Protein AF-0000000066259571 (afdb_homodimer)

pLDDT: mean 97.07, std 3.42, range [72.0, 98.94]

Foldseek 3Di:
DKKKWWKWFQLQQFQWADDDPPTRHVVVQLVVLCCVQPFDPDCVQFVKAWQDTAHRQAIARTTMIMTHGPCVVCVDQVNSVVRDDRMGTFFMWDDDPPDHNNVQFQKWKKKFKDFAPQFQVVQLVLLVVLQAAWFQQPLQADDDPPDGRIWHWHDWDWDDDVRIIMIMTMTRDAHHLNVQLSVQQSRCRRVVNDGSVNSNCVRVDPDDDHGDGHDNNRMYGYHTDGPPIDTDGDPVSVVVVVVVVVVVVVVVVVVVVVVVVVVVVD/DKKKWWKWFQLQ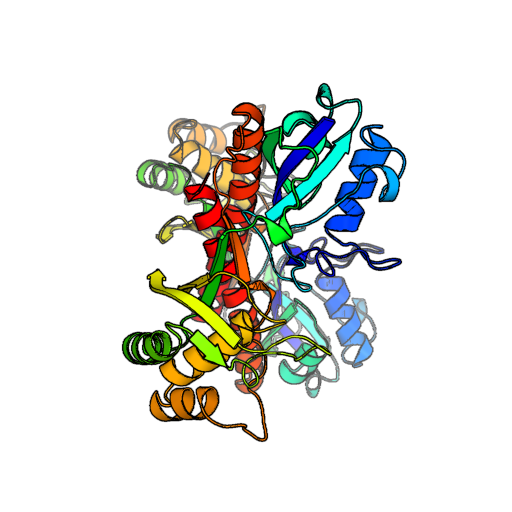QFQWADDDPPTRHVVVQQVVLCCVLPFDPDCVQFVKAWQDTAHRQAIARTTMIMTHGPCVVCVDQVNSVVRDDRMGTFFMWDDDPPDHNNVQFQKWKKKFKDFAPQFQVVQLVLLVVLQAAWFQQPLQADDDPPDGRIWHWHDWDWDDDVRIIMIMTMTRDAHHLNVQLSVQQSRCRRVVNDGSVNSNCVRVDPDDDHGDGHDNNRMYGYHTDGPPIDTDGDPVSVVVVVVVVVVVVVVVVVVVVVVVVVVVVD

Sequence (532 aa):
MRIALKIAYDGTKFYGFQRQPDLRTVEGELIKVLKKLGIIEDVKEANFKGASRTDRGVSALGNVIAFNTAKPELAEARILNHHLRDIWILGKAEVPEDFHPRFWAKNKIYRYYLFDEGIDVIKLKACAEAFLGRHDFSNFARLEEFRKPVREINRIDVFSRGRIIVVEIEGKSFLWEMTRRIITALKLCGLGVLSIGDVELMLKEKVDKKLPPAPPENLVLWEVGYEGIKFEVDAYAIEKVKREFLERFRKYLTKSAILEDWLISLMRIALKIAYDGTKFYGFQRQPDLRTVEGELIKVLKKLGIIEDVKEANFKGASRTDRGVSALGNVIAFNTAKPELAEARILNHHLRDIWILGKAEVPEDFHPRFWAKNKIYRYYLFDEGIDVIKLKACAEAFLGRHDFSNFARLEEFRKPVREINRIDVFSRGRIIVVEIEGKSFLWEMTRRIITALKLCGLGVLSIGDVELMLKEKVDKKLPPAPPENLVLWEVGYEGIKFEVDAYAIEKVKREFLERFRKYLTKSAILEDWLISL

Nearest PDB structures (foldseek):
  8q70-assembly1_A-2  TM=9.645E-01  e=7.170E-39  Pyrococcus furiosus
  9enc-assembly1_A  TM=9.404E-01  e=1.768E-25  Homo sapiens
  9enf-assembly1_B  TM=9.064E-01  e=3.811E-23  Homo sapiens
  2nr0-assembly1_B  TM=9.196E-01  e=6.054E-21  Escherichia coli K-12
  7r9g-assembly1_A-2  TM=7.918E-01  e=7.402E-20  Saccharomyces cerevisiae

Structure (mmCIF, N/CA/C/O backbone):
data_AF-0000000066259571-model_v1
#
loop_
_entity.id
_entity.type
_entity.pdbx_description
1 polymer 'tRNA pseudouridine synthase A'
#
loop_
_atom_site.group_PDB
_atom_site.id
_atom_site.type_symbol
_atom_site.label_atom_id
_atom_site.label_alt_id
_atom_site.label_comp_id
_atom_site.label_asym_id
_atom_site.label_entity_id
_atom_site.label_seq_id
_atom_site.pdbx_PDB_ins_code
_atom_site.Cartn_x
_atom_site.Cartn_y
_atom_site.Cartn_z
_atom_site.occupancy
_atom_site.B_iso_or_equiv
_atom_site.auth_seq_id
_atom_site.auth_comp_id
_atom_site.auth_asym_id
_atom_site.auth_atom_id
_atom_site.pdbx_PDB_model_num
ATOM 1 N N . MET A 1 1 ? -20.156 35.156 4.73 1 96.5 1 MET A N 1
ATOM 2 C CA . MET A 1 1 ? -19.75 34.406 5.918 1 96.5 1 MET A CA 1
ATOM 3 C C . MET A 1 1 ? -18.406 33.719 5.691 1 96.5 1 MET A C 1
ATOM 5 O O . MET A 1 1 ? -18.109 33.281 4.586 1 96.5 1 MET A O 1
ATOM 9 N N . ARG A 1 2 ? -17.625 33.719 6.785 1 98.5 2 ARG A N 1
ATOM 10 C CA . ARG A 1 2 ? -16.328 33.062 6.668 1 98.5 2 ARG A CA 1
ATOM 11 C C . ARG A 1 2 ? -16.359 31.672 7.305 1 98.5 2 ARG A C 1
ATOM 13 O O . ARG A 1 2 ? -16.828 31.516 8.438 1 98.5 2 ARG A O 1
ATOM 20 N N . ILE A 1 3 ? -15.891 30.672 6.539 1 98.25 3 ILE A N 1
ATOM 21 C CA . ILE A 1 3 ? -15.922 29.297 7 1 98.25 3 ILE A CA 1
ATOM 22 C C . ILE A 1 3 ? -14.523 28.688 6.953 1 98.25 3 ILE A C 1
ATOM 24 O O . ILE A 1 3 ? -13.703 29.078 6.113 1 98.25 3 ILE A O 1
ATOM 28 N N . ALA A 1 4 ? -14.297 27.812 7.961 1 98.81 4 ALA A N 1
ATOM 29 C CA . ALA A 1 4 ? -13.094 26.984 7.957 1 98.81 4 ALA A CA 1
ATOM 30 C C . ALA A 1 4 ? -13.438 25.5 7.816 1 98.81 4 ALA A C 1
ATOM 32 O O . ALA A 1 4 ? -14.406 25.031 8.406 1 98.81 4 ALA A O 1
ATOM 33 N N . LEU A 1 5 ? -12.695 24.828 6.98 1 98.81 5 LEU A N 1
ATOM 34 C CA . LEU A 1 5 ? -12.828 23.391 6.824 1 98.81 5 LEU A CA 1
ATOM 35 C C . LEU A 1 5 ? -11.555 22.672 7.27 1 98.81 5 LEU A C 1
ATOM 37 O O . LEU A 1 5 ? -10.453 23.062 6.898 1 98.81 5 LEU A O 1
ATOM 41 N N . LYS 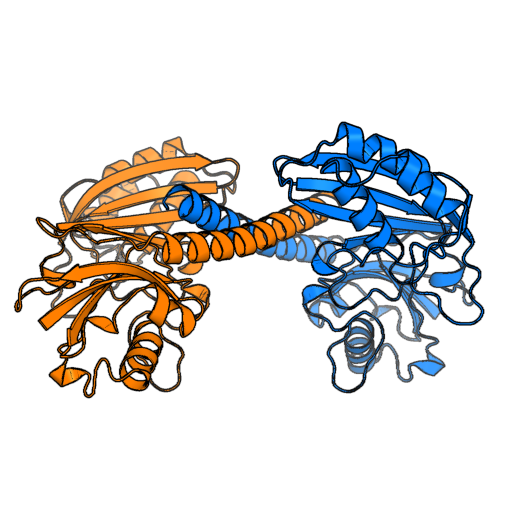A 1 6 ? -11.703 21.656 8.141 1 98.81 6 LYS A N 1
ATOM 42 C CA . LYS A 1 6 ? -10.625 20.719 8.414 1 98.81 6 LYS A CA 1
ATOM 43 C C . LYS A 1 6 ? -10.578 19.609 7.371 1 98.81 6 LYS A C 1
ATOM 45 O O . LYS A 1 6 ? -11.586 18.938 7.113 1 98.81 6 LYS A O 1
ATOM 50 N N . ILE A 1 7 ? -9.414 19.422 6.789 1 98.88 7 ILE A N 1
ATOM 51 C CA . ILE A 1 7 ? -9.383 18.516 5.645 1 98.88 7 ILE A CA 1
ATOM 52 C C . ILE A 1 7 ? -8.242 17.516 5.809 1 98.88 7 ILE A C 1
ATOM 54 O O . ILE A 1 7 ? -7.191 17.859 6.367 1 98.88 7 ILE A O 1
ATOM 58 N N . ALA A 1 8 ? -8.477 16.266 5.359 1 98.88 8 ALA A N 1
ATOM 59 C CA . ALA A 1 8 ? -7.457 15.242 5.176 1 98.88 8 ALA A CA 1
ATOM 60 C C . ALA A 1 8 ? -7.199 14.984 3.693 1 98.88 8 ALA A C 1
ATOM 62 O O . ALA A 1 8 ? -8.047 15.273 2.85 1 98.88 8 ALA A O 1
ATOM 63 N N . TYR A 1 9 ? -6.035 14.625 3.367 1 98.94 9 TYR A N 1
ATOM 64 C CA . TYR A 1 9 ? -5.758 14.219 1.992 1 98.94 9 TYR A CA 1
ATOM 65 C C . TYR A 1 9 ? -4.57 13.266 1.935 1 98.94 9 TYR A C 1
ATOM 67 O O . TYR A 1 9 ? -3.691 13.305 2.799 1 98.94 9 TYR A O 1
ATOM 75 N N . ASP A 1 10 ? -4.602 12.375 0.98 1 98.75 10 ASP A N 1
ATOM 76 C CA . ASP A 1 10 ? -3.463 11.539 0.608 1 98.75 10 ASP A CA 1
ATOM 77 C C . ASP A 1 10 ? -2.498 12.297 -0.3 1 98.75 10 ASP A C 1
ATOM 79 O O . ASP A 1 10 ? -2.691 12.352 -1.517 1 98.75 10 ASP A O 1
ATOM 83 N N . GLY A 1 11 ? -1.414 12.797 0.258 1 98.75 11 GLY A N 1
ATOM 84 C CA . GLY A 1 11 ? -0.499 13.672 -0.457 1 98.75 11 GLY A CA 1
ATOM 85 C C . GLY A 1 11 ? 0.194 12.992 -1.62 1 98.75 11 GLY A C 1
ATOM 86 O O . GLY A 1 11 ? 0.683 13.656 -2.535 1 98.75 11 GLY A O 1
ATOM 87 N N . THR A 1 12 ? 0.218 11.688 -1.595 1 98.31 12 THR A N 1
ATOM 88 C CA . THR A 1 12 ? 0.928 10.953 -2.633 1 98.31 12 THR A CA 1
ATOM 89 C C . THR A 1 12 ? 0.209 11.07 -3.973 1 98.31 12 THR A C 1
ATOM 91 O O . THR A 1 12 ? 0.768 10.734 -5.016 1 98.31 12 THR A O 1
ATOM 94 N N . LYS A 1 13 ? -0.978 11.609 -3.945 1 98.44 13 LYS A N 1
ATOM 95 C CA . LYS A 1 13 ? -1.777 11.734 -5.16 1 98.44 13 LYS A CA 1
ATOM 96 C C . LYS A 1 13 ? -1.705 13.156 -5.723 1 98.44 13 LYS A C 1
ATOM 98 O O . LYS A 1 13 ? -2.367 13.469 -6.715 1 98.44 13 LYS A O 1
ATOM 103 N N . PHE A 1 14 ? -0.832 14.016 -5.105 1 98.69 14 PHE A N 1
ATOM 104 C CA . PHE A 1 14 ? -0.862 15.422 -5.469 1 98.69 14 PHE A CA 1
ATOM 105 C C . PHE A 1 14 ? 0.55 15.969 -5.637 1 98.69 14 PHE A C 1
ATOM 107 O O . PHE A 1 14 ? 1.491 15.477 -5.016 1 98.69 14 PHE A O 1
ATOM 114 N N . TYR A 1 15 ? 0.679 16.984 -6.414 1 98.44 15 TYR A N 1
ATOM 115 C CA . TYR A 1 15 ? 1.916 17.75 -6.555 1 98.44 15 TYR A CA 1
ATOM 116 C C . TYR A 1 15 ? 1.961 18.906 -5.559 1 98.44 15 TYR A C 1
ATOM 118 O O . TYR A 1 15 ? 2.229 20.047 -5.938 1 98.44 15 TYR A O 1
ATOM 126 N N . GLY A 1 16 ? 1.615 18.578 -4.297 1 98.25 16 GLY A N 1
ATOM 127 C CA . GLY A 1 16 ? 1.649 19.562 -3.227 1 98.25 16 GLY A CA 1
ATOM 128 C C . GLY A 1 16 ? 0.294 20.188 -2.938 1 98.25 16 GLY A C 1
ATOM 129 O O . GLY A 1 16 ? -0.705 19.812 -3.562 1 98.25 16 GLY A O 1
ATOM 130 N N . PHE A 1 17 ? 0.298 21 -1.999 1 98.62 17 PHE A N 1
ATOM 131 C CA . PHE A 1 17 ? -0.938 21.672 -1.61 1 98.62 17 PHE A CA 1
ATOM 132 C C . PHE A 1 17 ? -1.251 22.828 -2.557 1 98.62 17 PHE A C 1
ATOM 134 O O . PHE A 1 17 ? -2.365 22.922 -3.076 1 98.62 17 PHE A O 1
ATOM 141 N N . GLN A 1 18 ? -0.262 23.656 -2.828 1 97.44 18 GLN A N 1
ATOM 142 C CA . GLN A 1 18 ? -0.432 24.922 -3.547 1 97.44 18 GLN A CA 1
ATOM 143 C C . GLN A 1 18 ? -0.689 24.672 -5.031 1 97.44 18 GLN A C 1
ATOM 145 O O . GLN A 1 18 ? -0.028 23.844 -5.652 1 97.44 18 GLN A O 1
ATOM 150 N N . ARG A 1 19 ? -1.56 25.453 -5.613 1 97.06 19 ARG A N 1
ATOM 151 C CA . ARG A 1 19 ? -1.932 25.328 -7.02 1 97.06 19 ARG A CA 1
ATOM 152 C C . ARG A 1 19 ? -0.717 25.5 -7.926 1 97.06 19 ARG A C 1
ATOM 154 O O . ARG A 1 19 ? 0.119 26.375 -7.695 1 97.06 19 ARG A O 1
ATOM 161 N N . GLN A 1 20 ? -0.59 24.625 -8.766 1 95.62 20 GLN A N 1
ATOM 162 C CA . GLN A 1 20 ? 0.385 24.656 -9.852 1 95.62 20 GLN A CA 1
ATOM 163 C C . GLN A 1 20 ? -0.283 24.391 -11.195 1 95.62 20 GLN A C 1
ATOM 165 O O . GLN A 1 20 ? -1.103 23.484 -11.32 1 95.62 20 GLN A O 1
ATOM 170 N N . PRO A 1 21 ? 0.114 25.172 -12.195 1 93.56 21 PRO A N 1
ATOM 171 C CA . PRO A 1 21 ? -0.515 24.969 -13.508 1 93.56 21 PRO A CA 1
ATOM 172 C C . PRO A 1 21 ? -0.363 23.547 -14.023 1 93.56 21 PRO A C 1
ATOM 174 O O . PRO A 1 21 ? 0.718 22.953 -13.922 1 93.56 21 PRO A O 1
ATOM 177 N N . ASP A 1 22 ? -1.42 22.922 -14.422 1 94.5 22 ASP A N 1
ATOM 178 C CA . ASP A 1 22 ? -1.503 21.656 -15.148 1 94.5 22 ASP A CA 1
ATOM 179 C C . ASP A 1 22 ? -1.11 20.484 -14.258 1 94.5 22 ASP A C 1
ATOM 181 O O . ASP A 1 22 ? -0.806 19.391 -14.75 1 94.5 22 ASP A O 1
ATOM 185 N N . LEU A 1 23 ? -1.025 20.766 -13 1 98 23 LEU A N 1
ATOM 186 C CA . LEU A 1 23 ? -0.722 19.688 -12.07 1 98 23 LEU A CA 1
ATOM 187 C C . LEU A 1 23 ? -1.848 19.516 -11.055 1 98 23 LEU A C 1
ATOM 189 O O . LEU A 1 23 ? -2.512 20.484 -10.688 1 98 23 LEU A O 1
ATOM 193 N N . ARG A 1 24 ? -2.115 18.281 -10.641 1 98.44 24 ARG A N 1
ATOM 194 C CA . ARG A 1 24 ? -3.139 17.984 -9.641 1 98.44 24 ARG A CA 1
ATOM 195 C C . ARG A 1 24 ? -2.662 18.344 -8.242 1 98.44 24 ARG A C 1
ATOM 197 O O . ARG A 1 24 ? -1.794 17.672 -7.676 1 98.44 24 ARG A O 1
ATOM 204 N N . THR A 1 25 ? -3.164 19.453 -7.664 1 98.81 25 THR A N 1
ATOM 205 C CA . THR A 1 25 ? -2.811 19.906 -6.324 1 98.81 25 THR A CA 1
ATOM 206 C C . THR A 1 25 ? -4.031 19.891 -5.41 1 98.81 25 THR A C 1
ATOM 208 O O . THR A 1 25 ? -5.168 19.828 -5.883 1 98.81 25 THR A O 1
ATOM 211 N N . VAL A 1 26 ? -3.828 19.875 -4.086 1 98.81 26 VAL A N 1
ATOM 212 C CA . VAL A 1 26 ? -4.922 19.844 -3.121 1 98.81 26 VAL A CA 1
ATOM 213 C C . VAL A 1 26 ? -5.777 21.094 -3.268 1 98.81 26 VAL A C 1
ATOM 215 O O . VAL A 1 26 ? -6.996 21.016 -3.439 1 98.81 26 VAL A O 1
ATOM 218 N N . GLU A 1 27 ? -5.078 22.234 -3.273 1 98.69 27 GLU A N 1
ATOM 219 C CA . GLU A 1 27 ? -5.766 23.516 -3.41 1 98.69 27 GLU A CA 1
ATOM 220 C C . GLU A 1 27 ? -6.539 23.594 -4.723 1 98.69 27 GLU A C 1
ATOM 222 O O . GLU A 1 27 ? -7.695 24.031 -4.742 1 98.69 27 GLU A O 1
ATOM 227 N N . GLY A 1 28 ? -5.902 23.156 -5.781 1 98.38 28 GLY A N 1
ATOM 228 C CA . GLY A 1 28 ? -6.547 23.188 -7.086 1 98.38 28 GLY A CA 1
ATOM 229 C C . GLY A 1 28 ? -7.828 22.375 -7.133 1 98.38 28 GLY A C 1
ATOM 230 O O . GLY A 1 28 ? -8.844 22.859 -7.641 1 98.38 28 GLY A O 1
ATOM 231 N N . GLU A 1 29 ? -7.836 21.172 -6.547 1 98.62 29 GLU A N 1
ATOM 232 C CA . GLU A 1 29 ? -9.016 20.312 -6.547 1 98.62 29 GLU A CA 1
ATOM 233 C C . GLU A 1 29 ? -10.125 20.891 -5.676 1 98.62 29 GLU A C 1
ATOM 235 O O . GLU A 1 29 ? -11.305 20.812 -6.027 1 98.62 29 GLU A O 1
ATOM 240 N N . LEU A 1 30 ? -9.75 21.484 -4.535 1 98.69 30 LEU A N 1
ATOM 241 C CA . LEU A 1 30 ? -10.734 22.094 -3.641 1 98.69 30 LEU A CA 1
ATOM 242 C C . LEU A 1 30 ? -11.445 23.25 -4.324 1 98.69 30 LEU A C 1
ATOM 244 O O . LEU A 1 30 ? -12.68 23.328 -4.301 1 98.69 30 LEU A O 1
ATOM 248 N N . ILE A 1 31 ? -10.664 24.094 -4.953 1 98.38 31 ILE A N 1
ATOM 249 C CA . ILE A 1 31 ? -11.219 25.266 -5.613 1 98.38 31 ILE A CA 1
ATOM 250 C C . ILE A 1 31 ? -12.141 24.828 -6.754 1 98.38 31 ILE A C 1
ATOM 252 O O . ILE A 1 31 ? -13.227 25.391 -6.926 1 98.38 31 ILE A O 1
ATOM 256 N N . LYS A 1 32 ? -11.711 23.844 -7.492 1 98.19 32 LYS A N 1
ATOM 257 C CA . LYS A 1 32 ? -12.516 23.312 -8.586 1 98.19 32 LYS A CA 1
ATOM 258 C C . LYS A 1 32 ? -13.891 22.875 -8.102 1 98.19 32 LYS A C 1
ATOM 260 O O . LYS A 1 32 ? -14.914 23.234 -8.688 1 98.19 32 LYS A O 1
ATOM 265 N N . VAL A 1 33 ? -13.945 22.141 -6.996 1 98.56 33 VAL A N 1
ATOM 266 C CA . VAL A 1 33 ? -15.203 21.594 -6.477 1 98.56 33 VAL A CA 1
ATOM 267 C C . VAL A 1 33 ? -16.047 22.719 -5.887 1 98.56 33 VAL A C 1
ATOM 269 O O . VAL A 1 33 ? -17.266 22.766 -6.09 1 98.56 33 VAL A O 1
ATOM 272 N N . LEU A 1 34 ? -15.43 23.688 -5.18 1 98.69 34 LEU A N 1
ATOM 273 C CA . LEU A 1 34 ? -16.156 24.812 -4.586 1 98.69 34 LEU A CA 1
ATOM 274 C C . LEU A 1 34 ? -16.812 25.672 -5.668 1 98.69 34 LEU A C 1
ATOM 276 O O . LEU A 1 34 ? -17.953 26.109 -5.504 1 98.69 34 LEU A O 1
ATOM 280 N N . LYS A 1 35 ? -16.109 25.844 -6.77 1 98.5 35 LYS A N 1
ATOM 281 C CA . LYS A 1 35 ? -16.656 26.625 -7.879 1 98.5 35 LYS A CA 1
ATOM 282 C C . LYS A 1 35 ? -17.781 25.875 -8.578 1 98.5 35 LYS A C 1
ATOM 284 O O . LYS A 1 35 ? -18.828 26.453 -8.883 1 98.5 35 LYS A O 1
ATOM 289 N N . LYS A 1 36 ? -17.531 24.609 -8.789 1 98.25 36 LYS A N 1
ATOM 290 C CA . LYS A 1 36 ? -18.516 23.766 -9.453 1 98.25 36 LYS A CA 1
ATOM 291 C C . LYS A 1 36 ? -19.844 23.797 -8.719 1 98.25 36 LYS A C 1
ATOM 293 O O . LYS A 1 36 ? -20.906 23.844 -9.344 1 98.25 36 LYS A O 1
ATOM 298 N N . LEU A 1 37 ? -19.781 23.875 -7.383 1 98.19 37 LEU A N 1
ATOM 299 C CA . LEU A 1 37 ? -20.984 23.812 -6.555 1 98.19 37 LEU A CA 1
ATOM 300 C C . LEU A 1 37 ? -21.531 25.203 -6.277 1 98.19 37 LEU A C 1
ATOM 302 O O . LEU A 1 37 ? -22.547 25.359 -5.59 1 98.19 37 LEU A O 1
ATOM 306 N N . GLY A 1 38 ? -20.812 26.219 -6.723 1 97.88 38 GLY A N 1
ATOM 307 C CA . GLY A 1 38 ? -21.25 27.594 -6.555 1 97.88 38 GLY A CA 1
ATOM 308 C C . GLY A 1 38 ? -21.016 28.141 -5.156 1 97.88 38 GLY A C 1
ATOM 309 O O . GLY A 1 38 ? -21.672 29.094 -4.734 1 97.88 38 GLY A O 1
ATOM 310 N N . ILE A 1 39 ? -20.172 27.453 -4.473 1 98.44 39 ILE A N 1
ATOM 311 C CA . ILE A 1 39 ? -19.891 27.875 -3.105 1 98.44 39 ILE A CA 1
ATOM 312 C C . ILE A 1 39 ? -19.047 29.156 -3.125 1 98.44 39 ILE A C 1
ATOM 314 O O . ILE A 1 39 ? -19.219 30.031 -2.281 1 98.44 39 ILE A O 1
ATOM 318 N N . ILE A 1 40 ? -18.141 29.141 -4.09 1 98.06 40 ILE A N 1
ATOM 319 C CA . ILE A 1 40 ? -17.391 30.359 -4.363 1 98.06 40 ILE A CA 1
ATOM 320 C C . ILE A 1 40 ? -17.406 30.656 -5.863 1 98.06 40 ILE A C 1
ATOM 322 O O . ILE A 1 40 ? -17.562 29.734 -6.676 1 98.06 40 ILE A O 1
ATOM 326 N N . GLU A 1 41 ? -17.266 31.891 -6.191 1 95.94 41 GLU A N 1
ATOM 327 C CA . GLU A 1 41 ? -17.219 32.281 -7.594 1 95.94 41 GLU A CA 1
ATOM 328 C C . GLU A 1 41 ? -15.805 32.688 -8.016 1 95.94 41 GLU A C 1
ATOM 330 O O . GLU A 1 41 ? -15.312 32.25 -9.055 1 95.94 41 GLU A O 1
ATOM 335 N N . ASP A 1 42 ? -15.203 33.531 -7.191 1 96 42 ASP A N 1
ATOM 336 C CA . ASP A 1 42 ? -13.836 33.969 -7.398 1 96 42 ASP A CA 1
ATOM 337 C C . ASP A 1 42 ? -12.969 33.656 -6.176 1 96 42 ASP A C 1
ATOM 339 O O . ASP A 1 42 ? -13.344 33.969 -5.047 1 96 42 ASP A O 1
ATOM 343 N N . VAL A 1 43 ? -11.812 33.094 -6.473 1 96.12 43 VAL A N 1
ATOM 344 C CA . VAL A 1 43 ? -10.938 32.656 -5.406 1 96.12 43 VAL A CA 1
ATOM 345 C C . VAL A 1 43 ? -10.461 33.844 -4.578 1 96.12 43 VAL A C 1
ATOM 347 O O . VAL A 1 43 ? -10.438 33.781 -3.346 1 96.12 43 VAL A O 1
ATOM 350 N N . LYS A 1 44 ? -10.086 34.906 -5.254 1 95.88 44 LYS A N 1
ATOM 351 C CA . LYS A 1 44 ? -9.609 36.094 -4.566 1 95.88 44 LYS A CA 1
ATOM 352 C C . LYS A 1 44 ? -10.719 36.75 -3.758 1 95.88 44 LYS A C 1
ATOM 354 O O . LYS A 1 44 ? -10.523 37.125 -2.598 1 95.88 44 LYS A O 1
ATOM 359 N N . GLU A 1 45 ? -11.828 36.844 -4.359 1 96.25 45 GLU A N 1
ATOM 360 C CA . GLU A 1 45 ? -12.984 37.438 -3.682 1 96.25 45 GLU A CA 1
ATOM 361 C C . GLU A 1 45 ? -13.406 36.594 -2.482 1 96.25 45 GLU A C 1
ATOM 363 O O . GLU A 1 45 ? -13.844 37.125 -1.464 1 96.25 45 GLU A O 1
ATOM 368 N N . ALA A 1 46 ? -13.258 35.375 -2.578 1 98.06 46 ALA A N 1
ATOM 369 C CA . ALA A 1 46 ? -13.609 34.469 -1.491 1 98.06 46 ALA A CA 1
ATOM 370 C C . ALA A 1 46 ? -12.547 34.469 -0.393 1 98.06 46 ALA A C 1
ATOM 372 O O . ALA A 1 46 ? -12.75 33.906 0.682 1 98.06 46 ALA A O 1
ATOM 373 N N . ASN A 1 47 ? -11.422 35.062 -0.672 1 98.31 47 ASN A N 1
ATOM 374 C CA . ASN A 1 47 ? -10.336 35.125 0.296 1 98.31 47 ASN A CA 1
ATOM 375 C C . ASN A 1 47 ? -9.938 33.719 0.759 1 98.31 47 ASN A C 1
ATOM 377 O O . ASN A 1 47 ? -9.875 33.438 1.96 1 98.31 47 ASN A O 1
ATOM 381 N N . PHE A 1 48 ? -9.758 32.875 -0.247 1 98.31 48 PHE A N 1
ATOM 382 C CA . PHE A 1 48 ? -9.367 31.5 0.034 1 98.31 48 PHE A CA 1
ATOM 383 C C . PHE A 1 48 ? -7.957 31.438 0.614 1 98.31 48 PHE A C 1
ATOM 385 O O . PHE A 1 48 ? -7.027 32.031 0.051 1 98.31 48 PHE A O 1
ATOM 392 N N . LYS A 1 49 ? -7.816 30.781 1.821 1 98.25 49 LYS A N 1
ATOM 393 C CA . LYS A 1 49 ? -6.531 30.656 2.508 1 98.25 49 LYS A CA 1
ATOM 394 C C . LYS A 1 49 ? -6.328 29.234 3.02 1 98.25 49 LYS A C 1
ATOM 396 O O . LYS A 1 49 ? -7.297 28.547 3.352 1 98.25 49 LYS A O 1
ATOM 401 N N . GLY A 1 50 ? -5.145 28.781 3.033 1 98.06 50 GLY A N 1
ATOM 402 C CA . GLY A 1 50 ? -4.762 27.531 3.666 1 98.06 50 GLY A CA 1
ATOM 403 C C . GLY A 1 50 ? -3.836 27.719 4.852 1 98.06 50 GLY A C 1
ATOM 404 O O . GLY A 1 50 ? -3.102 28.719 4.922 1 98.06 50 GLY A O 1
ATOM 405 N N . ALA A 1 51 ? -3.863 26.734 5.703 1 98.25 51 ALA A N 1
ATOM 406 C CA . ALA A 1 51 ? -3.041 26.844 6.906 1 98.25 51 ALA A CA 1
ATOM 407 C C . ALA A 1 51 ? -1.605 26.406 6.629 1 98.25 51 ALA A C 1
ATOM 409 O O . ALA A 1 51 ? -0.663 26.953 7.207 1 98.25 51 ALA A O 1
ATOM 410 N N . SER A 1 52 ? -1.438 25.359 5.836 1 97.56 52 SER A N 1
ATOM 411 C CA . SER A 1 52 ? -0.117 24.797 5.57 1 97.56 52 SER A CA 1
ATOM 412 C C . SER A 1 52 ? 0.031 24.391 4.109 1 97.56 52 SER A C 1
ATOM 414 O O . SER A 1 52 ? -0.863 23.75 3.543 1 97.56 52 SER A O 1
ATOM 416 N N . ARG A 1 53 ? 1.098 24.766 3.496 1 96 53 ARG A N 1
ATOM 417 C CA . ARG A 1 53 ? 1.432 24.406 2.121 1 96 53 ARG A CA 1
ATOM 418 C C . ARG A 1 53 ? 2.361 23.203 2.078 1 96 53 ARG A C 1
ATOM 420 O O . ARG A 1 53 ? 3.562 23.344 1.839 1 96 53 ARG A O 1
ATOM 427 N N . THR A 1 54 ? 1.778 22.047 2.17 1 98 54 THR A N 1
ATOM 428 C CA . THR A 1 54 ? 2.57 20.828 2.23 1 98 54 THR A CA 1
ATOM 429 C C . THR A 1 54 ? 3.219 20.531 0.88 1 98 54 THR A C 1
ATOM 431 O O . THR A 1 54 ? 2.629 20.797 -0.168 1 98 54 THR A O 1
ATOM 434 N N . ASP A 1 55 ? 4.41 19.906 0.935 1 97.31 55 ASP A N 1
ATOM 435 C CA . ASP A 1 55 ? 5.16 19.516 -0.255 1 97.31 55 ASP A CA 1
ATOM 436 C C . ASP A 1 55 ? 4.445 18.406 -1.011 1 97.31 55 ASP A C 1
ATOM 438 O O . ASP A 1 55 ? 3.539 17.766 -0.473 1 97.31 55 ASP A O 1
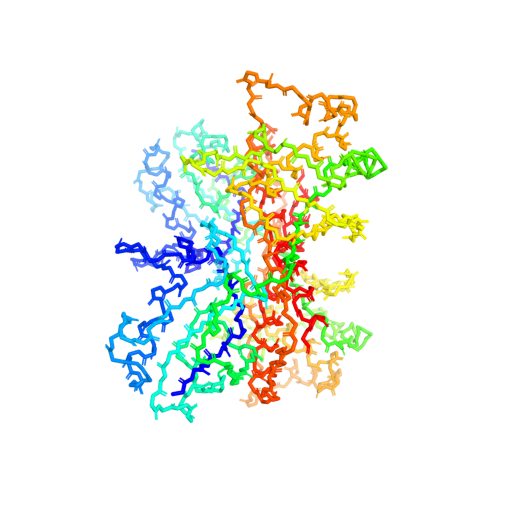ATOM 442 N N . ARG A 1 56 ? 4.93 18.312 -2.254 1 98.12 56 ARG A N 1
ATOM 443 C CA . ARG A 1 56 ? 4.488 17.141 -3 1 98.12 56 ARG A CA 1
ATOM 444 C C . ARG A 1 56 ? 4.715 15.867 -2.195 1 98.12 56 ARG A C 1
ATOM 446 O O . ARG A 1 56 ? 5.797 15.656 -1.646 1 98.12 56 ARG A O 1
ATOM 453 N N . GLY A 1 57 ? 3.645 15.039 -2.1 1 98.5 57 GLY A N 1
ATOM 454 C CA . GLY A 1 57 ? 3.781 13.742 -1.455 1 98.5 57 GLY A CA 1
ATOM 455 C C . GLY A 1 57 ? 3.4 13.766 0.014 1 98.5 57 GLY A C 1
ATOM 456 O O . GLY A 1 57 ? 3.146 12.711 0.608 1 98.5 57 GLY A O 1
ATOM 457 N N . VAL A 1 58 ? 3.396 14.961 0.644 1 98.88 58 VAL A N 1
ATOM 458 C CA . VAL A 1 58 ? 3.1 15.062 2.068 1 98.88 58 VAL A CA 1
ATOM 459 C C . VAL A 1 58 ? 1.589 15.023 2.287 1 98.88 58 VAL A C 1
ATOM 461 O O . VAL A 1 58 ? 0.842 15.75 1.632 1 98.88 58 VAL A O 1
ATOM 464 N N . SER A 1 59 ? 1.152 14.148 3.191 1 98.94 59 SER A N 1
ATOM 465 C CA . SER A 1 59 ? -0.265 13.977 3.492 1 98.94 59 SER A CA 1
ATOM 466 C C . SER A 1 59 ? -0.691 14.844 4.672 1 98.94 59 SER A C 1
ATOM 468 O O . SER A 1 59 ? 0.148 15.453 5.332 1 98.94 59 SER A O 1
ATOM 470 N N . ALA A 1 60 ? -1.995 14.875 4.832 1 98.94 60 ALA A N 1
ATOM 471 C CA . ALA A 1 60 ? -2.523 15.57 6.004 1 98.94 60 ALA A CA 1
ATOM 472 C C . ALA A 1 60 ? -3.777 14.883 6.531 1 98.94 60 ALA A C 1
ATOM 474 O O . ALA A 1 60 ? -4.582 14.367 5.75 1 98.94 60 ALA A O 1
ATOM 475 N N . LEU A 1 61 ? -3.92 14.836 7.828 1 98.69 61 LEU A N 1
ATOM 476 C CA . LEU A 1 61 ? -5.156 14.414 8.477 1 98.69 61 LEU A CA 1
ATOM 477 C C . LEU A 1 61 ? -5.902 15.609 9.055 1 98.69 61 LEU A C 1
ATOM 479 O O . LEU A 1 61 ? -7.109 15.539 9.297 1 98.69 61 LEU A O 1
ATOM 483 N N . GLY A 1 62 ? -5.098 16.797 9.148 1 98.38 62 GLY A N 1
ATOM 484 C CA . GLY A 1 62 ? -5.734 17.938 9.789 1 98.38 62 GLY A CA 1
ATOM 485 C C . GLY A 1 62 ? -5.23 19.266 9.273 1 98.38 62 GLY A C 1
ATOM 486 O O . GLY A 1 62 ? -4.836 20.141 10.055 1 98.38 62 GLY A O 1
ATOM 487 N N . ASN A 1 63 ? -5.172 19.453 8 1 98.81 63 ASN A N 1
ATOM 488 C CA . ASN A 1 63 ? -4.961 20.781 7.453 1 98.81 63 ASN A CA 1
ATOM 489 C C . ASN A 1 63 ? -6.246 21.609 7.492 1 98.81 63 ASN A C 1
ATOM 491 O O . ASN A 1 63 ? -7.32 21.094 7.789 1 98.81 63 ASN A O 1
ATOM 495 N N . VAL A 1 64 ? -6.109 22.906 7.316 1 98.88 64 VAL A N 1
ATOM 496 C CA . VAL A 1 64 ? -7.289 23.766 7.414 1 98.88 64 VAL A CA 1
ATOM 497 C C . VAL A 1 64 ? -7.297 24.766 6.266 1 98.88 64 VAL A C 1
ATOM 499 O O . VAL A 1 64 ? -6.262 25.344 5.93 1 98.88 64 VAL A O 1
ATOM 502 N N . ILE A 1 65 ? -8.422 24.906 5.68 1 98.88 65 ILE A N 1
ATOM 503 C CA . ILE A 1 65 ? -8.633 25.953 4.699 1 98.88 65 ILE A CA 1
ATOM 504 C C . ILE A 1 65 ? -9.773 26.859 5.152 1 98.88 65 ILE A C 1
ATOM 506 O O . ILE A 1 65 ? -10.602 26.469 5.98 1 98.88 65 ILE A O 1
ATOM 510 N N . ALA A 1 66 ? -9.797 28.109 4.637 1 98.88 66 ALA A N 1
ATOM 511 C CA . ALA A 1 66 ? -10.867 29.047 4.949 1 98.88 66 ALA A CA 1
ATOM 512 C C . ALA A 1 66 ? -11.227 29.891 3.725 1 98.88 66 ALA A C 1
ATOM 514 O O . ALA A 1 66 ? -10.375 30.172 2.877 1 98.88 66 ALA A O 1
ATOM 515 N N . PHE A 1 67 ? -12.461 30.234 3.643 1 98.81 67 PHE A N 1
ATOM 516 C CA . PHE A 1 67 ? -12.945 31.062 2.555 1 98.81 67 PHE A CA 1
ATOM 517 C C . PHE A 1 67 ? -14.266 31.719 2.928 1 98.81 67 PHE A C 1
ATOM 519 O O . PHE A 1 67 ? -14.938 31.297 3.865 1 98.81 67 PHE A O 1
ATOM 526 N N . ASN A 1 68 ? -14.555 32.781 2.227 1 98.62 68 ASN A N 1
ATOM 527 C CA . ASN A 1 68 ? -15.859 33.438 2.334 1 98.62 68 ASN A CA 1
ATOM 528 C C . ASN A 1 68 ? -16.875 32.812 1.363 1 98.62 68 ASN A C 1
ATOM 530 O O . ASN A 1 68 ? -16.531 32.5 0.229 1 98.62 68 ASN A O 1
ATOM 534 N N . THR A 1 69 ? -18.094 32.719 1.848 1 98.31 69 THR A N 1
ATOM 535 C CA . THR A 1 69 ? -19.125 32.219 0.951 1 98.31 69 THR A CA 1
ATOM 536 C C . THR A 1 69 ? -20.5 32.781 1.331 1 98.31 69 THR A C 1
ATOM 538 O O . THR A 1 69 ? -20.766 33.031 2.506 1 98.31 69 THR A O 1
ATOM 541 N N . ALA A 1 70 ? -21.328 32.938 0.346 1 97.38 70 ALA A N 1
ATOM 542 C CA . ALA A 1 70 ? -22.719 33.344 0.551 1 97.38 70 ALA A CA 1
ATOM 543 C C . ALA A 1 70 ? -23.625 32.125 0.699 1 97.38 70 ALA A C 1
ATOM 545 O O . ALA A 1 70 ? -24.797 32.25 1.034 1 97.38 70 ALA A O 1
ATOM 546 N N . LYS A 1 71 ? -23.031 30.938 0.539 1 97.5 71 LYS A N 1
ATOM 547 C CA . LYS A 1 71 ? -23.797 29.703 0.57 1 97.5 71 LYS A CA 1
ATOM 548 C C . LYS A 1 71 ? -23.188 28.688 1.535 1 97.5 71 LYS A C 1
ATOM 550 O O . LYS A 1 71 ? -22.891 27.562 1.146 1 97.5 71 LYS A O 1
ATOM 555 N N . PRO A 1 72 ? -23.141 29.047 2.764 1 96.19 72 PRO A N 1
ATOM 556 C CA . PRO A 1 72 ? -22.5 28.172 3.74 1 96.19 72 PRO A CA 1
ATOM 557 C C . PRO A 1 72 ? -23.219 26.812 3.861 1 96.19 72 PRO A C 1
ATOM 559 O O . PRO A 1 72 ? -22.609 25.828 4.266 1 96.19 72 PRO A O 1
ATOM 562 N N . GLU A 1 73 ? -24.438 26.719 3.432 1 95.31 73 GLU A N 1
ATOM 563 C CA . GLU A 1 73 ? -25.219 25.5 3.537 1 95.31 73 GLU A CA 1
ATOM 564 C C . GLU A 1 73 ? -24.719 24.438 2.562 1 95.31 73 GLU A C 1
ATOM 566 O O . GLU A 1 73 ? -24.969 23.25 2.744 1 95.31 73 GLU A O 1
ATOM 571 N N . LEU A 1 74 ? -23.984 24.906 1.565 1 97.06 74 LEU A N 1
ATOM 572 C CA . LEU A 1 74 ? -23.453 23.969 0.582 1 97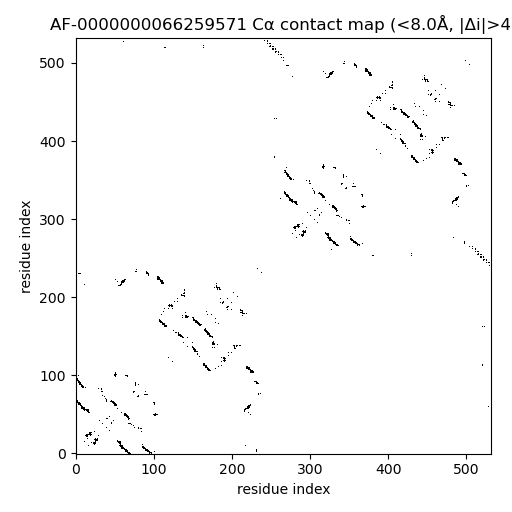.06 74 LEU A CA 1
ATOM 573 C C . LEU A 1 74 ? -22.047 23.5 0.974 1 97.06 74 LEU A C 1
ATOM 575 O O . LEU A 1 74 ? -21.547 22.516 0.44 1 97.06 74 LEU A O 1
ATOM 579 N N . ALA A 1 75 ? -21.453 24.234 1.887 1 97.19 75 ALA A N 1
ATOM 580 C CA . ALA A 1 75 ? -20.094 23.906 2.314 1 97.19 75 ALA A CA 1
ATOM 581 C C . ALA A 1 75 ? -20.109 22.875 3.434 1 97.19 75 ALA A C 1
ATOM 583 O O . ALA A 1 75 ? -19.5 23.078 4.488 1 97.19 75 ALA A O 1
ATOM 584 N N . GLU A 1 76 ? -20.75 21.734 3.123 1 97.44 76 GLU A N 1
ATOM 585 C CA . GLU A 1 76 ? -20.891 20.641 4.082 1 97.44 76 GLU A CA 1
ATOM 586 C C . GLU A 1 76 ? -20.031 19.453 3.682 1 97.44 76 GLU A C 1
ATOM 588 O O . GLU A 1 76 ? -19.891 19.141 2.494 1 97.44 76 GLU A O 1
ATOM 593 N N . ALA A 1 77 ? -19.562 18.797 4.711 1 98 77 ALA A N 1
ATOM 594 C CA . ALA A 1 77 ? -18.688 17.656 4.484 1 98 77 ALA A CA 1
ATOM 595 C C . ALA A 1 77 ? -19.359 16.609 3.594 1 98 77 ALA A C 1
ATOM 597 O O . ALA A 1 77 ? -18.75 16.078 2.666 1 98 77 ALA A O 1
ATOM 598 N N . ARG A 1 78 ? -20.625 16.312 3.834 1 96.75 78 ARG A N 1
ATOM 599 C CA . ARG A 1 78 ? -21.359 15.297 3.094 1 96.75 78 ARG A CA 1
ATOM 600 C C . ARG A 1 78 ? -21.422 15.641 1.609 1 96.75 78 ARG A C 1
ATOM 602 O O . ARG A 1 78 ? -21.312 14.758 0.755 1 96.75 78 ARG A O 1
ATOM 609 N N . ILE A 1 79 ? -21.625 16.906 1.332 1 97.56 79 ILE A N 1
ATOM 610 C CA . ILE A 1 79 ? -21.766 17.375 -0.042 1 97.56 79 ILE A CA 1
ATOM 611 C C . ILE A 1 79 ? -20.391 17.406 -0.71 1 97.56 79 ILE A C 1
ATOM 613 O O . ILE A 1 79 ? -20.203 16.828 -1.789 1 97.56 79 ILE A O 1
ATOM 617 N N . LEU A 1 80 ? -19.453 18.016 -0.102 1 98.56 80 LEU A N 1
ATOM 618 C CA . LEU A 1 80 ? -18.125 18.203 -0.68 1 98.56 80 LEU A CA 1
ATOM 619 C C . LEU A 1 80 ? -17.422 16.875 -0.889 1 98.56 80 LEU A C 1
ATOM 621 O O . LEU A 1 80 ? -16.781 16.656 -1.921 1 98.56 80 LEU A O 1
ATOM 625 N N . ASN A 1 81 ? -17.562 15.945 0.064 1 98.56 81 ASN A N 1
ATOM 626 C CA . ASN A 1 81 ? -16.891 14.648 -0.011 1 98.56 81 ASN A CA 1
ATOM 627 C C . ASN A 1 81 ? -17.422 13.812 -1.168 1 98.56 81 ASN A C 1
ATOM 629 O O . ASN A 1 81 ? -16.734 12.914 -1.659 1 98.56 81 ASN A O 1
ATOM 633 N N . HIS A 1 82 ? -18.578 14.125 -1.561 1 97.56 82 HIS A N 1
ATOM 634 C CA . HIS A 1 82 ? -19.141 13.422 -2.707 1 97.56 82 HIS A CA 1
ATOM 635 C C . HIS A 1 82 ? -18.406 13.781 -3.992 1 97.56 82 HIS A C 1
ATOM 637 O O . HIS A 1 82 ? -18.359 12.984 -4.93 1 97.56 82 HIS A O 1
ATOM 643 N N . HIS A 1 83 ? -17.797 14.938 -4.023 1 98.12 83 HIS A N 1
ATOM 644 C CA . HIS A 1 83 ? -17.188 15.453 -5.246 1 98.12 83 HIS A CA 1
ATOM 645 C C . HIS A 1 83 ? -15.672 15.406 -5.176 1 98.12 83 HIS A C 1
ATOM 647 O O . HIS A 1 83 ? -14.992 15.719 -6.152 1 98.12 83 HIS A O 1
ATOM 653 N N . LEU A 1 84 ? -15.195 15.047 -4.066 1 98.56 84 LEU A N 1
ATOM 654 C CA . LEU A 1 84 ? -13.75 15.062 -3.865 1 98.56 84 LEU A CA 1
ATOM 655 C C . LEU A 1 84 ? -13.188 13.641 -3.893 1 98.56 84 LEU A C 1
ATOM 657 O O . LEU A 1 84 ? -13.844 12.695 -3.457 1 98.56 84 LEU A O 1
ATOM 661 N N . ARG A 1 85 ? -11.984 13.5 -4.418 1 98.06 85 ARG A N 1
ATOM 662 C CA . ARG A 1 85 ? -11.227 12.25 -4.414 1 98.06 85 ARG A CA 1
ATOM 663 C C . ARG A 1 85 ? -9.852 12.445 -3.793 1 98.06 85 ARG A C 1
ATOM 665 O O . ARG A 1 85 ? -9.148 13.406 -4.113 1 98.06 85 ARG A O 1
ATOM 672 N N . ASP A 1 86 ? -9.5 11.609 -2.865 1 98.69 86 ASP A N 1
ATOM 673 C CA . ASP A 1 86 ? -8.211 11.625 -2.184 1 98.69 86 ASP A CA 1
ATOM 674 C C . ASP A 1 86 ? -8.094 12.828 -1.252 1 98.69 86 ASP A C 1
ATOM 676 O O . ASP A 1 86 ? -7.02 13.109 -0.725 1 98.69 86 ASP A O 1
ATOM 680 N N . ILE A 1 87 ? -9.125 13.633 -1.142 1 98.88 87 ILE A N 1
ATOM 681 C CA . ILE A 1 87 ? -9.305 14.719 -0.185 1 98.88 87 ILE A CA 1
ATOM 682 C C . ILE A 1 87 ? -10.602 14.516 0.594 1 98.88 87 ILE A C 1
ATOM 684 O O . ILE A 1 87 ? -11.625 14.125 0.02 1 98.88 87 ILE A O 1
ATOM 688 N N . TRP A 1 88 ? -10.586 14.727 1.885 1 98.88 88 TRP A N 1
ATOM 689 C CA . TRP A 1 88 ? -11.766 14.508 2.717 1 98.88 88 TRP A CA 1
ATOM 690 C C . TRP A 1 88 ? -12 15.695 3.639 1 98.88 88 TRP A C 1
ATOM 692 O O . TRP A 1 88 ? -11.086 16.172 4.312 1 98.88 88 TRP A O 1
ATOM 702 N N . ILE A 1 89 ? -13.195 16.172 3.635 1 98.81 89 ILE A N 1
ATOM 703 C CA . ILE A 1 89 ? -13.617 17.172 4.609 1 98.81 89 ILE A CA 1
ATOM 704 C C . ILE A 1 89 ? -14.016 16.484 5.914 1 98.81 89 ILE A C 1
ATOM 706 O O . ILE A 1 89 ? -14.906 15.641 5.926 1 98.81 89 ILE A O 1
ATOM 710 N N . LEU A 1 90 ? -13.398 16.875 6.996 1 98.62 90 LEU A N 1
ATOM 711 C CA . LEU A 1 90 ? -13.602 16.188 8.266 1 98.62 90 LEU A CA 1
ATOM 712 C C . LEU A 1 90 ? -14.477 17.031 9.203 1 98.62 90 LEU A C 1
ATOM 714 O O . LEU A 1 90 ? -15.133 16.484 10.086 1 98.62 90 LEU A O 1
ATOM 718 N N . GLY A 1 91 ? -14.391 18.328 9.016 1 98.25 91 GLY A N 1
ATOM 719 C CA . GLY A 1 91 ? -15.133 19.219 9.891 1 98.25 91 GLY A CA 1
ATOM 720 C C . GLY A 1 91 ? -15.258 20.625 9.336 1 98.25 91 GLY A C 1
ATOM 721 O O . GLY A 1 91 ? -14.508 21.016 8.438 1 98.25 91 GLY A O 1
ATOM 722 N N . LYS A 1 92 ? -16.234 21.344 9.922 1 98.5 92 LYS A N 1
ATOM 723 C CA . LYS A 1 92 ? -16.531 22.719 9.5 1 98.5 92 LYS A CA 1
ATOM 724 C C . LYS A 1 92 ? -16.703 23.641 10.703 1 98.5 92 LYS A C 1
ATOM 726 O O . LYS A 1 92 ? -17.188 23.219 11.75 1 98.5 92 LYS A O 1
ATOM 731 N N . ALA A 1 93 ? -16.219 24.891 10.539 1 98.56 93 ALA A N 1
ATOM 732 C CA . ALA A 1 93 ? -16.438 25.906 11.57 1 98.56 93 ALA A CA 1
ATOM 733 C C . ALA A 1 93 ? -16.75 27.266 10.945 1 98.56 93 ALA A C 1
ATOM 735 O O . ALA A 1 93 ? -16.125 27.656 9.945 1 98.56 93 ALA A O 1
ATOM 736 N N . GLU A 1 94 ? -17.766 27.891 11.508 1 98 94 GLU A N 1
ATOM 737 C CA . GLU A 1 94 ? -17.891 29.328 11.242 1 98 94 GLU A CA 1
ATOM 738 C C . GLU A 1 94 ? -16.844 30.125 12.023 1 98 94 GLU A C 1
ATOM 740 O O . GLU A 1 94 ? -16.688 29.922 13.234 1 98 94 GLU A O 1
ATOM 745 N N . VAL A 1 95 ? -16.172 30.984 11.328 1 98.62 95 VAL A N 1
ATOM 746 C CA . VAL A 1 95 ? -15.07 31.672 11.977 1 98.62 95 VAL A CA 1
ATOM 747 C C . VAL A 1 95 ? -15.211 33.188 11.781 1 98.62 95 VAL A C 1
ATOM 749 O O . VAL A 1 95 ? -16.016 33.625 10.953 1 98.62 95 VAL A O 1
ATOM 752 N N . PRO A 1 96 ? -14.453 33.938 12.586 1 98.12 96 PRO A N 1
ATOM 753 C CA . PRO A 1 96 ? -14.477 35.406 12.406 1 98.12 96 PRO A CA 1
ATOM 754 C C . PRO A 1 96 ? -14.031 35.844 11.016 1 98.12 96 PRO A C 1
ATOM 756 O O . PRO A 1 96 ? -13.266 35.125 10.359 1 98.12 96 PRO A O 1
ATOM 759 N N . GLU A 1 97 ? -14.461 37 10.609 1 97.19 97 GLU A N 1
ATOM 760 C CA . GLU A 1 97 ? -14.203 37.5 9.266 1 97.19 97 GLU A CA 1
ATOM 761 C C . GLU A 1 97 ? -12.711 37.688 9.023 1 97.19 97 GLU A C 1
ATOM 763 O O . GLU A 1 97 ? -12.234 37.594 7.895 1 97.19 97 GLU A O 1
ATOM 768 N N . ASP A 1 98 ? -12.016 37.906 10.078 1 97.19 98 ASP A N 1
ATOM 769 C CA . ASP A 1 98 ? -10.586 38.188 9.93 1 97.19 98 ASP A CA 1
ATOM 770 C C . ASP A 1 98 ? -9.758 36.906 10.172 1 97.19 98 ASP A C 1
ATOM 772 O O . ASP A 1 98 ? -8.531 36.969 10.211 1 97.19 98 ASP A O 1
ATOM 776 N N . PHE A 1 99 ? -10.43 35.781 10.336 1 98.38 99 PHE A N 1
ATOM 777 C CA . PHE A 1 99 ? -9.742 34.531 10.578 1 98.38 99 PHE A CA 1
ATOM 778 C C . PHE A 1 99 ? -8.828 34.156 9.414 1 98.38 99 PHE A C 1
ATOM 780 O O . PHE A 1 99 ? -9.266 34.125 8.266 1 98.38 99 PHE A O 1
ATOM 787 N N . HIS A 1 100 ? -7.578 34.031 9.727 1 98.38 100 HIS A N 1
ATOM 788 C CA . HIS A 1 100 ? -6.57 33.531 8.805 1 98.38 100 HIS A CA 1
ATOM 789 C C . HIS A 1 100 ? -5.984 32.188 9.305 1 98.38 100 HIS A C 1
ATOM 791 O O . HIS A 1 100 ? -5.285 32.156 10.312 1 98.38 100 HIS A O 1
ATOM 797 N N . PRO A 1 101 ? -6.262 31.078 8.547 1 98.19 101 PRO A N 1
ATOM 798 C CA . PRO A 1 101 ? -5.891 29.766 9.078 1 98.19 101 PRO A CA 1
ATOM 799 C C . PRO A 1 101 ? -4.398 29.656 9.383 1 98.19 101 PRO A C 1
ATOM 801 O O . PRO A 1 101 ? -4.016 28.969 10.344 1 98.19 101 PRO A O 1
ATOM 804 N N . ARG A 1 102 ? -3.537 30.281 8.656 1 97 102 ARG A N 1
ATOM 805 C CA . ARG A 1 102 ? -2.098 30.188 8.875 1 97 102 ARG A CA 1
ATOM 806 C C . ARG A 1 102 ? -1.68 31.016 10.094 1 97 102 ARG A C 1
ATOM 808 O O . ARG A 1 102 ? -0.975 30.5 10.969 1 97 102 ARG A O 1
ATOM 815 N N . PHE A 1 103 ? -2.219 32.25 10.219 1 96.5 103 PHE A N 1
ATOM 816 C CA . PHE A 1 103 ? -1.693 33.188 11.188 1 96.5 103 PHE A CA 1
ATOM 817 C C . PHE A 1 103 ? -2.367 33 12.547 1 96.5 103 PHE A C 1
ATOM 819 O O . PHE A 1 103 ? -1.831 33.406 13.57 1 96.5 103 PHE A O 1
ATOM 826 N N . TRP A 1 104 ? -3.51 32.438 12.523 1 97.69 104 TRP A N 1
ATOM 827 C CA . TRP A 1 104 ? -4.211 32.188 13.781 1 97.69 104 TRP A CA 1
ATOM 828 C C . TRP A 1 104 ? -3.771 30.875 14.398 1 97.69 104 TRP A C 1
ATOM 830 O O . TRP A 1 104 ? -4.137 30.562 15.531 1 97.69 104 TRP A O 1
ATOM 840 N N . ALA A 1 105 ? -3.029 30.094 13.609 1 97.81 105 ALA A N 1
ATOM 841 C CA . ALA A 1 105 ? -2.582 28.797 14.125 1 97.81 105 ALA A CA 1
ATOM 842 C C . ALA A 1 105 ? -1.709 28.969 15.359 1 97.81 105 ALA A C 1
ATOM 844 O O . ALA A 1 105 ? -0.796 29.797 15.375 1 97.81 105 ALA A O 1
ATOM 845 N N . LYS A 1 106 ? -1.942 28.188 16.359 1 97.69 106 LYS A N 1
ATOM 846 C CA . LYS A 1 106 ? -1.157 28.219 17.578 1 97.69 106 LYS A CA 1
ATOM 847 C C . LYS A 1 106 ? -0.027 27.188 17.531 1 97.69 106 LYS A C 1
ATOM 849 O O . LYS A 1 106 ? 1.024 27.391 18.156 1 97.69 106 LYS A O 1
ATOM 854 N N . ASN A 1 107 ? -0.288 26.141 16.922 1 98 107 ASN A N 1
ATOM 855 C CA . ASN A 1 107 ? 0.693 25.078 16.75 1 98 107 ASN A CA 1
ATOM 856 C C . ASN A 1 107 ? 0.336 24.156 15.586 1 98 107 ASN A C 1
ATOM 858 O O . ASN A 1 107 ? -0.778 24.219 15.062 1 98 107 ASN A O 1
ATOM 862 N N . LYS A 1 108 ? 1.304 23.469 15.18 1 98.44 108 LYS A N 1
ATOM 863 C CA . LYS A 1 108 ? 1.156 22.406 14.203 1 98.44 108 LYS A CA 1
ATOM 864 C C . LYS A 1 108 ? 1.815 21.109 14.695 1 98.44 108 LYS A C 1
ATOM 866 O O . LYS A 1 108 ? 2.879 21.156 15.32 1 98.44 108 LYS A O 1
ATOM 871 N N . ILE A 1 109 ? 1.154 20.031 14.438 1 98.81 109 ILE A N 1
ATOM 872 C CA . ILE A 1 109 ? 1.688 18.719 14.789 1 98.81 109 ILE A CA 1
ATOM 873 C C . ILE A 1 109 ? 1.926 17.906 13.523 1 98.81 109 ILE A C 1
ATOM 875 O O . ILE A 1 109 ? 1.047 17.812 12.656 1 98.81 109 ILE A O 1
ATOM 879 N N . TYR A 1 110 ? 3.109 17.391 13.422 1 98.81 110 TYR A N 1
ATOM 880 C CA . TYR A 1 110 ? 3.461 16.484 12.328 1 98.81 110 TYR A CA 1
ATOM 881 C C . TYR A 1 110 ? 3.816 15.102 12.859 1 98.81 110 TYR A C 1
ATOM 883 O O . TYR A 1 110 ? 4.348 14.969 13.969 1 98.81 110 TYR A O 1
ATOM 891 N N . ARG A 1 111 ? 3.512 14.086 12.07 1 98.81 111 ARG A N 1
ATOM 892 C CA . ARG A 1 111 ? 3.979 12.727 12.32 1 98.81 111 ARG A CA 1
ATOM 893 C C . ARG A 1 111 ? 4.77 12.195 11.125 1 98.81 111 ARG A C 1
ATOM 895 O O . ARG A 1 111 ? 4.367 12.375 9.977 1 98.81 111 ARG A O 1
ATOM 902 N N . TYR A 1 112 ? 5.863 11.688 11.398 1 98.94 112 TYR A N 1
ATOM 903 C CA . TYR A 1 112 ? 6.633 10.977 10.383 1 98.94 112 TYR A CA 1
ATOM 904 C C . TYR A 1 112 ? 6.742 9.492 10.711 1 98.94 112 TYR A C 1
ATOM 906 O O . TYR A 1 112 ? 6.996 9.125 11.867 1 98.94 112 TYR A O 1
ATOM 914 N N . TYR A 1 113 ? 6.609 8.672 9.703 1 98.88 113 TYR A N 1
ATOM 915 C CA . TYR A 1 113 ? 6.641 7.219 9.867 1 98.88 113 TYR A CA 1
ATOM 916 C C . TYR A 1 113 ? 7.914 6.629 9.273 1 98.88 113 TYR A C 1
ATOM 918 O O . TYR A 1 113 ? 8.062 6.559 8.055 1 98.88 113 TYR A O 1
ATOM 926 N N . LEU A 1 114 ? 8.805 6.188 10.18 1 98.56 114 LEU A N 1
ATOM 927 C CA . LEU A 1 114 ? 10.078 5.582 9.797 1 98.56 114 LEU A CA 1
ATOM 928 C C . LEU A 1 114 ? 9.969 4.059 9.789 1 98.56 114 LEU A C 1
ATOM 930 O O . LEU A 1 114 ? 9.383 3.473 10.703 1 98.56 114 LEU A O 1
ATOM 934 N N . PHE A 1 115 ? 10.469 3.49 8.734 1 98.12 115 PHE A N 1
ATOM 935 C CA . PHE A 1 115 ? 10.633 2.043 8.75 1 98.12 115 PHE A CA 1
ATOM 936 C C . PHE A 1 115 ? 11.852 1.647 9.578 1 98.12 115 PHE A C 1
ATOM 938 O O . PHE A 1 115 ? 12.938 2.195 9.391 1 98.12 115 PHE A O 1
ATOM 945 N N . ASP A 1 116 ? 11.719 0.696 10.508 1 97.5 116 ASP A N 1
ATOM 946 C CA . ASP A 1 116 ? 12.805 0.28 11.391 1 97.5 116 ASP A CA 1
ATOM 947 C C . ASP A 1 116 ? 13.789 -0.633 10.664 1 97.5 116 ASP A C 1
ATOM 949 O O . ASP A 1 116 ? 13.594 -1.849 10.602 1 97.5 116 ASP A O 1
ATOM 953 N N . GLU A 1 117 ? 14.82 -0.077 10.195 1 96.19 117 GLU A N 1
ATOM 954 C CA . GLU A 1 117 ? 15.867 -0.828 9.516 1 96.19 117 GLU A CA 1
ATOM 955 C C . GLU A 1 117 ? 17.078 -1.029 10.414 1 96.19 117 GLU A C 1
ATOM 957 O O . GLU A 1 117 ? 18.219 -0.858 9.977 1 96.19 117 GLU A O 1
ATOM 962 N N . GLY A 1 118 ? 16.812 -1.253 11.672 1 96.69 118 GLY A N 1
ATOM 963 C CA . GLY A 1 118 ? 17.859 -1.416 12.656 1 96.69 118 GLY A CA 1
ATOM 964 C C . GLY A 1 118 ? 18.172 -0.142 13.414 1 96.69 118 GLY A C 1
ATOM 965 O O . GLY A 1 118 ? 19.312 0.092 13.812 1 96.69 118 GLY A O 1
ATOM 966 N N . ILE A 1 119 ? 17.188 0.677 13.555 1 98 119 ILE A N 1
ATOM 967 C CA . ILE A 1 119 ? 17.328 1.972 14.211 1 98 119 ILE A CA 1
ATOM 968 C C . ILE A 1 119 ? 17.359 1.78 15.727 1 98 119 ILE A C 1
ATOM 970 O O . ILE A 1 119 ? 16.5 1.099 16.297 1 98 119 ILE A O 1
ATOM 974 N N . ASP A 1 120 ? 18.375 2.311 16.312 1 98.25 120 ASP A N 1
ATOM 975 C CA . ASP A 1 120 ? 18.422 2.393 17.766 1 98.25 120 ASP A CA 1
ATOM 976 C C . ASP A 1 120 ? 17.531 3.523 18.281 1 98.25 120 ASP A C 1
ATOM 978 O O . ASP A 1 120 ? 17.922 4.691 18.266 1 98.25 120 ASP A O 1
ATOM 982 N N . VAL A 1 121 ? 16.438 3.168 18.828 1 98.06 121 VAL A N 1
ATOM 983 C CA . VAL A 1 121 ? 15.406 4.137 19.203 1 98.06 121 VAL A CA 1
ATOM 984 C C . VAL A 1 121 ? 15.922 5 20.359 1 98.06 121 VAL A C 1
ATOM 986 O O . VAL A 1 121 ? 15.57 6.18 20.469 1 98.06 121 VAL A O 1
ATOM 989 N N . ILE A 1 122 ? 16.719 4.465 21.203 1 97.69 122 ILE A N 1
ATOM 990 C CA . ILE A 1 122 ? 17.266 5.207 22.328 1 97.69 122 ILE A CA 1
ATOM 991 C C . ILE A 1 122 ? 18.141 6.352 21.797 1 97.69 122 ILE A C 1
ATOM 993 O O . ILE A 1 122 ? 18.016 7.492 22.25 1 97.69 122 ILE A O 1
ATOM 997 N N . LYS A 1 123 ? 19.016 6.027 20.859 1 98.19 123 LYS A N 1
ATOM 998 C CA . LYS A 1 123 ? 19.875 7.051 20.25 1 98.19 123 LYS A CA 1
ATOM 999 C C . LYS A 1 123 ? 19.031 8.094 19.516 1 98.19 123 LYS A C 1
ATOM 1001 O O . LYS A 1 123 ? 19.312 9.289 19.594 1 98.19 123 LYS A O 1
ATOM 1006 N N . LEU A 1 124 ? 18.047 7.582 18.812 1 98.62 124 LEU A N 1
ATOM 1007 C CA . LEU A 1 124 ? 17.156 8.477 18.078 1 98.62 124 LEU A CA 1
ATOM 1008 C C . LEU A 1 124 ? 16.469 9.445 19.031 1 98.62 124 LEU A C 1
ATOM 1010 O O . LEU A 1 124 ? 16.438 10.656 18.797 1 98.62 124 LEU A O 1
ATOM 1014 N N . LYS A 1 125 ? 15.953 8.961 20.172 1 98.38 125 LYS A N 1
ATOM 1015 C CA . LYS A 1 125 ? 15.25 9.781 21.156 1 98.38 125 LYS A CA 1
ATOM 1016 C C . LYS A 1 125 ? 16.188 10.812 21.781 1 98.38 125 LYS A C 1
ATOM 1018 O O . LYS A 1 125 ? 15.781 11.953 22.016 1 98.38 125 LYS A O 1
ATOM 1023 N N . ALA A 1 126 ? 17.344 10.414 22.047 1 97.75 126 ALA A N 1
ATOM 1024 C CA . ALA A 1 126 ? 18.328 11.336 22.609 1 97.75 126 ALA A CA 1
ATOM 1025 C C . ALA A 1 126 ? 18.578 12.516 21.672 1 97.75 126 ALA A C 1
ATOM 1027 O O . ALA A 1 126 ? 18.578 13.672 22.109 1 97.75 126 ALA A O 1
ATOM 1028 N N . CYS A 1 127 ? 18.734 12.211 20.438 1 98.5 127 CYS A N 1
ATOM 1029 C CA . CYS A 1 127 ? 18.938 13.266 19.438 1 98.5 127 CYS A CA 1
ATOM 1030 C C . CYS A 1 127 ? 17.703 14.141 19.312 1 98.5 127 CYS A C 1
ATOM 1032 O O . CYS A 1 127 ? 17.812 15.352 19.094 1 98.5 127 CYS A O 1
ATOM 1034 N N . ALA A 1 128 ? 16.531 13.547 19.453 1 98.62 128 ALA A N 1
ATOM 1035 C CA . ALA A 1 128 ? 15.266 14.289 19.344 1 98.62 128 ALA A CA 1
ATOM 1036 C C . ALA A 1 128 ? 15.18 15.375 20.422 1 98.62 128 ALA A C 1
ATOM 1038 O O . ALA A 1 128 ? 14.688 16.469 20.156 1 98.62 128 ALA A O 1
ATOM 1039 N N . GLU A 1 129 ? 15.711 15.133 21.516 1 97.44 129 GLU A N 1
ATOM 1040 C CA . GLU A 1 129 ? 15.672 16.062 22.641 1 97.44 129 GLU A CA 1
ATOM 1041 C C . GLU A 1 129 ? 16.469 17.328 22.328 1 97.44 129 GLU A C 1
ATOM 1043 O O . GLU A 1 129 ? 16.109 18.422 22.812 1 97.44 129 GLU A O 1
ATOM 1048 N N . ALA A 1 130 ? 17.422 17.203 21.547 1 97.88 130 ALA A N 1
ATOM 1049 C CA . ALA A 1 130 ? 18.281 18.344 21.203 1 97.88 130 ALA A CA 1
ATOM 1050 C C . ALA A 1 130 ? 17.5 19.391 20.422 1 97.88 130 ALA A C 1
ATOM 1052 O O . ALA A 1 130 ? 17.875 20.562 20.391 1 97.88 130 ALA A O 1
ATOM 1053 N N . PHE A 1 131 ? 16.406 18.969 19.812 1 98.31 131 PHE A N 1
ATOM 1054 C CA . PHE A 1 131 ? 15.664 19.875 18.938 1 98.31 131 PHE A CA 1
ATOM 1055 C C . PHE A 1 131 ? 14.617 20.656 19.734 1 98.31 131 PHE A C 1
ATOM 1057 O O . PHE A 1 131 ? 14.039 21.609 19.234 1 98.31 131 PHE A O 1
ATOM 1064 N N . LEU A 1 132 ? 14.398 20.25 20.984 1 98.12 132 LEU A N 1
ATOM 1065 C CA . LEU A 1 132 ? 13.391 20.906 21.797 1 98.12 132 LEU A CA 1
ATOM 1066 C C . LEU A 1 132 ? 13.812 22.328 22.141 1 98.12 132 LEU A C 1
ATOM 1068 O O . LEU A 1 132 ? 14.977 22.578 22.469 1 98.12 132 LEU A O 1
ATOM 1072 N N . GLY A 1 133 ? 12.852 23.234 21.984 1 97.69 133 GLY A N 1
ATOM 1073 C CA . GLY A 1 133 ? 13.102 24.641 22.312 1 97.69 133 GLY A CA 1
ATOM 1074 C C . GLY A 1 133 ? 13.32 25.5 21.078 1 97.69 133 GLY A C 1
ATOM 1075 O O . GLY A 1 133 ? 12.867 25.156 19.984 1 97.69 133 GLY A O 1
ATOM 1076 N N . ARG A 1 134 ? 13.82 26.703 21.328 1 97.25 134 ARG A N 1
ATOM 1077 C CA . ARG A 1 134 ? 14.039 27.688 20.281 1 97.25 134 ARG A CA 1
ATOM 1078 C C . ARG A 1 134 ? 15.445 27.578 19.703 1 97.25 134 ARG A C 1
ATOM 1080 O O . ARG A 1 134 ? 16.422 27.578 20.438 1 97.25 134 ARG A O 1
ATOM 1087 N N . HIS A 1 135 ? 15.555 27.344 18.422 1 97.19 135 HIS A N 1
ATOM 1088 C CA . HIS A 1 135 ? 16.844 27.188 17.75 1 97.19 135 HIS A CA 1
ATOM 1089 C C . HIS A 1 135 ? 16.828 27.875 16.375 1 97.19 135 HIS A C 1
ATOM 1091 O O . HIS A 1 135 ? 15.758 28.219 15.867 1 97.19 135 HIS A O 1
ATOM 1097 N N . ASP A 1 136 ? 18.016 28.203 15.922 1 96 136 ASP A N 1
ATOM 1098 C CA . ASP A 1 136 ? 18.203 28.531 14.508 1 96 136 ASP A CA 1
ATOM 1099 C C . ASP A 1 136 ? 18.203 27.266 13.648 1 96 136 ASP A C 1
ATOM 1101 O O . ASP A 1 136 ? 19.125 26.453 13.742 1 96 136 ASP A O 1
ATOM 1105 N N . PHE A 1 137 ? 17.219 27.078 12.781 1 96.56 137 PHE A N 1
ATOM 1106 C CA . PHE A 1 137 ? 17.078 25.844 12.023 1 96.56 137 PHE A CA 1
ATOM 1107 C C . PHE A 1 137 ? 17.594 26.016 10.602 1 96.56 137 PHE A C 1
ATOM 1109 O O . PHE A 1 137 ? 17.188 25.297 9.688 1 96.56 137 PHE A O 1
ATOM 1116 N N . SER A 1 138 ? 18.5 26.969 10.367 1 94.5 138 SER A N 1
ATOM 1117 C CA . SER A 1 138 ? 19.047 27.25 9.047 1 94.5 138 SER A CA 1
ATOM 1118 C C . SER A 1 138 ? 19.656 26 8.406 1 94.5 138 SER A C 1
ATOM 1120 O O . SER A 1 138 ? 19.531 25.797 7.199 1 94.5 138 SER A O 1
ATOM 1122 N N . ASN A 1 139 ? 20.266 25.156 9.211 1 95.75 139 ASN A N 1
ATOM 1123 C CA . ASN A 1 139 ? 20.922 23.953 8.695 1 95.75 139 ASN A CA 1
ATOM 1124 C C . ASN A 1 139 ? 19.906 22.844 8.445 1 95.75 139 ASN A C 1
ATOM 1126 O O . ASN A 1 139 ? 20.25 21.828 7.812 1 95.75 139 ASN A O 1
ATOM 1130 N N . PHE A 1 140 ? 18.672 23.047 8.898 1 97 140 PHE A N 1
ATOM 1131 C CA . PHE A 1 140 ? 17.656 22.016 8.805 1 97 140 PHE A CA 1
ATOM 1132 C C . PHE A 1 140 ? 16.469 22.484 7.973 1 97 140 PHE A C 1
ATOM 1134 O O . PHE A 1 140 ? 15.336 22.031 8.172 1 97 140 PHE A O 1
ATOM 1141 N N . ALA A 1 141 ? 16.703 23.422 7.059 1 95.56 141 ALA A N 1
ATOM 1142 C CA . ALA A 1 141 ? 15.586 23.922 6.258 1 95.56 141 ALA A CA 1
ATOM 1143 C C . ALA A 1 141 ? 16.078 24.484 4.922 1 95.56 141 ALA A C 1
ATOM 1145 O O . ALA A 1 141 ? 17.281 24.719 4.746 1 95.56 141 ALA A O 1
ATOM 1146 N N . ARG A 1 142 ? 15.219 24.5 3.996 1 91.81 142 ARG A N 1
ATOM 1147 C CA . ARG A 1 142 ? 15.445 25.312 2.811 1 91.81 142 ARG A CA 1
ATOM 1148 C C . ARG A 1 142 ? 15.062 26.766 3.07 1 91.81 142 ARG A C 1
ATOM 1150 O O . ARG A 1 142 ? 13.883 27.078 3.281 1 91.81 142 ARG A O 1
ATOM 1157 N N . LEU A 1 143 ? 16.062 27.594 3.037 1 84.94 143 LEU A N 1
ATOM 1158 C CA . LEU A 1 143 ? 15.828 28.969 3.451 1 84.94 143 LEU A CA 1
ATOM 1159 C C . LEU A 1 143 ? 15.305 29.797 2.289 1 84.94 143 LEU A C 1
ATOM 1161 O O . LEU A 1 143 ? 15.828 29.719 1.175 1 84.94 143 LEU A O 1
ATOM 1165 N N . GLU A 1 144 ? 14.148 30.234 2.543 1 80.25 144 GLU A N 1
ATOM 1166 C CA . GLU A 1 144 ? 13.594 31.203 1.616 1 80.25 144 GLU A CA 1
ATOM 1167 C C . GLU A 1 144 ? 14.055 32.625 1.973 1 80.25 144 GLU A C 1
ATOM 1169 O O . GLU A 1 144 ? 14.383 32.906 3.127 1 80.25 144 GLU A O 1
ATOM 1174 N N . GLU A 1 145 ? 14.031 33.469 1.055 1 76.31 145 GLU A N 1
ATOM 1175 C CA . GLU A 1 145 ? 14.461 34.844 1.262 1 76.31 145 GLU A CA 1
ATOM 1176 C C . GLU A 1 145 ? 13.602 35.531 2.322 1 76.31 145 GLU A C 1
ATOM 1178 O O . GLU A 1 145 ? 12.383 35.406 2.326 1 76.31 145 GLU A O 1
ATOM 1183 N N . PHE A 1 146 ? 14.18 36.156 3.35 1 72 146 PHE A N 1
ATOM 1184 C CA . PHE A 1 146 ? 13.555 37.062 4.301 1 72 146 PHE A CA 1
ATOM 1185 C C . PHE A 1 146 ? 12.914 36.281 5.445 1 72 146 PHE A C 1
ATOM 1187 O O . PHE A 1 146 ? 12.18 36.875 6.254 1 72 146 PHE A O 1
ATOM 1194 N N . ARG A 1 147 ? 13.023 34.938 5.406 1 75.38 147 ARG A N 1
ATOM 1195 C CA . ARG A 1 147 ? 12.445 34.219 6.531 1 75.38 147 ARG A CA 1
ATOM 1196 C C . ARG A 1 147 ? 13.469 34 7.641 1 75.38 147 ARG A C 1
ATOM 1198 O O . ARG A 1 147 ? 14.602 33.594 7.375 1 75.38 147 ARG A O 1
ATOM 1205 N N . LYS A 1 148 ? 13.016 34.406 8.781 1 87.31 148 LYS A N 1
ATOM 1206 C CA . LYS A 1 148 ? 13.852 34.156 9.953 1 87.31 148 LYS A CA 1
ATOM 1207 C C . LYS A 1 148 ? 13.953 32.656 10.25 1 87.31 148 LYS A C 1
ATOM 1209 O O . LYS A 1 148 ? 12.938 31.953 10.297 1 87.31 148 LYS A O 1
ATOM 1214 N N . PRO A 1 149 ? 15.055 32.188 10.477 1 93.25 149 PRO A N 1
ATOM 1215 C CA . PRO A 1 149 ? 15.234 30.75 10.586 1 93.25 149 PRO A CA 1
ATOM 1216 C C . PRO A 1 149 ? 15 30.219 12 1 93.25 149 PRO A C 1
ATOM 1218 O O . PRO A 1 149 ? 15.078 29.016 12.242 1 93.25 149 PRO A O 1
ATOM 1221 N N . VAL A 1 150 ? 14.719 31.172 12.914 1 95.81 150 VAL A N 1
ATOM 1222 C CA . VAL A 1 150 ? 14.516 30.75 14.297 1 95.81 150 VAL A CA 1
ATOM 1223 C C . VAL A 1 150 ? 13.086 30.234 14.477 1 95.81 150 VAL A C 1
ATOM 1225 O O . VAL A 1 150 ? 12.125 30.906 14.07 1 95.81 150 VAL A O 1
ATOM 1228 N N . ARG A 1 151 ? 12.969 29.031 14.961 1 96.81 151 ARG A N 1
ATOM 1229 C CA . ARG A 1 151 ? 11.695 28.406 15.281 1 96.81 151 ARG A CA 1
ATOM 1230 C C . ARG A 1 151 ? 11.742 27.703 16.641 1 96.81 151 ARG A C 1
ATOM 1232 O O . ARG A 1 151 ? 12.82 27.562 17.219 1 96.81 151 ARG A O 1
ATOM 1239 N N . GLU A 1 152 ? 10.531 27.375 17.078 1 97.75 152 GLU A N 1
ATOM 1240 C CA . GLU A 1 152 ? 10.422 26.703 18.375 1 97.75 152 GLU A CA 1
ATOM 1241 C C . GLU A 1 152 ? 9.688 25.375 18.25 1 97.75 152 GLU A C 1
ATOM 1243 O O . GLU A 1 152 ? 8.57 25.328 17.719 1 97.75 152 GLU A O 1
ATOM 1248 N N . ILE A 1 153 ? 10.289 24.328 18.703 1 98.31 153 ILE A N 1
ATOM 1249 C CA . ILE A 1 153 ? 9.672 23.016 18.828 1 98.31 153 ILE A CA 1
ATOM 1250 C C . ILE A 1 153 ? 9.273 22.766 20.281 1 98.31 153 ILE A C 1
ATOM 1252 O O . ILE A 1 153 ? 10.125 22.781 21.172 1 98.31 153 ILE A O 1
ATOM 1256 N N . ASN A 1 154 ? 8.047 22.453 20.453 1 98.19 154 ASN A N 1
ATOM 1257 C CA . ASN A 1 154 ? 7.5 22.359 21.797 1 98.19 154 ASN A CA 1
ATOM 1258 C C . ASN A 1 154 ? 7.508 20.906 22.297 1 98.19 154 ASN A C 1
ATOM 1260 O O . ASN A 1 154 ? 7.566 20.656 23.5 1 98.19 154 ASN A O 1
ATOM 1264 N N . ARG A 1 155 ? 7.414 20.016 21.406 1 98.62 155 ARG A N 1
ATOM 1265 C CA . ARG A 1 155 ? 7.293 18.625 21.781 1 98.62 155 ARG A CA 1
ATOM 1266 C C . ARG A 1 155 ? 7.781 17.703 20.656 1 98.62 155 ARG A C 1
ATOM 1268 O O . ARG A 1 155 ? 7.527 17.969 19.484 1 98.62 155 ARG A O 1
ATOM 1275 N N . ILE A 1 156 ? 8.508 16.703 21.031 1 98.56 156 ILE A N 1
ATOM 1276 C CA . ILE A 1 156 ? 8.867 15.617 20.125 1 98.56 156 ILE A CA 1
ATOM 1277 C C . ILE A 1 156 ? 8.656 14.273 20.812 1 98.56 156 ILE A C 1
ATOM 1279 O O . ILE A 1 156 ? 9.266 14 21.859 1 98.56 156 ILE A O 1
ATOM 1283 N N . ASP A 1 157 ? 7.844 13.477 20.328 1 98.44 157 ASP A N 1
ATOM 1284 C CA . ASP A 1 157 ? 7.582 12.133 20.844 1 98.44 157 ASP A CA 1
ATOM 1285 C C . ASP A 1 157 ? 7.961 11.062 19.828 1 98.44 157 ASP A C 1
ATOM 1287 O O . ASP A 1 157 ? 7.785 11.25 18.625 1 98.44 157 ASP A O 1
ATOM 1291 N N . VAL A 1 158 ? 8.523 9.969 20.359 1 98.31 158 VAL A N 1
ATOM 1292 C CA . VAL A 1 158 ? 8.906 8.836 19.516 1 98.31 158 VAL A CA 1
ATOM 1293 C C . VAL A 1 158 ? 8.281 7.555 20.062 1 98.31 158 VAL A C 1
ATOM 1295 O O . VAL A 1 158 ? 8.422 7.25 21.25 1 98.31 158 VAL A O 1
ATOM 1298 N N . PHE A 1 159 ? 7.613 6.863 19.281 1 95.88 159 PHE A N 1
ATOM 1299 C CA . PHE A 1 159 ? 7.094 5.582 19.734 1 95.88 159 PHE A CA 1
ATOM 1300 C C . PHE A 1 159 ? 7.145 4.547 18.625 1 95.88 159 PHE A C 1
ATOM 1302 O O . PHE A 1 159 ? 7.023 4.891 17.438 1 95.88 159 PHE A O 1
ATOM 1309 N N . SER A 1 160 ? 7.344 3.295 19.031 1 95.19 160 SER A N 1
ATOM 1310 C CA . SER A 1 160 ? 7.508 2.191 18.094 1 95.19 160 SER A CA 1
ATOM 1311 C C . SER A 1 160 ? 6.238 1.35 18 1 95.19 160 SER A C 1
ATOM 1313 O O . SER A 1 160 ? 5.559 1.128 19 1 95.19 160 SER A O 1
ATOM 1315 N N . ARG A 1 161 ? 5.957 0.981 16.812 1 91.56 161 ARG A N 1
ATOM 1316 C CA . ARG A 1 161 ? 4.895 0.024 16.516 1 91.56 161 ARG A CA 1
ATOM 1317 C C . ARG A 1 161 ? 5.355 -1.017 15.5 1 91.56 161 ARG A C 1
ATOM 1319 O O . ARG A 1 161 ? 5.152 -0.852 14.297 1 91.56 161 ARG A O 1
ATOM 1326 N N . GLY A 1 162 ? 5.73 -2.176 16.109 1 91.38 162 GLY A N 1
ATOM 1327 C CA . GLY A 1 162 ? 6.293 -3.172 15.211 1 91.38 162 GLY A CA 1
ATOM 1328 C C . GLY A 1 162 ? 7.512 -2.676 14.453 1 91.38 162 GLY A C 1
ATOM 1329 O O . GLY A 1 162 ? 8.492 -2.242 15.062 1 91.38 162 GLY A O 1
ATOM 1330 N N . ARG A 1 163 ? 7.43 -2.635 13.102 1 95.56 163 ARG A N 1
ATOM 1331 C CA . ARG A 1 163 ? 8.555 -2.23 12.266 1 95.56 163 ARG A CA 1
ATOM 1332 C C . ARG A 1 163 ? 8.477 -0.745 11.922 1 95.56 163 ARG A C 1
ATOM 1334 O O . ARG A 1 163 ? 9.242 -0.25 11.102 1 95.56 163 ARG A O 1
ATOM 1341 N N . ILE A 1 164 ? 7.578 -0.061 12.508 1 98.38 164 ILE A N 1
ATOM 1342 C CA . ILE A 1 164 ? 7.398 1.357 12.227 1 98.38 164 ILE A CA 1
ATOM 1343 C C . ILE A 1 164 ? 7.742 2.184 13.461 1 98.38 164 ILE A C 1
ATOM 1345 O O . ILE A 1 164 ? 7.355 1.832 14.578 1 98.38 164 ILE A O 1
ATOM 1349 N N . ILE A 1 165 ? 8.516 3.16 13.297 1 98.62 165 ILE A N 1
ATOM 1350 C CA . ILE A 1 165 ? 8.812 4.156 14.32 1 98.62 165 ILE A CA 1
ATOM 1351 C C . ILE A 1 165 ? 8.133 5.48 13.969 1 98.62 165 ILE A C 1
ATOM 1353 O O . ILE A 1 165 ? 8.352 6.023 12.883 1 98.62 165 ILE A O 1
ATOM 1357 N N . VAL A 1 166 ? 7.312 5.984 14.852 1 98.81 166 VAL A N 1
ATOM 1358 C CA . VAL A 1 166 ? 6.605 7.238 14.602 1 98.81 166 VAL A CA 1
ATOM 1359 C C . VAL A 1 166 ? 7.27 8.367 15.391 1 98.81 166 VAL A C 1
ATOM 1361 O O . VAL A 1 166 ? 7.508 8.242 16.594 1 98.81 166 VAL A O 1
ATOM 1364 N N . VAL A 1 167 ? 7.59 9.414 14.688 1 98.88 167 VAL A N 1
ATOM 1365 C CA . VAL A 1 167 ? 8.086 10.641 15.305 1 98.88 167 VAL A CA 1
ATOM 1366 C C . VAL A 1 167 ? 7.023 11.734 15.203 1 98.88 167 VAL A C 1
ATOM 1368 O O . VAL A 1 167 ? 6.629 12.125 14.102 1 98.88 167 VAL A O 1
ATOM 1371 N N . GLU A 1 168 ? 6.562 12.172 16.297 1 98.81 168 GLU A N 1
ATOM 1372 C CA . GLU A 1 168 ? 5.598 13.266 16.344 1 98.81 168 GLU A CA 1
ATOM 1373 C C . GLU A 1 168 ? 6.258 14.562 16.812 1 98.81 168 GLU A C 1
ATOM 1375 O O . GLU A 1 168 ? 6.914 14.594 17.859 1 98.81 168 GLU A O 1
ATOM 1380 N N . ILE A 1 169 ? 6.102 15.609 16.031 1 98.81 169 ILE A N 1
ATOM 1381 C CA . ILE A 1 169 ? 6.738 16.891 16.312 1 98.81 169 ILE A CA 1
ATOM 1382 C C . ILE A 1 169 ? 5.68 17.984 16.375 1 98.81 169 ILE A C 1
ATOM 1384 O O . ILE A 1 169 ? 4.836 18.094 15.484 1 98.81 169 ILE A O 1
ATOM 1388 N N . GLU A 1 170 ? 5.715 18.703 17.438 1 98.81 170 GLU A N 1
ATOM 1389 C CA . GLU A 1 170 ? 4.809 19.844 17.625 1 98.81 170 GLU A CA 1
ATOM 1390 C C . GLU A 1 170 ? 5.578 21.156 17.719 1 98.81 170 GLU A C 1
ATOM 1392 O O . GLU A 1 170 ? 6.562 21.25 18.453 1 98.81 170 GLU A O 1
ATOM 1397 N N . GLY A 1 171 ? 5.188 22.109 16.953 1 97.94 171 GLY A N 1
ATOM 1398 C CA . GLY A 1 171 ? 5.77 23.453 16.984 1 97.94 171 GLY A CA 1
ATOM 1399 C C . GLY A 1 171 ? 4.809 24.516 16.5 1 97.94 171 GLY A C 1
ATOM 1400 O O . GLY A 1 171 ? 3.711 24.219 16.031 1 97.94 171 GLY A O 1
ATOM 1401 N N . LYS A 1 172 ? 5.25 25.75 16.625 1 91.88 172 LYS A N 1
ATOM 1402 C CA . LYS A 1 172 ? 4.406 26.859 16.219 1 91.88 172 LYS A CA 1
ATOM 1403 C C . LYS A 1 172 ? 4.391 27.016 14.703 1 91.88 172 LYS A C 1
ATOM 1405 O O . LYS A 1 172 ? 3.338 27.281 14.109 1 91.88 172 LYS A O 1
ATOM 1410 N N . SER A 1 173 ? 5.539 26.984 14.18 1 94.56 173 SER A N 1
ATOM 1411 C CA . SER A 1 173 ? 5.703 27.062 12.734 1 94.56 173 SER A CA 1
ATOM 1412 C C . SER A 1 173 ? 6.957 26.328 12.273 1 94.56 173 SER A C 1
ATOM 1414 O O . SER A 1 173 ? 7.859 26.078 13.07 1 94.56 173 SER A O 1
ATOM 1416 N N . PHE A 1 174 ? 6.949 25.953 11.102 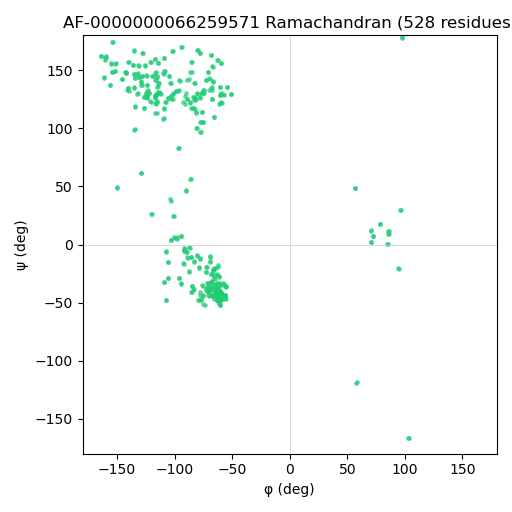1 96.5 174 PHE A N 1
ATOM 1417 C CA . PHE A 1 174 ? 8.062 25.203 10.531 1 96.5 174 PHE A CA 1
ATOM 1418 C C . PHE A 1 174 ? 8.547 25.844 9.234 1 96.5 174 PHE A C 1
ATOM 1420 O O . PHE A 1 174 ? 7.742 26.359 8.461 1 96.5 174 PHE A O 1
ATOM 1427 N N . LEU A 1 175 ? 9.82 25.766 9.023 1 96.06 175 LEU A N 1
ATOM 1428 C CA . LEU A 1 175 ? 10.398 26.203 7.754 1 96.06 175 LEU A CA 1
ATOM 1429 C C . LEU A 1 175 ? 10.227 25.125 6.688 1 96.06 175 LEU A C 1
ATOM 1431 O O . LEU A 1 175 ? 9.844 23.984 6.996 1 96.06 175 LEU A O 1
ATOM 1435 N N . TRP A 1 176 ? 10.5 25.562 5.418 1 95.94 176 TRP A N 1
ATOM 1436 C CA . TRP A 1 176 ? 10.422 24.641 4.297 1 95.94 176 TRP A CA 1
ATOM 1437 C C . TRP A 1 176 ? 11.383 23.469 4.492 1 95.94 176 TRP A C 1
ATOM 1439 O O . TRP A 1 176 ? 12.586 23.672 4.668 1 95.94 176 TRP A O 1
ATOM 1449 N N . GLU A 1 177 ? 10.883 22.219 4.504 1 97.25 177 GLU A N 1
ATOM 1450 C CA . GLU A 1 177 ? 11.625 20.969 4.594 1 97.25 177 GLU A CA 1
ATOM 1451 C C . GLU A 1 177 ? 12.18 20.766 5.996 1 97.25 177 GLU A C 1
ATOM 1453 O O . GLU A 1 177 ? 12.891 19.781 6.246 1 97.25 177 GLU A O 1
ATOM 1458 N N . MET A 1 178 ? 11.805 21.609 6.906 1 97.88 178 MET A N 1
ATOM 1459 C CA . MET A 1 178 ? 12.406 21.578 8.234 1 97.88 178 MET A CA 1
ATOM 1460 C C . MET A 1 178 ? 12.156 20.234 8.914 1 97.88 178 MET A C 1
ATOM 1462 O O . MET A 1 178 ? 13.102 19.547 9.305 1 97.88 178 MET A O 1
ATOM 1466 N N . THR A 1 179 ? 10.891 19.781 8.984 1 98.5 179 THR A N 1
ATOM 1467 C CA . THR A 1 179 ? 10.547 18.531 9.648 1 98.5 179 THR A CA 1
ATOM 1468 C C . THR A 1 179 ? 11.25 17.344 8.992 1 98.5 179 THR A C 1
ATOM 1470 O O . THR A 1 179 ? 11.805 16.484 9.68 1 98.5 179 THR A O 1
ATOM 1473 N N . ARG A 1 180 ? 11.312 17.344 7.699 1 98.75 180 ARG A N 1
ATOM 1474 C CA . ARG A 1 180 ? 11.883 16.234 6.953 1 98.75 180 ARG A CA 1
ATOM 1475 C C . ARG A 1 180 ? 13.391 16.172 7.129 1 98.75 180 ARG A C 1
ATOM 1477 O O . ARG A 1 180 ? 13.977 15.078 7.137 1 98.75 180 ARG A O 1
ATOM 1484 N N . ARG A 1 181 ? 14.039 17.281 7.27 1 98.56 181 ARG A N 1
ATOM 1485 C CA . ARG A 1 181 ? 15.484 17.281 7.504 1 98.56 181 ARG A CA 1
ATOM 1486 C C . ARG A 1 181 ? 15.805 16.891 8.938 1 98.56 181 ARG A C 1
ATOM 1488 O O . ARG A 1 181 ? 16.812 16.219 9.195 1 98.56 181 ARG A O 1
ATOM 1495 N N . ILE A 1 182 ? 14.93 17.312 9.836 1 98.69 182 ILE A N 1
ATOM 1496 C CA . ILE A 1 182 ? 15.055 16.844 11.219 1 98.69 182 ILE A CA 1
ATOM 1497 C C . ILE A 1 182 ? 14.938 15.328 11.266 1 98.69 182 ILE A C 1
ATOM 1499 O O . ILE A 1 182 ? 15.734 14.656 11.922 1 98.69 182 ILE A O 1
ATOM 1503 N N . ILE A 1 183 ? 14.078 14.758 10.531 1 98.88 183 ILE A N 1
ATOM 1504 C CA . ILE A 1 183 ? 13.844 13.32 10.492 1 98.88 183 ILE A CA 1
ATOM 1505 C C . ILE A 1 183 ? 15.086 12.609 9.961 1 98.88 183 ILE A C 1
ATOM 1507 O O . ILE A 1 183 ? 15.477 11.555 10.484 1 98.88 183 ILE A O 1
ATOM 1511 N N . THR A 1 184 ? 15.648 13.164 8.906 1 98.81 184 THR A N 1
ATOM 1512 C CA . THR A 1 184 ? 16.875 12.57 8.383 1 98.81 184 THR A CA 1
ATOM 1513 C C . THR A 1 184 ? 17.953 12.523 9.461 1 98.81 184 THR A C 1
ATOM 1515 O O . THR A 1 184 ? 18.625 11.508 9.633 1 98.81 184 THR A O 1
ATOM 1518 N N . ALA A 1 185 ? 18.109 13.625 10.211 1 98.75 185 ALA A N 1
ATOM 1519 C CA . ALA A 1 185 ? 19.094 13.664 11.289 1 98.75 185 ALA A CA 1
ATOM 1520 C C . ALA A 1 185 ? 18.797 12.586 12.336 1 98.75 185 ALA A C 1
ATOM 1522 O O . ALA A 1 185 ? 19.703 11.867 12.766 1 98.75 185 ALA A O 1
ATOM 1523 N N . LEU A 1 186 ? 17.547 12.477 12.695 1 98.81 186 LEU A N 1
ATOM 1524 C CA . LEU A 1 186 ? 17.141 11.508 13.711 1 98.81 186 LEU A CA 1
ATOM 1525 C C . LEU A 1 186 ? 17.406 10.086 13.227 1 98.81 186 LEU A C 1
ATOM 1527 O O . LEU A 1 186 ? 17.875 9.242 13.992 1 98.81 186 LEU A O 1
ATOM 1531 N N . LYS A 1 187 ? 17.062 9.789 11.992 1 98.81 187 LYS A N 1
ATOM 1532 C CA . LYS A 1 187 ? 17.328 8.477 11.406 1 98.81 187 LYS A CA 1
ATOM 1533 C C . LYS A 1 187 ? 18.828 8.141 11.469 1 98.81 187 LYS A C 1
ATOM 1535 O O . LYS A 1 187 ? 19.203 7.039 11.875 1 98.81 187 LYS A O 1
ATOM 1540 N N . LEU A 1 188 ? 19.641 9.094 11.094 1 98.69 188 LEU A N 1
ATOM 1541 C CA . LEU A 1 188 ? 21.094 8.891 11.078 1 98.69 188 LEU A CA 1
ATOM 1542 C C . LEU A 1 188 ? 21.625 8.688 12.492 1 98.69 188 LEU A C 1
ATOM 1544 O O . LEU A 1 188 ? 22.562 7.922 12.711 1 98.69 188 LEU A O 1
ATOM 1548 N N . CYS A 1 189 ? 21.062 9.406 13.477 1 98.69 189 CYS A N 1
ATOM 1549 C CA . CYS A 1 189 ? 21.422 9.18 14.875 1 98.69 189 CYS A CA 1
ATOM 1550 C C . CYS A 1 189 ? 21.094 7.754 15.297 1 98.69 189 CYS A C 1
ATOM 1552 O O . CYS A 1 189 ? 21.938 7.066 15.883 1 98.69 189 CYS A O 1
ATOM 1554 N N . GLY A 1 190 ? 19.922 7.328 14.984 1 98.62 190 GLY A N 1
ATOM 1555 C CA . GLY A 1 190 ? 19.5 5.977 15.336 1 98.62 190 GLY A CA 1
ATOM 1556 C C . GLY A 1 190 ? 20.359 4.906 14.695 1 98.62 190 GLY A C 1
ATOM 1557 O O . GLY A 1 190 ? 20.516 3.816 15.25 1 98.62 190 GLY A O 1
ATOM 1558 N N . LEU A 1 191 ? 20.922 5.254 13.547 1 98.5 191 LEU A N 1
ATOM 1559 C CA . LEU A 1 191 ? 21.766 4.312 12.812 1 98.5 191 LEU A CA 1
ATOM 1560 C C . LEU A 1 191 ? 23.219 4.43 13.258 1 98.5 191 LEU A C 1
ATOM 1562 O O . LEU A 1 191 ? 24.094 3.691 12.773 1 98.5 191 LEU A O 1
ATOM 1566 N N . GLY A 1 192 ? 23.531 5.387 14.086 1 98.06 192 GLY A N 1
ATOM 1567 C CA . GLY A 1 192 ? 24.859 5.555 14.656 1 98.06 192 GLY A CA 1
ATOM 1568 C C . GLY A 1 192 ? 25.781 6.363 13.766 1 98.06 192 GLY A C 1
ATOM 1569 O O . GLY A 1 192 ? 27 6.406 14.008 1 98.06 192 GLY A O 1
ATOM 1570 N N . VAL A 1 193 ? 25.234 6.973 12.773 1 98 193 VAL A N 1
ATOM 1571 C CA . VAL A 1 193 ? 26.016 7.738 11.82 1 98 193 VAL A CA 1
ATOM 1572 C C . VAL A 1 193 ? 26.25 9.148 12.352 1 98 193 VAL A C 1
ATOM 1574 O O . VAL A 1 193 ? 27.297 9.75 12.109 1 98 193 VAL A O 1
ATOM 1577 N N . LEU A 1 194 ? 25.266 9.734 13.062 1 97.5 194 LEU A N 1
ATOM 1578 C CA . LEU A 1 194 ? 25.328 11.047 13.695 1 97.5 194 LEU A CA 1
ATOM 1579 C C . LEU A 1 194 ? 25.234 10.93 15.219 1 97.5 194 LEU A C 1
ATOM 1581 O O . LEU A 1 194 ? 24.516 10.062 15.734 1 97.5 194 LEU A O 1
ATOM 1585 N N . SER A 1 195 ? 25.953 11.797 15.914 1 97.44 195 SER A N 1
ATOM 1586 C CA . SER A 1 195 ? 25.828 11.867 17.359 1 97.44 195 SER A CA 1
ATOM 1587 C C . SER A 1 195 ? 24.969 13.039 17.797 1 97.44 195 SER A C 1
ATOM 1589 O O . SER A 1 195 ? 24.656 13.914 16.984 1 97.44 195 SER A O 1
ATOM 1591 N N . ILE A 1 196 ? 24.594 12.984 19.078 1 97.38 196 ILE A N 1
ATOM 1592 C CA . ILE A 1 196 ? 23.844 14.102 19.625 1 97.38 196 ILE A CA 1
ATOM 1593 C C . ILE A 1 196 ? 24.672 15.383 19.547 1 97.38 196 ILE A C 1
ATOM 1595 O O . ILE A 1 196 ? 24.141 16.469 19.297 1 97.38 196 ILE A O 1
ATOM 1599 N N . GLY A 1 197 ? 25.984 15.258 19.719 1 96.94 197 GLY A N 1
ATOM 1600 C CA . GLY A 1 197 ? 26.875 16.391 19.594 1 96.94 197 GLY A CA 1
ATOM 1601 C C . GLY A 1 197 ? 26.875 17 18.203 1 96.94 197 GLY A C 1
ATOM 1602 O O . GLY A 1 197 ? 26.922 18.219 18.047 1 96.94 197 GLY A O 1
ATOM 1603 N N . ASP A 1 198 ? 26.828 16.141 17.219 1 96.44 198 ASP A N 1
ATOM 1604 C CA . ASP A 1 198 ? 26.75 16.609 15.836 1 96.44 198 ASP A CA 1
ATOM 1605 C C . ASP A 1 198 ? 25.5 17.453 15.609 1 96.44 198 ASP A C 1
ATOM 1607 O O . ASP A 1 198 ? 25.547 18.516 14.992 1 96.44 198 ASP A O 1
ATOM 1611 N N . VAL A 1 199 ? 24.391 16.953 16.141 1 97.25 199 VAL A N 1
ATOM 1612 C CA . VAL A 1 199 ? 23.109 17.641 15.992 1 97.25 199 VAL A CA 1
ATOM 1613 C C . VAL A 1 199 ? 23.172 19 16.688 1 97.25 199 VAL A C 1
ATOM 1615 O O . VAL A 1 199 ? 22.75 20.016 16.125 1 97.25 199 VAL A O 1
ATOM 1618 N N . GLU A 1 200 ? 23.719 19.016 17.859 1 96.88 200 GLU A N 1
ATOM 1619 C CA . GLU A 1 200 ? 23.828 20.25 18.625 1 96.88 200 GLU A CA 1
ATOM 1620 C C . GLU A 1 200 ? 24.703 21.266 17.875 1 96.88 200 GLU A C 1
ATOM 1622 O O . GLU A 1 200 ? 24.391 22.453 17.859 1 96.88 200 GLU A O 1
ATOM 1627 N N . LEU A 1 201 ? 25.719 20.781 17.312 1 95.88 201 LEU A N 1
ATOM 1628 C CA . LEU A 1 201 ? 26.609 21.656 16.547 1 95.88 201 LEU A CA 1
ATOM 1629 C C . LEU A 1 201 ? 25.875 22.266 15.352 1 95.88 201 LEU A C 1
ATOM 1631 O O . LEU A 1 201 ? 26.031 23.453 15.062 1 95.88 201 LEU A O 1
ATOM 1635 N N . MET A 1 202 ? 25.078 21.453 14.695 1 96.25 202 MET A N 1
ATOM 1636 C CA . MET A 1 202 ? 24.344 21.891 13.523 1 96.25 202 MET A CA 1
ATOM 1637 C C . MET A 1 202 ? 23.297 22.953 13.898 1 96.25 202 MET A C 1
ATOM 1639 O O . MET A 1 202 ? 22.922 23.766 13.062 1 96.25 202 MET A O 1
ATOM 1643 N N . LEU A 1 203 ? 22.812 22.938 15.18 1 96.56 203 LEU A N 1
ATOM 1644 C CA . LEU A 1 203 ? 21.828 23.891 15.641 1 96.56 203 LEU A CA 1
ATOM 1645 C C . LEU A 1 203 ? 22.484 25.203 16.078 1 96.56 203 LEU A C 1
ATOM 1647 O O . LEU A 1 203 ? 21.828 26.234 16.172 1 96.56 203 LEU A O 1
ATOM 1651 N N . LYS A 1 204 ? 23.844 25.172 16.266 1 93.94 204 LYS A N 1
ATOM 1652 C CA . LYS A 1 204 ? 24.547 26.312 16.828 1 93.94 204 LYS A CA 1
ATOM 1653 C C . LYS A 1 204 ? 25.406 27.016 15.766 1 93.94 204 LYS A C 1
ATOM 1655 O O . LYS A 1 204 ? 25.625 28.219 15.844 1 93.94 204 LYS A O 1
ATOM 1660 N N . GLU A 1 205 ? 25.906 26.188 14.836 1 91.94 205 GLU A N 1
ATOM 1661 C CA . GLU A 1 205 ? 26.828 26.703 13.852 1 91.94 205 GLU A CA 1
ATOM 1662 C C . GLU A 1 205 ? 26.359 26.391 12.43 1 91.94 205 GLU A C 1
ATOM 1664 O O . GLU A 1 205 ? 25.672 25.406 12.203 1 91.94 205 GLU A O 1
ATOM 1669 N N . LYS A 1 206 ? 26.844 27.281 11.578 1 89 206 LYS A N 1
ATOM 1670 C CA . LYS A 1 206 ? 26.562 27.031 10.172 1 89 206 LYS A CA 1
ATOM 1671 C C . LYS A 1 206 ? 27.438 25.906 9.625 1 89 206 LYS A C 1
ATOM 1673 O O . LYS A 1 206 ? 28.625 25.844 9.93 1 89 206 LYS A O 1
ATOM 1678 N N . VAL A 1 207 ? 26.75 25.078 8.969 1 87.56 207 VAL A N 1
ATOM 1679 C CA . VAL A 1 207 ? 27.516 23.969 8.375 1 87.56 207 VAL A CA 1
ATOM 1680 C C . VAL A 1 207 ? 27.562 24.141 6.859 1 87.56 207 VAL A C 1
ATOM 1682 O O . VAL A 1 207 ? 26.719 24.828 6.273 1 87.56 207 VAL A O 1
ATOM 1685 N N . ASP A 1 208 ? 28.516 23.484 6.191 1 83 208 ASP A N 1
ATOM 1686 C CA . ASP A 1 208 ? 28.719 23.578 4.75 1 83 208 ASP A CA 1
ATOM 1687 C C . ASP A 1 208 ? 27.703 22.734 3.994 1 83 208 ASP A C 1
ATOM 1689 O O . ASP A 1 208 ? 27.219 23.141 2.934 1 83 208 ASP A O 1
ATOM 1693 N N . LYS A 1 209 ? 27.406 21.5 4.5 1 85.88 209 LYS A N 1
ATOM 1694 C CA . LYS A 1 209 ? 26.484 20.609 3.799 1 85.88 209 LYS A CA 1
ATOM 1695 C C . LYS A 1 209 ? 25.297 20.234 4.688 1 85.88 209 LYS A C 1
ATOM 1697 O O . LYS A 1 209 ? 25.484 19.625 5.742 1 85.88 209 LYS A O 1
ATOM 1702 N N . LYS A 1 210 ? 24.188 20.531 4.156 1 91.69 210 LYS A N 1
ATOM 1703 C CA . LYS A 1 210 ? 22.953 20.234 4.879 1 91.69 210 LYS A CA 1
ATOM 1704 C C . LYS A 1 210 ? 22.484 18.797 4.605 1 91.69 210 LYS A C 1
ATOM 1706 O O . LYS A 1 210 ? 22.766 18.25 3.539 1 91.69 210 LYS A O 1
ATOM 1711 N N . LEU A 1 211 ? 21.844 18.234 5.609 1 95.88 211 LEU A N 1
ATOM 1712 C CA . LEU A 1 211 ? 21.234 16.938 5.41 1 95.88 211 LEU A CA 1
ATOM 1713 C C . LEU A 1 211 ? 20.078 17.016 4.43 1 95.88 211 LEU A C 1
ATOM 1715 O O . LEU A 1 211 ? 19.328 18 4.426 1 95.88 211 LEU A O 1
ATOM 1719 N N . PRO A 1 212 ? 19.938 16.016 3.535 1 97.5 212 PRO A N 1
ATOM 1720 C CA . PRO A 1 212 ? 18.766 16 2.646 1 97.5 212 PRO A CA 1
ATOM 1721 C C . PRO A 1 212 ? 17.453 15.766 3.396 1 97.5 212 PRO A C 1
ATOM 1723 O O . PRO A 1 212 ? 17.453 15.172 4.477 1 97.5 212 PRO A O 1
ATOM 1726 N N . PRO A 1 213 ? 16.359 16.25 2.865 1 98.31 213 PRO A N 1
ATOM 1727 C CA . PRO A 1 213 ? 15.07 15.969 3.508 1 98.31 213 PRO A CA 1
ATOM 1728 C C . PRO A 1 213 ? 14.656 14.508 3.379 1 98.31 213 PRO A C 1
ATOM 1730 O O . PRO A 1 213 ? 14.914 13.875 2.35 1 98.31 213 PRO A O 1
ATOM 1733 N N . ALA A 1 214 ? 14.039 13.961 4.445 1 98.62 214 ALA A N 1
ATOM 1734 C CA . ALA A 1 214 ? 13.453 12.625 4.395 1 98.62 214 ALA A CA 1
ATOM 1735 C C . ALA A 1 214 ? 12.336 12.555 3.363 1 98.62 214 ALA A C 1
ATOM 1737 O O . ALA A 1 214 ? 11.773 13.578 2.973 1 98.62 214 ALA A O 1
ATOM 1738 N N . PRO A 1 215 ? 11.969 11.359 2.865 1 98.19 215 PRO A N 1
ATOM 1739 C CA . PRO A 1 215 ? 10.891 11.219 1.877 1 98.19 215 PRO A CA 1
ATOM 1740 C C . PRO A 1 215 ? 9.586 11.859 2.332 1 98.19 215 PRO A C 1
ATOM 1742 O O . PRO A 1 215 ? 9.18 11.688 3.484 1 98.19 215 PRO A O 1
ATOM 1745 N N . PRO A 1 216 ? 8.961 12.578 1.415 1 98.69 216 PRO A N 1
ATOM 1746 C CA . PRO A 1 216 ? 7.77 13.328 1.814 1 98.69 216 PRO A CA 1
ATOM 1747 C C . PRO A 1 216 ? 6.559 12.43 2.059 1 98.69 216 PRO A C 1
ATOM 1749 O O . PRO A 1 216 ? 5.656 12.797 2.818 1 98.69 216 PRO A O 1
ATOM 1752 N N . GLU A 1 217 ? 6.52 11.258 1.473 1 98.44 217 GLU A N 1
ATOM 1753 C CA . GLU A 1 217 ? 5.324 10.414 1.464 1 98.44 217 GLU A CA 1
ATOM 1754 C C . GLU A 1 217 ? 5.027 9.859 2.855 1 98.44 217 GLU A C 1
ATOM 1756 O O . GLU A 1 217 ? 3.932 9.359 3.107 1 98.44 217 GLU A O 1
ATOM 1761 N N . ASN A 1 218 ? 6 9.961 3.746 1 98.62 218 ASN A N 1
ATOM 1762 C CA . ASN A 1 218 ? 5.816 9.398 5.082 1 98.62 218 ASN A CA 1
ATOM 1763 C C . ASN A 1 218 ? 5.527 10.492 6.109 1 98.62 218 ASN A C 1
ATOM 1765 O O . ASN A 1 218 ? 5.473 10.219 7.312 1 98.62 218 ASN A O 1
ATOM 1769 N N . LEU A 1 219 ? 5.406 11.711 5.668 1 98.88 219 LEU A N 1
ATOM 1770 C CA . LEU A 1 219 ? 5.094 12.828 6.543 1 98.88 219 LEU A CA 1
ATOM 1771 C C . LEU A 1 219 ? 3.609 13.172 6.484 1 98.88 219 LEU A C 1
ATOM 1773 O O . LEU A 1 219 ? 3.021 13.211 5.398 1 98.88 219 LEU A O 1
ATOM 1777 N N . VAL A 1 220 ? 3 13.336 7.652 1 98.94 220 VAL A N 1
ATOM 1778 C CA . VAL A 1 220 ? 1.586 13.68 7.758 1 98.94 220 VAL A CA 1
ATOM 1779 C C . VAL A 1 220 ? 1.417 14.914 8.641 1 98.94 220 VAL A C 1
ATOM 1781 O O . VAL A 1 220 ? 1.857 14.93 9.789 1 98.94 220 VAL A O 1
ATOM 1784 N N . LEU A 1 221 ? 0.885 16 8.039 1 98.88 221 LEU A N 1
ATOM 1785 C CA . LEU A 1 221 ? 0.374 17.062 8.898 1 98.88 221 LEU A CA 1
ATOM 1786 C C . LEU A 1 221 ? -0.828 16.578 9.703 1 98.88 221 LEU A C 1
ATOM 1788 O O . LEU A 1 221 ? -1.92 16.406 9.156 1 98.88 221 LEU A O 1
ATOM 1792 N N . TRP A 1 222 ? -0.6 16.438 10.961 1 98.75 222 TRP A N 1
ATOM 1793 C CA . TRP A 1 222 ? -1.561 15.734 11.805 1 98.75 222 TRP A CA 1
ATOM 1794 C C . TRP A 1 222 ? -2.656 16.672 12.289 1 98.75 222 TRP A C 1
ATOM 1796 O O . TRP A 1 222 ? -3.83 16.297 12.336 1 98.75 222 TRP A O 1
ATOM 1806 N N . GLU A 1 223 ? -2.166 17.859 12.633 1 98.31 223 GLU A N 1
ATOM 1807 C CA . GLU A 1 223 ? -3.117 18.781 13.234 1 98.31 223 GLU A CA 1
ATOM 1808 C C . GLU A 1 223 ? -2.607 20.219 13.164 1 98.31 223 GLU A C 1
ATOM 1810 O O . GLU A 1 223 ? -1.402 20.453 13.25 1 98.31 223 GLU A O 1
ATOM 1815 N N . VAL A 1 224 ? -3.547 21.125 12.953 1 98.62 224 VAL A N 1
ATOM 1816 C CA . VAL A 1 224 ? -3.332 22.562 13.18 1 98.62 224 VAL A CA 1
ATOM 1817 C C . VAL A 1 224 ? -4.23 23.047 14.312 1 98.62 224 VAL A C 1
ATOM 1819 O O . VAL A 1 224 ? -5.453 22.906 14.25 1 98.62 224 VAL A O 1
ATOM 1822 N N . GLY A 1 225 ? -3.582 23.609 15.32 1 98.25 225 GLY A N 1
ATOM 1823 C CA . GLY A 1 225 ? -4.328 24.016 16.5 1 98.25 225 GLY A CA 1
ATOM 1824 C C . GLY A 1 225 ? -4.734 25.469 16.484 1 98.25 225 GLY A C 1
ATOM 1825 O O . GLY A 1 225 ? -3.965 26.328 16.031 1 98.25 225 GLY A O 1
ATOM 1826 N N . TYR A 1 226 ? -5.973 25.75 16.969 1 98.25 226 TYR A N 1
ATOM 1827 C CA . TYR A 1 226 ? -6.492 27.109 17.109 1 98.25 226 TYR A CA 1
ATOM 1828 C C . TYR A 1 226 ? -7.109 27.328 18.484 1 98.25 226 TYR A C 1
ATOM 1830 O O . TYR A 1 226 ? -7.664 26.406 19.078 1 98.25 226 TYR A O 1
ATOM 1838 N N . GLU A 1 227 ? -6.965 28.547 18.906 1 97.19 227 GLU A N 1
ATOM 1839 C CA . GLU A 1 227 ? -7.691 28.938 20.109 1 97.19 227 GLU A CA 1
ATOM 1840 C C . GLU A 1 227 ? -9.102 29.406 19.766 1 97.19 227 GLU A C 1
ATOM 1842 O O . GLU A 1 227 ? -9.281 30.281 18.922 1 97.19 227 GLU A O 1
ATOM 1847 N N . GLY A 1 228 ? -10.047 28.797 20.328 1 96.69 228 GLY A N 1
ATOM 1848 C CA . GLY A 1 228 ? -11.406 29.297 20.234 1 96.69 228 GLY A CA 1
ATOM 1849 C C . GLY A 1 228 ? -12.133 28.828 18.984 1 96.69 228 GLY A C 1
ATOM 1850 O O . GLY A 1 228 ? -13.203 29.344 18.656 1 96.69 228 GLY A O 1
ATOM 1851 N N . ILE A 1 229 ? -11.609 27.938 18.234 1 97.81 229 ILE A N 1
ATOM 1852 C CA . ILE A 1 229 ? -12.242 27.422 17.031 1 97.81 229 ILE A CA 1
ATOM 1853 C C . ILE A 1 229 ? -12.531 25.922 17.203 1 97.81 229 ILE A C 1
ATOM 1855 O O . ILE A 1 229 ? -11.633 25.141 17.5 1 97.81 229 ILE A O 1
ATOM 1859 N N . LYS A 1 230 ? -13.742 25.594 17.078 1 97.25 230 LYS A N 1
ATOM 1860 C CA . LYS A 1 230 ? -14.156 24.203 17.156 1 97.25 230 LYS A CA 1
ATOM 1861 C C . LYS A 1 230 ? -14.773 23.734 15.844 1 97.25 230 LYS A C 1
ATOM 1863 O O . LYS A 1 230 ? -15.727 24.344 15.352 1 97.25 230 LYS A O 1
ATOM 1868 N N . PHE A 1 231 ? -14.281 22.656 15.312 1 98.12 231 PHE A N 1
ATOM 1869 C CA . PHE A 1 231 ? -14.797 22.109 14.062 1 98.12 231 PHE A CA 1
ATOM 1870 C C . PHE A 1 231 ? -15.93 21.125 14.336 1 98.12 231 PHE A C 1
ATOM 1872 O O . PHE A 1 231 ? -15.75 20.156 15.086 1 98.12 231 PHE A O 1
ATOM 1879 N N . GLU A 1 232 ? -17 21.391 13.734 1 97.75 232 GLU A N 1
ATOM 1880 C CA . GLU A 1 232 ? -18.141 20.469 13.82 1 97.75 232 GLU A CA 1
ATOM 1881 C C . GLU A 1 232 ? -18 19.328 12.82 1 97.75 232 GLU A C 1
ATOM 1883 O O . GLU A 1 232 ? -17.609 19.547 11.672 1 97.75 232 GLU A O 1
ATOM 1888 N N . VAL A 1 233 ? -18.359 18.141 13.328 1 97.06 233 VAL A N 1
ATOM 1889 C CA . VAL A 1 233 ? -18.203 16.938 12.508 1 97.06 233 VAL A CA 1
ATOM 1890 C C . VAL A 1 233 ? -19.578 16.375 12.141 1 97.06 233 VAL A C 1
ATOM 1892 O O . VAL A 1 233 ? -20.469 16.297 12.992 1 97.06 233 VAL A O 1
ATOM 1895 N N . ASP A 1 234 ? -19.719 16.141 10.883 1 95.81 234 ASP A N 1
ATOM 1896 C CA . ASP A 1 234 ? -20.891 15.406 10.422 1 95.81 234 ASP A CA 1
ATOM 1897 C C . ASP A 1 234 ? -20.703 13.898 10.57 1 95.81 234 ASP A C 1
ATOM 1899 O O . ASP A 1 234 ? -19.875 13.305 9.875 1 95.81 234 ASP A O 1
ATOM 1903 N N . ALA A 1 235 ? -21.531 13.305 11.406 1 95.94 235 ALA A N 1
ATOM 1904 C CA . ALA A 1 235 ? -21.344 11.898 11.766 1 95.94 235 ALA A CA 1
ATOM 1905 C C . ALA A 1 235 ? -21.453 11 10.539 1 95.94 235 ALA A C 1
ATOM 1907 O O . ALA A 1 235 ? -20.688 10.039 10.398 1 95.94 235 ALA A O 1
ATOM 1908 N N . TYR A 1 236 ? -22.344 11.344 9.719 1 96.25 236 TYR A N 1
ATOM 1909 C CA . TYR A 1 236 ? -22.531 10.531 8.523 1 96.25 236 TYR A CA 1
ATOM 1910 C C . TYR A 1 236 ? -21.344 10.656 7.582 1 96.25 236 TYR A C 1
ATOM 1912 O O . TYR A 1 236 ? -20.859 9.656 7.059 1 96.25 236 TYR A O 1
ATOM 1920 N N . ALA A 1 237 ? -20.906 11.836 7.426 1 96.31 237 ALA A N 1
ATOM 1921 C CA . ALA A 1 237 ? -19.766 12.086 6.543 1 96.31 237 ALA A CA 1
ATOM 1922 C C . ALA A 1 237 ? -18.516 11.398 7.062 1 96.31 237 ALA A C 1
ATOM 1924 O O . ALA A 1 237 ? -17.75 10.805 6.289 1 96.31 237 ALA A O 1
ATOM 1925 N N . ILE A 1 238 ? -18.344 11.414 8.344 1 97.69 238 ILE A N 1
ATOM 1926 C CA . ILE A 1 238 ? -17.141 10.852 8.945 1 97.69 238 ILE A CA 1
ATOM 1927 C C . ILE A 1 238 ? -17.172 9.328 8.82 1 97.69 238 ILE A C 1
ATOM 1929 O O . ILE A 1 238 ? -16.141 8.688 8.625 1 97.69 238 ILE A O 1
ATOM 1933 N N . GLU A 1 239 ? -18.328 8.758 8.945 1 97.88 239 GLU A N 1
ATOM 1934 C CA . GLU A 1 239 ? -18.438 7.312 8.789 1 97.88 239 GLU A CA 1
ATOM 1935 C C . GLU A 1 239 ? -18.031 6.875 7.383 1 97.88 239 GLU A C 1
ATOM 1937 O O . GLU A 1 239 ? -17.391 5.836 7.211 1 97.88 239 GLU A O 1
ATOM 1942 N N . LYS A 1 240 ? -18.469 7.664 6.441 1 97.56 240 LYS A N 1
ATOM 1943 C CA . LYS A 1 240 ? -18.078 7.367 5.066 1 97.56 240 LYS A CA 1
ATOM 1944 C C . LYS A 1 240 ? -16.578 7.484 4.879 1 97.56 240 LYS A C 1
ATOM 1946 O O . LYS A 1 240 ? -15.961 6.664 4.191 1 97.56 240 LYS A O 1
ATOM 1951 N N . VAL A 1 241 ? -15.969 8.477 5.508 1 98.38 241 VAL A N 1
ATOM 1952 C CA . VAL A 1 241 ? -14.523 8.672 5.453 1 98.38 241 VAL A CA 1
ATOM 1953 C C . VAL A 1 241 ? -13.812 7.48 6.102 1 98.38 241 VAL A C 1
ATOM 1955 O O . VAL A 1 241 ? -12.859 6.941 5.543 1 98.38 241 VAL A O 1
ATOM 1958 N N . LYS A 1 242 ? -14.32 7.055 7.199 1 98.38 242 LYS A N 1
ATOM 1959 C CA . LYS A 1 242 ? -13.742 5.914 7.906 1 98.38 242 LYS A CA 1
ATOM 1960 C C . LYS A 1 242 ? -13.789 4.652 7.047 1 98.38 242 LYS A C 1
ATOM 1962 O O . LYS A 1 242 ? -12.836 3.871 7.035 1 98.38 242 LYS A O 1
ATOM 1967 N N . ARG A 1 243 ? -14.844 4.48 6.379 1 97.94 243 ARG A N 1
ATOM 1968 C CA . ARG A 1 243 ? -14.977 3.316 5.512 1 97.94 243 ARG A CA 1
ATOM 1969 C C . ARG A 1 243 ? -13.945 3.348 4.391 1 97.94 243 ARG A C 1
ATOM 1971 O O . ARG A 1 243 ? -13.352 2.32 4.059 1 97.94 243 ARG A O 1
ATOM 1978 N N . GLU A 1 244 ? -13.734 4.496 3.854 1 98.12 244 GLU A N 1
ATOM 1979 C CA . GLU A 1 244 ? -12.742 4.637 2.797 1 98.12 244 GLU A CA 1
ATOM 1980 C C . GLU A 1 244 ? -11.328 4.395 3.328 1 98.12 244 GLU A C 1
ATOM 1982 O O . GLU A 1 244 ? -10.531 3.709 2.689 1 98.12 244 GLU A O 1
ATOM 1987 N N . PHE A 1 245 ? -11.031 4.973 4.5 1 98.62 245 PHE A N 1
ATOM 1988 C CA . PHE A 1 245 ? -9.734 4.75 5.121 1 98.62 245 PHE A CA 1
ATOM 1989 C C . PHE A 1 245 ? -9.516 3.27 5.402 1 98.62 245 PHE A C 1
ATOM 1991 O O . PHE A 1 245 ? -8.422 2.744 5.172 1 98.62 245 PHE A O 1
ATOM 1998 N N . LEU A 1 246 ? -10.555 2.637 5.879 1 98.25 246 LEU A N 1
ATOM 1999 C CA . LEU A 1 246 ? -10.469 1.216 6.199 1 98.25 246 LEU A CA 1
ATOM 2000 C C . LEU A 1 246 ? -10.164 0.393 4.953 1 98.25 246 LEU A C 1
ATOM 2002 O O . LEU A 1 246 ? -9.336 -0.523 4.992 1 98.25 246 LEU A O 1
ATOM 2006 N N . GLU A 1 247 ? -10.852 0.703 3.902 1 97.81 247 GLU A N 1
ATOM 2007 C CA . GLU A 1 247 ? -10.625 -0.011 2.65 1 97.81 247 GLU A CA 1
ATOM 2008 C C . GLU A 1 247 ? -9.18 0.154 2.178 1 97.81 247 GLU A C 1
ATOM 2010 O O . GLU A 1 247 ? -8.547 -0.816 1.761 1 97.81 247 GLU A O 1
ATOM 2015 N N . ARG A 1 248 ? -8.656 1.337 2.268 1 98.25 248 ARG A N 1
ATOM 2016 C CA . ARG A 1 248 ? -7.273 1.593 1.884 1 98.25 248 ARG A CA 1
ATOM 2017 C C . ARG A 1 248 ? -6.305 0.892 2.83 1 98.25 248 ARG A C 1
ATOM 2019 O O . ARG A 1 248 ? -5.309 0.315 2.393 1 98.25 248 ARG A O 1
ATOM 2026 N N . PHE A 1 249 ? -6.672 0.904 4.102 1 98.5 249 PHE A N 1
ATOM 2027 C CA . PHE A 1 249 ? -5.867 0.236 5.117 1 98.5 249 PHE A CA 1
ATOM 2028 C C . PHE A 1 249 ? -5.766 -1.258 4.832 1 98.5 249 PHE A C 1
ATOM 203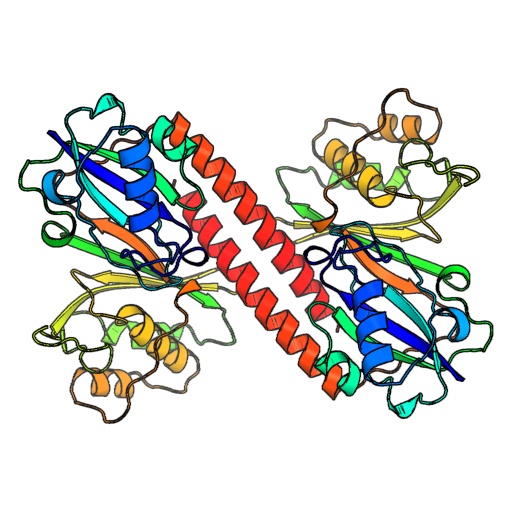0 O O . PHE A 1 249 ? -4.664 -1.812 4.785 1 98.5 249 PHE A O 1
ATOM 2037 N N . ARG A 1 250 ? -6.867 -1.857 4.566 1 97.88 250 ARG A N 1
ATOM 2038 C CA . ARG A 1 250 ? -6.926 -3.283 4.262 1 97.88 250 ARG A CA 1
ATOM 2039 C C . ARG A 1 250 ? -6.062 -3.615 3.049 1 97.88 250 ARG A C 1
ATOM 2041 O O . ARG A 1 250 ? -5.301 -4.586 3.068 1 97.88 250 ARG A O 1
ATOM 2048 N N . LYS A 1 251 ? -6.195 -2.814 2.072 1 98 251 LYS A N 1
ATOM 2049 C CA . LYS A 1 251 ? -5.461 -3.031 0.828 1 98 251 LYS A CA 1
ATOM 2050 C C . LYS A 1 251 ? -3.955 -2.957 1.057 1 98 251 LYS A C 1
ATOM 2052 O O . LYS A 1 251 ? -3.217 -3.865 0.671 1 98 251 LYS A O 1
ATOM 2057 N N . TYR A 1 252 ? -3.461 -1.936 1.739 1 98.38 252 TYR A N 1
ATOM 2058 C CA . TYR A 1 252 ? -2.031 -1.731 1.942 1 98.38 252 TYR A CA 1
ATOM 2059 C C . TYR A 1 252 ? -1.463 -2.773 2.898 1 98.38 252 TYR A C 1
ATOM 2061 O O . TYR A 1 252 ? -0.346 -3.26 2.703 1 98.38 252 TYR A O 1
ATOM 2069 N N . LEU A 1 253 ? -2.23 -3.08 3.928 1 98.19 253 LEU A N 1
ATOM 2070 C CA . LEU A 1 253 ? -1.767 -4.086 4.879 1 98.19 253 LEU A CA 1
ATOM 2071 C C . LEU A 1 253 ? -1.625 -5.445 4.207 1 98.19 253 LEU A C 1
ATOM 2073 O O . LEU A 1 253 ? -0.636 -6.148 4.426 1 98.19 253 LEU A O 1
ATOM 2077 N N . THR A 1 254 ? -2.609 -5.805 3.398 1 98.38 254 THR A N 1
ATOM 2078 C CA . THR A 1 254 ? -2.584 -7.086 2.705 1 98.38 254 THR A CA 1
ATOM 2079 C C . THR A 1 254 ? -1.403 -7.156 1.741 1 98.38 254 THR A C 1
ATOM 2081 O O . THR A 1 254 ? -0.675 -8.148 1.715 1 98.38 254 THR A O 1
ATOM 2084 N N . LYS A 1 255 ? -1.192 -6.09 0.983 1 98.38 255 LYS A N 1
ATOM 2085 C CA . LYS A 1 255 ? -0.063 -6.051 0.058 1 98.38 255 LYS A CA 1
ATOM 2086 C C . LYS A 1 255 ? 1.263 -6.172 0.804 1 98.38 255 LYS A C 1
ATOM 2088 O O . LYS A 1 255 ? 2.184 -6.848 0.342 1 98.38 255 LYS A O 1
ATOM 2093 N N . SER A 1 256 ? 1.332 -5.484 1.938 1 98.31 256 SER A N 1
ATOM 2094 C CA . SER A 1 256 ? 2.559 -5.57 2.725 1 98.31 256 SER A CA 1
ATOM 2095 C C . SER A 1 256 ? 2.799 -6.992 3.223 1 98.31 256 SER A C 1
ATOM 2097 O O . SER A 1 256 ? 3.938 -7.461 3.258 1 98.31 256 SER A O 1
ATOM 2099 N N . ALA A 1 257 ? 1.76 -7.707 3.605 1 98.31 257 ALA A N 1
ATOM 2100 C CA . ALA A 1 257 ? 1.874 -9.086 4.078 1 98.31 257 ALA A CA 1
ATOM 2101 C C . ALA A 1 257 ? 2.352 -10.008 2.961 1 98.31 257 ALA A C 1
ATOM 2103 O O . ALA A 1 257 ? 3.197 -10.883 3.186 1 98.31 257 ALA A O 1
ATOM 2104 N N . ILE A 1 258 ? 1.777 -9.805 1.777 1 98.56 258 ILE A N 1
ATOM 2105 C CA . ILE A 1 258 ? 2.18 -10.594 0.619 1 98.56 258 ILE A CA 1
ATOM 2106 C C . ILE A 1 258 ? 3.67 -10.398 0.351 1 98.56 258 ILE A C 1
ATOM 2108 O O . ILE A 1 258 ? 4.418 -11.367 0.232 1 98.56 258 ILE A O 1
ATOM 2112 N N . LEU A 1 259 ? 4.105 -9.164 0.362 1 98.5 259 LEU A N 1
ATOM 2113 C CA . LEU A 1 259 ? 5.496 -8.852 0.051 1 98.5 259 LEU A CA 1
ATOM 2114 C C . LEU A 1 259 ? 6.426 -9.359 1.146 1 98.5 259 LEU A C 1
ATOM 2116 O O . LEU A 1 259 ? 7.551 -9.781 0.866 1 98.5 259 LEU A O 1
ATOM 2120 N N . GLU A 1 260 ? 5.984 -9.289 2.363 1 97.56 260 GLU A N 1
ATOM 2121 C CA . GLU A 1 260 ? 6.777 -9.852 3.453 1 97.56 260 GLU A CA 1
ATOM 2122 C C . GLU A 1 260 ? 7.027 -11.344 3.242 1 97.56 260 GLU A C 1
ATOM 2124 O O . GLU A 1 260 ? 8.156 -11.812 3.391 1 97.56 260 GLU A O 1
ATOM 2129 N N . ASP A 1 261 ? 5.977 -12.07 2.889 1 98 261 ASP A N 1
ATOM 2130 C CA . ASP A 1 261 ? 6.109 -13.5 2.629 1 98 261 ASP A CA 1
ATOM 2131 C C . ASP A 1 261 ? 7.027 -13.758 1.436 1 98 261 ASP A C 1
ATOM 2133 O O . ASP A 1 261 ? 7.781 -14.734 1.426 1 98 261 ASP A O 1
ATOM 2137 N N . TRP A 1 262 ? 6.879 -12.883 0.355 1 98.31 262 TRP A N 1
ATOM 2138 C CA . TRP A 1 262 ? 7.766 -13.008 -0.795 1 98.31 262 TRP A CA 1
ATOM 2139 C C . TRP A 1 262 ? 9.227 -12.898 -0.368 1 98.31 262 TRP A C 1
ATOM 2141 O O . TRP A 1 262 ? 10.055 -13.719 -0.761 1 98.31 262 TRP A O 1
ATOM 2151 N N . LEU A 1 263 ? 9.5 -11.93 0.508 1 97.62 263 LEU A N 1
ATOM 2152 C CA . LEU A 1 263 ? 10.852 -11.68 0.985 1 97.62 263 LEU A CA 1
ATOM 2153 C C . LEU A 1 263 ? 11.383 -12.867 1.771 1 97.62 263 LEU A C 1
ATOM 2155 O O . LEU A 1 263 ? 12.508 -13.312 1.551 1 97.62 263 LEU A O 1
ATOM 2159 N N . ILE A 1 264 ? 10.555 -13.43 2.58 1 96 264 ILE A N 1
ATOM 2160 C CA . ILE A 1 264 ? 10.953 -14.539 3.445 1 96 264 ILE A CA 1
ATOM 2161 C C . ILE A 1 264 ? 11.234 -15.773 2.6 1 96 264 ILE A C 1
ATOM 2163 O O . ILE A 1 264 ? 12.133 -16.562 2.916 1 96 264 ILE A O 1
ATOM 2167 N N . SER A 1 265 ? 10.5 -15.875 1.508 1 95.75 265 SER A N 1
ATOM 2168 C CA . SER A 1 265 ? 10.578 -17.078 0.681 1 95.75 265 SER A CA 1
ATOM 2169 C C . SER A 1 265 ? 11.82 -17.047 -0.202 1 95.75 265 SER A C 1
ATOM 2171 O O . SER A 1 265 ? 12.219 -18.078 -0.746 1 95.75 265 SER A O 1
ATOM 2173 N N . LEU A 1 266 ? 12.438 -15.922 -0.451 1 94.62 266 LEU A N 1
ATOM 2174 C CA . LEU A 1 266 ? 13.602 -15.812 -1.322 1 94.62 266 LEU A CA 1
ATOM 2175 C C . LEU A 1 266 ? 14.891 -15.906 -0.518 1 94.62 266 LEU A C 1
ATOM 2177 O O . LEU A 1 266 ? 15.914 -16.391 -1.024 1 94.62 266 LEU A O 1
ATOM 2181 N N . MET B 1 1 ? 17.312 -25.109 -27.938 1 96.5 1 MET B N 1
ATOM 2182 C CA . MET B 1 1 ? 17.266 -25.531 -26.547 1 96.5 1 MET B CA 1
ATOM 2183 C C . MET B 1 1 ? 15.984 -25.062 -25.859 1 96.5 1 MET B C 1
ATOM 2185 O O . MET B 1 1 ? 15.5 -23.969 -26.156 1 96.5 1 MET B O 1
ATOM 2189 N N . ARG B 1 2 ? 15.477 -25.938 -24.984 1 98.44 2 ARG B N 1
ATOM 2190 C CA . ARG B 1 2 ? 14.266 -25.547 -24.266 1 98.44 2 ARG B CA 1
ATOM 2191 C C . ARG B 1 2 ? 14.594 -25.094 -22.844 1 98.44 2 ARG B C 1
ATOM 2193 O O . ARG B 1 2 ? 15.32 -25.781 -22.125 1 98.44 2 ARG B O 1
ATOM 2200 N N . ILE B 1 3 ? 14.055 -23.922 -22.484 1 98.25 3 ILE B N 1
ATOM 2201 C CA . ILE B 1 3 ? 14.336 -23.344 -21.172 1 98.25 3 ILE B CA 1
ATOM 2202 C C . ILE B 1 3 ? 13.023 -23.062 -20.453 1 98.25 3 ILE B C 1
ATOM 2204 O O . ILE B 1 3 ? 12 -22.781 -21.078 1 98.25 3 ILE B O 1
ATOM 2208 N N . ALA B 1 4 ? 13.125 -23.25 -19.109 1 98.81 4 ALA B N 1
ATOM 2209 C CA . ALA B 1 4 ? 12.047 -22.828 -18.219 1 98.81 4 ALA B CA 1
ATOM 2210 C C . ALA B 1 4 ? 12.5 -21.719 -17.297 1 98.81 4 ALA B C 1
ATOM 2212 O O . ALA B 1 4 ? 13.617 -21.734 -16.781 1 98.81 4 ALA B O 1
ATOM 2213 N N . LEU B 1 5 ? 11.656 -20.719 -17.156 1 98.81 5 LEU B N 1
ATOM 2214 C CA . LEU B 1 5 ? 11.906 -19.641 -16.203 1 98.81 5 LEU B CA 1
ATOM 2215 C C . LEU B 1 5 ? 10.852 -19.625 -15.109 1 98.81 5 LEU B C 1
ATOM 2217 O O . LEU B 1 5 ? 9.648 -19.719 -15.383 1 98.81 5 LEU B O 1
ATOM 2221 N N . LYS B 1 6 ? 11.289 -19.594 -13.836 1 98.81 6 LYS B N 1
ATOM 2222 C CA . LYS B 1 6 ? 10.398 -19.281 -12.719 1 98.81 6 LYS B CA 1
ATOM 2223 C C . LYS B 1 6 ? 10.234 -17.781 -12.539 1 98.81 6 LYS B C 1
ATOM 2225 O O . LYS B 1 6 ? 11.219 -17.047 -12.438 1 98.81 6 LYS B O 1
ATOM 2230 N N . ILE B 1 7 ? 8.992 -17.344 -12.508 1 98.88 7 ILE B N 1
ATOM 2231 C CA . ILE B 1 7 ? 8.797 -15.906 -12.539 1 98.88 7 ILE B CA 1
ATOM 2232 C C . ILE B 1 7 ? 7.832 -15.484 -11.438 1 98.88 7 ILE B C 1
ATOM 2234 O O . ILE B 1 7 ? 6.914 -16.234 -11.094 1 98.88 7 ILE B O 1
ATOM 2238 N N . ALA B 1 8 ? 8.086 -14.297 -10.852 1 98.88 8 ALA B N 1
ATOM 2239 C CA . ALA B 1 8 ? 7.168 -13.586 -9.969 1 98.88 8 ALA B CA 1
ATOM 2240 C C . ALA B 1 8 ? 6.605 -12.336 -10.656 1 98.88 8 ALA B C 1
ATOM 2242 O O . ALA B 1 8 ? 7.211 -11.812 -11.594 1 98.88 8 ALA B O 1
ATOM 2243 N N . TYR B 1 9 ? 5.445 -11.977 -10.328 1 98.94 9 TYR B N 1
ATOM 2244 C CA . TYR B 1 9 ? 4.906 -10.719 -10.828 1 98.94 9 TYR B CA 1
ATOM 2245 C C . TYR B 1 9 ? 3.84 -10.164 -9.891 1 98.94 9 TYR B C 1
ATOM 2247 O O . TYR B 1 9 ? 3.18 -10.922 -9.172 1 98.94 9 TYR B O 1
ATOM 2255 N N . ASP B 1 10 ? 3.748 -8.867 -9.836 1 98.75 10 ASP B N 1
ATOM 2256 C CA . ASP B 1 10 ? 2.648 -8.148 -9.195 1 98.75 10 ASP B CA 1
ATOM 2257 C C . ASP B 1 10 ? 1.43 -8.078 -10.109 1 98.75 10 ASP B C 1
ATOM 2259 O O . ASP B 1 10 ? 1.341 -7.188 -10.961 1 98.75 10 ASP B O 1
ATOM 2263 N N . GLY B 1 11 ? 0.454 -8.93 -9.883 1 98.75 11 GLY B N 1
ATOM 2264 C CA . GLY B 1 11 ? -0.684 -9.07 -10.781 1 98.75 11 GLY B CA 1
ATOM 2265 C C . GLY B 1 11 ? -1.548 -7.828 -10.852 1 98.75 11 GLY B C 1
ATOM 2266 O O . GLY B 1 11 ? -2.299 -7.641 -11.812 1 98.75 11 GLY B O 1
ATOM 2267 N N . THR B 1 12 ? -1.436 -6.988 -9.859 1 98.25 12 THR B N 1
ATOM 2268 C CA . THR B 1 12 ? -2.281 -5.801 -9.812 1 98.25 12 THR B CA 1
ATOM 2269 C C . THR B 1 12 ? -1.896 -4.816 -10.906 1 98.25 12 THR B C 1
ATOM 2271 O O . THR B 1 12 ? -2.637 -3.871 -11.188 1 98.25 12 THR B O 1
ATOM 2274 N N . LYS B 1 13 ? -0.795 -5.062 -11.547 1 98.44 13 LYS B N 1
ATOM 2275 C CA . LYS B 1 13 ? -0.304 -4.16 -12.586 1 98.44 13 LYS B CA 1
ATOM 2276 C C . LYS B 1 13 ? -0.646 -4.688 -13.977 1 98.44 13 LYS B C 1
ATOM 2278 O O . LYS B 1 13 ? -0.263 -4.086 -14.984 1 98.44 13 LYS B O 1
ATOM 2283 N N . PHE B 1 14 ? -1.439 -5.805 -14.039 1 98.69 14 PHE B N 1
ATOM 2284 C CA . PHE B 1 14 ? -1.638 -6.461 -15.32 1 98.69 14 PHE B CA 1
ATOM 2285 C C . PHE B 1 14 ? -3.1 -6.848 -15.516 1 98.69 14 PHE B C 1
ATOM 2287 O O . PHE B 1 14 ? -3.818 -7.078 -14.539 1 98.69 14 PHE B O 1
ATOM 2294 N N . TYR B 1 15 ? -3.504 -6.945 -16.734 1 98.38 15 TYR B N 1
ATOM 2295 C CA . TYR B 1 15 ? -4.812 -7.473 -17.109 1 98.38 15 TYR B CA 1
ATOM 2296 C C . TYR B 1 15 ? -4.75 -8.984 -17.328 1 98.38 15 TYR B C 1
ATOM 2298 O O . TYR B 1 15 ? -5.215 -9.484 -18.359 1 98.38 15 TYR B O 1
ATOM 2306 N N . GLY B 1 16 ? -4.094 -9.672 -16.359 1 98.25 16 GLY B N 1
ATOM 2307 C CA . GLY B 1 16 ? -3.986 -11.125 -16.406 1 98.25 16 GLY B CA 1
ATOM 2308 C C . GLY B 1 16 ? -2.672 -11.609 -16.984 1 98.25 16 GLY B C 1
ATOM 2309 O O . GLY B 1 16 ? -1.808 -10.797 -17.344 1 98.25 16 GLY B O 1
ATOM 2310 N N . PHE B 1 17 ? -2.549 -12.852 -17 1 98.62 17 PHE B N 1
ATOM 2311 C CA . PHE B 1 17 ? -1.332 -13.453 -17.531 1 98.62 17 PHE B CA 1
ATOM 2312 C C . PHE B 1 17 ? -1.359 -13.477 -19.062 1 98.62 17 PHE B C 1
ATOM 2314 O O . PHE B 1 17 ? -0.408 -13.039 -19.703 1 98.62 17 PHE B O 1
ATOM 2321 N N . GLN B 1 18 ? -2.465 -13.93 -19.641 1 97.44 18 GLN B N 1
ATOM 2322 C CA . GLN B 1 18 ? -2.59 -14.211 -21.062 1 97.44 18 GLN B CA 1
ATOM 2323 C C . GLN B 1 18 ? -2.65 -12.922 -21.875 1 97.44 18 GLN B C 1
ATOM 2325 O O . GLN B 1 18 ? -3.348 -11.977 -21.5 1 97.44 18 GLN B O 1
ATOM 2330 N N . ARG B 1 19 ? -2.025 -12.914 -23.031 1 96.94 19 ARG B N 1
ATOM 2331 C CA . ARG B 1 19 ? -1.966 -11.75 -23.906 1 96.94 19 ARG B CA 1
ATOM 2332 C C . ARG B 1 19 ? -3.363 -11.305 -24.328 1 96.94 19 ARG B C 1
ATOM 2334 O O . ARG B 1 19 ? -4.211 -12.141 -24.656 1 96.94 19 ARG B O 1
ATOM 2341 N N . GLN B 1 20 ? -3.58 -10.133 -24.172 1 95.62 20 GLN B N 1
ATOM 2342 C CA . GLN B 1 20 ? -4.77 -9.438 -24.656 1 95.62 20 GLN B CA 1
ATOM 2343 C C . GLN B 1 20 ? -4.391 -8.195 -25.469 1 95.62 20 GLN B C 1
ATOM 2345 O O . GLN B 1 20 ? -3.535 -7.41 -25.047 1 95.62 20 GLN B O 1
ATOM 2350 N N . PRO B 1 21 ? -5.074 -8 -26.578 1 93.5 21 PRO B N 1
ATOM 2351 C CA . PRO B 1 21 ? -4.73 -6.836 -27.391 1 93.5 21 PRO B CA 1
ATOM 2352 C C . PRO B 1 21 ? -4.852 -5.523 -26.625 1 93.5 21 PRO B C 1
ATOM 2354 O O . PRO B 1 21 ? -5.82 -5.324 -25.891 1 93.5 21 PRO B O 1
ATOM 2357 N N . ASP B 1 22 ? -3.861 -4.711 -26.656 1 94.38 22 ASP B N 1
ATOM 2358 C CA . ASP B 1 22 ? -3.818 -3.328 -26.203 1 94.38 22 ASP B CA 1
ATOM 2359 C C . ASP B 1 22 ? -3.879 -3.256 -24.672 1 94.38 22 ASP B C 1
ATOM 2361 O O . ASP B 1 22 ? -4.168 -2.199 -24.109 1 94.38 22 ASP B O 1
ATOM 2365 N N . LEU B 1 23 ? -3.721 -4.383 -24.078 1 98 23 LEU B N 1
ATOM 2366 C CA . LEU B 1 23 ? -3.695 -4.387 -22.609 1 98 23 LEU B CA 1
ATOM 2367 C C . LEU B 1 23 ? -2.359 -4.91 -22.094 1 98 23 LEU B C 1
ATOM 2369 O O . LEU B 1 23 ? -1.733 -5.762 -22.734 1 98 23 LEU B O 1
ATOM 2373 N N . ARG B 1 24 ? -1.874 -4.379 -20.984 1 98.44 24 ARG B N 1
ATOM 2374 C CA . ARG B 1 24 ? -0.628 -4.816 -20.359 1 98.44 24 ARG B CA 1
ATOM 2375 C C . ARG B 1 24 ? -0.814 -6.148 -19.641 1 98.44 24 ARG B C 1
ATOM 2377 O O . ARG B 1 24 ? -1.466 -6.207 -18.609 1 98.44 24 ARG B O 1
ATOM 2384 N N . THR B 1 25 ? -0.31 -7.25 -20.203 1 98.81 25 THR B N 1
ATOM 2385 C CA . THR B 1 25 ? -0.398 -8.586 -19.625 1 98.81 25 THR B CA 1
ATOM 2386 C C . THR B 1 25 ? 0.992 -9.133 -19.312 1 98.81 25 THR B C 1
ATOM 2388 O O . THR B 1 25 ? 1.993 -8.617 -19.828 1 98.81 25 THR B O 1
ATOM 2391 N N . VAL B 1 26 ? 1.095 -10.125 -18.422 1 98.81 26 VAL B N 1
ATOM 2392 C CA . VAL B 1 26 ? 2.375 -10.711 -18.047 1 98.81 26 VAL B CA 1
ATOM 2393 C C . VAL B 1 26 ? 3.043 -11.344 -19.266 1 98.81 26 VAL B C 1
ATOM 2395 O O . VAL B 1 26 ? 4.191 -11.031 -19.578 1 98.81 26 VAL B O 1
ATOM 2398 N N . GLU B 1 27 ? 2.256 -12.164 -19.953 1 98.69 27 GLU B N 1
ATOM 2399 C CA . GLU B 1 27 ? 2.756 -12.836 -21.141 1 98.69 27 GLU B CA 1
ATOM 2400 C C . GLU B 1 27 ? 3.205 -11.836 -22.203 1 98.69 27 GLU B C 1
ATOM 2402 O O . GLU B 1 27 ? 4.273 -11.984 -22.797 1 98.69 27 GLU B O 1
ATOM 2407 N N . GLY B 1 28 ? 2.379 -10.836 -22.406 1 98.38 28 GLY B N 1
ATOM 2408 C CA . GLY B 1 28 ? 2.707 -9.82 -23.391 1 98.38 28 GLY B CA 1
ATOM 2409 C C . GLY B 1 28 ? 4.023 -9.117 -23.109 1 98.38 28 GLY B C 1
ATOM 2410 O O . GLY B 1 28 ? 4.844 -8.945 -24 1 98.38 28 GLY B O 1
ATOM 2411 N N . GLU B 1 29 ? 4.285 -8.75 -21.859 1 98.62 29 GLU B N 1
ATOM 2412 C CA . GLU B 1 29 ? 5.512 -8.055 -21.469 1 98.62 29 GLU B CA 1
ATOM 2413 C C . GLU B 1 29 ? 6.727 -8.977 -21.609 1 98.62 29 GLU B C 1
ATOM 2415 O O . GLU B 1 29 ? 7.797 -8.531 -22.031 1 98.62 29 GLU B O 1
ATOM 2420 N N . LEU B 1 30 ? 6.551 -10.25 -21.25 1 98.69 30 LEU B N 1
ATOM 2421 C CA . LEU B 1 30 ? 7.641 -11.211 -21.359 1 98.69 30 LEU B CA 1
ATOM 2422 C C . LEU B 1 30 ? 8.062 -11.398 -22.812 1 98.69 30 LEU B C 1
ATOM 2424 O O . LEU B 1 30 ? 9.25 -11.336 -23.125 1 98.69 30 LEU B O 1
ATOM 2428 N N . ILE B 1 31 ? 7.078 -11.57 -23.656 1 98.38 31 ILE B N 1
ATOM 2429 C CA . ILE B 1 31 ? 7.348 -11.797 -25.078 1 98.38 31 ILE B CA 1
ATOM 2430 C C . ILE B 1 31 ? 8.031 -10.562 -25.672 1 98.38 31 ILE B C 1
ATOM 2432 O O . ILE B 1 31 ? 8.984 -10.688 -26.438 1 98.38 31 ILE B O 1
ATOM 2436 N N . LYS B 1 32 ? 7.555 -9.406 -25.297 1 98.19 32 LYS B N 1
ATOM 2437 C CA . LYS B 1 32 ? 8.141 -8.156 -25.781 1 98.19 32 LYS B CA 1
ATOM 2438 C C . LYS B 1 32 ? 9.633 -8.086 -25.453 1 98.19 32 LYS B C 1
ATOM 2440 O O . LYS B 1 32 ? 10.445 -7.781 -26.328 1 98.19 32 LYS B O 1
ATOM 2445 N N . VAL B 1 33 ? 10.008 -8.414 -24.219 1 98.56 33 VAL B N 1
ATOM 2446 C CA . VAL B 1 33 ? 11.398 -8.32 -23.781 1 98.56 33 VAL B CA 1
ATOM 2447 C C . VAL B 1 33 ? 12.227 -9.414 -24.438 1 98.56 33 VAL B C 1
ATOM 2449 O O . VAL B 1 33 ? 13.359 -9.172 -24.875 1 98.56 33 VAL B O 1
ATOM 2452 N N . LEU B 1 34 ? 11.695 -10.648 -24.562 1 98.69 34 LEU B N 1
ATOM 2453 C CA . LEU B 1 34 ? 12.406 -11.758 -25.188 1 98.69 34 LEU B CA 1
ATOM 2454 C C . LEU B 1 34 ? 12.719 -11.453 -26.656 1 98.69 34 LEU B C 1
ATOM 2456 O O . LEU B 1 34 ? 13.812 -11.742 -27.141 1 98.69 34 LEU B O 1
ATOM 2460 N N . LYS B 1 35 ? 11.766 -10.828 -27.328 1 98.5 35 LYS B N 1
ATOM 2461 C CA . LYS B 1 35 ? 11.961 -10.461 -28.719 1 98.5 35 LYS B CA 1
ATOM 2462 C C . LYS B 1 35 ? 12.977 -9.328 -28.859 1 98.5 35 LYS B C 1
ATOM 2464 O O . LYS B 1 35 ? 13.859 -9.383 -29.719 1 98.5 35 LYS B O 1
ATOM 2469 N N . LYS B 1 36 ? 12.812 -8.359 -28 1 98.25 36 LYS B N 1
ATOM 2470 C CA . LYS B 1 36 ? 13.703 -7.211 -28.016 1 98.25 36 LYS B CA 1
ATOM 2471 C C . LYS B 1 36 ? 15.164 -7.645 -27.875 1 98.25 36 LYS B C 1
ATOM 2473 O O . LYS B 1 36 ? 16.047 -7.098 -28.531 1 98.25 36 LYS B O 1
ATOM 2478 N N . LEU B 1 37 ? 15.391 -8.688 -27.078 1 98.19 37 LEU B N 1
ATOM 2479 C CA . LEU B 1 37 ? 16.75 -9.133 -26.766 1 98.19 37 LEU B CA 1
ATOM 2480 C C . LEU B 1 37 ? 17.203 -10.203 -27.766 1 98.19 37 LEU B C 1
ATOM 2482 O O . LEU B 1 37 ? 18.312 -10.711 -27.672 1 98.19 37 LEU B O 1
ATOM 2486 N N . GLY B 1 38 ? 16.297 -10.625 -28.641 1 97.81 38 GLY B N 1
ATOM 2487 C CA . GLY B 1 38 ? 16.625 -11.609 -29.656 1 97.81 38 GLY B CA 1
ATOM 2488 C C . GLY B 1 38 ? 16.656 -13.031 -29.125 1 97.81 38 GLY B C 1
ATOM 2489 O O . GLY B 1 38 ? 17.266 -13.906 -29.719 1 97.81 38 GLY B O 1
ATOM 2490 N N . ILE B 1 39 ? 16.062 -13.18 -28 1 98.38 39 ILE B N 1
ATOM 2491 C CA . ILE B 1 39 ? 16.047 -14.508 -27.391 1 98.38 39 ILE B CA 1
ATOM 2492 C C . ILE B 1 39 ? 15.086 -15.414 -28.156 1 98.38 39 ILE B C 1
ATOM 2494 O O . ILE B 1 39 ? 15.344 -16.609 -28.312 1 98.38 39 ILE B O 1
ATOM 2498 N N . ILE B 1 40 ? 13.992 -14.766 -28.547 1 98.06 40 ILE B N 1
ATOM 2499 C CA . ILE B 1 40 ? 13.078 -15.445 -29.469 1 98.06 40 ILE B CA 1
ATOM 2500 C C . ILE B 1 40 ? 12.727 -14.523 -30.625 1 98.06 40 ILE B C 1
ATOM 2502 O O . ILE B 1 40 ? 12.789 -13.297 -30.5 1 98.06 40 ILE B O 1
ATOM 2506 N N . GLU B 1 41 ? 12.383 -15.117 -31.719 1 95.88 41 GLU B N 1
ATOM 2507 C CA . GLU B 1 41 ? 11.984 -14.344 -32.875 1 95.88 41 GLU B CA 1
ATOM 2508 C C . GLU B 1 41 ? 10.477 -14.43 -33.125 1 95.88 41 GLU B C 1
ATOM 2510 O O . GLU B 1 41 ? 9.812 -13.414 -33.344 1 95.88 41 GLU B O 1
ATOM 2515 N N . ASP B 1 42 ? 10.008 -15.664 -33.094 1 95.94 42 ASP B N 1
ATOM 2516 C CA . ASP B 1 42 ? 8.586 -15.945 -33.25 1 95.94 42 ASP B CA 1
ATOM 2517 C C . ASP B 1 42 ? 8.047 -16.75 -32.062 1 95.94 42 ASP B C 1
ATOM 2519 O O . ASP B 1 42 ? 8.641 -17.75 -31.672 1 95.94 42 ASP B O 1
ATOM 2523 N N . VAL B 1 43 ? 6.918 -16.266 -31.562 1 96.06 43 VAL B N 1
ATOM 2524 C CA . VAL B 1 43 ? 6.352 -16.844 -30.359 1 96.06 43 VAL B CA 1
ATOM 2525 C C . VAL B 1 43 ? 5.961 -18.297 -30.609 1 96.06 43 VAL B C 1
ATOM 2527 O O . VAL B 1 43 ? 6.219 -19.172 -29.781 1 96.06 43 VAL B O 1
ATOM 2530 N N . LYS B 1 44 ? 5.332 -18.547 -31.734 1 95.88 44 LYS B N 1
ATOM 2531 C CA . LYS B 1 44 ? 4.898 -19.891 -32.094 1 95.88 44 LYS B CA 1
ATOM 2532 C C . LYS B 1 44 ? 6.094 -20.812 -32.312 1 95.88 44 LYS B C 1
ATOM 2534 O O . LYS B 1 44 ? 6.129 -21.938 -31.812 1 95.88 44 LYS B O 1
ATOM 2539 N N . GLU B 1 45 ? 7.008 -20.312 -33.031 1 96.19 45 GLU B N 1
ATOM 2540 C CA . GLU B 1 45 ? 8.219 -21.094 -33.312 1 96.19 45 GLU B CA 1
ATOM 2541 C C . GLU B 1 45 ? 8.992 -21.391 -32.031 1 96.19 45 GLU B C 1
ATOM 2543 O O . GLU B 1 45 ? 9.586 -22.453 -31.875 1 96.19 45 GLU B O 1
ATOM 2548 N N . ALA B 1 46 ? 8.945 -20.516 -31.125 1 98 46 ALA B N 1
ATOM 2549 C CA . ALA B 1 46 ? 9.633 -20.688 -29.844 1 98 46 ALA B CA 1
ATOM 2550 C C . ALA B 1 46 ? 8.859 -21.625 -28.922 1 98 46 ALA B C 1
ATOM 2552 O O . ALA B 1 46 ? 9.359 -22.016 -27.875 1 98 46 ALA B O 1
ATOM 2553 N N . ASN B 1 47 ? 7.641 -21.922 -29.281 1 98.31 47 ASN B N 1
ATOM 2554 C CA . ASN B 1 47 ? 6.805 -22.797 -28.453 1 98.31 47 ASN B CA 1
ATOM 2555 C C . ASN B 1 47 ? 6.672 -22.25 -27.031 1 98.31 47 ASN B C 1
ATOM 2557 O O . ASN B 1 47 ? 6.906 -22.969 -26.062 1 98.31 47 ASN B O 1
ATOM 2561 N N . PHE B 1 48 ? 6.352 -20.969 -27 1 98.31 48 PHE B N 1
ATOM 2562 C CA . PHE B 1 48 ? 6.172 -20.297 -25.703 1 98.31 48 PHE B CA 1
ATOM 2563 C C . PHE B 1 48 ? 4.941 -20.844 -24.984 1 98.31 48 PHE B C 1
ATOM 2565 O O . PHE B 1 48 ? 3.852 -20.891 -25.562 1 98.31 48 PHE B O 1
ATOM 2572 N N . LYS B 1 49 ? 5.156 -21.328 -23.703 1 98.25 49 LYS B N 1
ATOM 2573 C CA . LYS B 1 49 ? 4.086 -21.875 -22.891 1 98.25 49 LYS B CA 1
ATOM 2574 C C . LYS B 1 49 ? 4.152 -21.344 -21.453 1 98.25 49 LYS B C 1
ATOM 2576 O O . LYS B 1 49 ? 5.234 -21.047 -20.953 1 98.25 49 LYS B O 1
ATOM 2581 N N . GLY B 1 50 ? 3.043 -21.188 -20.859 1 98.06 50 GLY B N 1
ATOM 2582 C CA . GLY B 1 50 ? 2.945 -20.875 -19.438 1 98.06 50 GLY B CA 1
ATOM 2583 C C . GLY B 1 50 ? 2.301 -21.969 -18.625 1 98.06 50 GLY B C 1
ATOM 2584 O O . GLY B 1 50 ? 1.496 -22.75 -19.141 1 98.06 50 GLY B O 1
ATOM 2585 N N . ALA B 1 51 ? 2.629 -21.953 -17.359 1 98.25 51 ALA B N 1
ATOM 2586 C CA . ALA B 1 51 ? 2.098 -23 -16.484 1 98.25 51 ALA B CA 1
ATOM 2587 C C . ALA B 1 51 ? 0.688 -22.656 -16.016 1 98.25 51 ALA B C 1
ATOM 2589 O O . ALA B 1 51 ? -0.141 -23.547 -15.812 1 98.25 51 ALA B O 1
ATOM 2590 N N . SER B 1 52 ? 0.446 -21.375 -15.727 1 97.5 52 SER B N 1
ATOM 2591 C CA . SER B 1 52 ? -0.835 -20.953 -15.172 1 97.5 52 SER B CA 1
ATOM 2592 C C . SER B 1 52 ? -1.262 -19.609 -15.758 1 97.5 52 SER B C 1
ATOM 2594 O O . SER B 1 52 ? -0.456 -18.672 -15.852 1 97.5 52 SER B O 1
ATOM 2596 N N . ARG B 1 53 ? -2.463 -19.5 -16.172 1 95.88 53 ARG B N 1
ATOM 2597 C CA . ARG B 1 53 ? -3.055 -18.266 -16.703 1 95.88 53 ARG B CA 1
ATOM 2598 C C . ARG B 1 53 ? -3.844 -17.531 -15.617 1 95.88 53 ARG B C 1
ATOM 2600 O O . ARG B 1 53 ? -5.074 -17.578 -15.609 1 95.88 53 ARG B O 1
ATOM 2607 N N . THR B 1 54 ? -3.145 -16.781 -14.836 1 97.94 54 THR B N 1
ATOM 2608 C CA . THR B 1 54 ? -3.775 -16.109 -13.711 1 97.94 54 THR B CA 1
ATOM 2609 C C . THR B 1 54 ? -4.68 -14.977 -14.195 1 97.94 54 THR B C 1
ATOM 2611 O O . THR B 1 54 ? -4.375 -14.312 -15.188 1 97.94 54 THR B O 1
ATOM 2614 N N . ASP B 1 55 ? -5.758 -14.734 -13.438 1 97.25 55 ASP B N 1
ATOM 2615 C CA . ASP B 1 55 ? -6.711 -13.672 -13.727 1 97.25 55 ASP B CA 1
ATOM 2616 C C . ASP B 1 55 ? -6.078 -12.297 -13.523 1 97.25 55 ASP B C 1
ATOM 2618 O O . ASP B 1 55 ? -5.02 -12.18 -12.914 1 97.25 55 ASP B O 1
ATOM 2622 N N . ARG B 1 56 ? -6.82 -11.367 -14.133 1 98.12 56 ARG B N 1
ATOM 2623 C CA . ARG B 1 56 ? -6.445 -9.992 -13.828 1 98.12 56 ARG B CA 1
ATOM 2624 C C . ARG B 1 56 ? -6.352 -9.766 -12.32 1 98.12 56 ARG B C 1
ATOM 2626 O O . ARG B 1 56 ? -7.258 -10.148 -11.578 1 98.12 56 ARG B O 1
ATOM 2633 N N . GLY B 1 57 ? -5.211 -9.18 -11.891 1 98.5 57 GLY B N 1
ATOM 2634 C CA . GLY B 1 57 ? -5.066 -8.82 -10.484 1 98.5 57 GLY B CA 1
ATOM 2635 C C . GLY B 1 57 ? -4.363 -9.883 -9.664 1 98.5 57 GLY B C 1
ATOM 2636 O O . GLY B 1 57 ? -3.871 -9.602 -8.57 1 98.5 57 GLY B O 1
ATOM 2637 N N . VAL B 1 58 ? -4.344 -11.141 -10.156 1 98.88 58 VAL B N 1
ATOM 2638 C CA . VAL B 1 58 ? -3.742 -12.234 -9.398 1 98.88 58 VAL B CA 1
ATOM 2639 C C . VAL B 1 58 ? -2.225 -12.211 -9.578 1 98.88 58 VAL B C 1
ATOM 2641 O O . VAL B 1 58 ? -1.726 -12.125 -10.703 1 98.88 58 VAL B O 1
ATOM 2644 N N . SER B 1 59 ? -1.505 -12.273 -8.461 1 98.94 59 SER B N 1
ATOM 2645 C CA . SER B 1 59 ? -0.047 -12.234 -8.469 1 98.94 59 SER B CA 1
ATOM 2646 C C . SER B 1 59 ? 0.544 -13.641 -8.461 1 98.94 59 SER B C 1
ATOM 2648 O O . SER B 1 59 ? -0.183 -14.625 -8.32 1 98.94 59 SER B O 1
ATOM 2650 N N . ALA B 1 60 ? 1.839 -13.648 -8.672 1 98.94 60 ALA B N 1
ATOM 2651 C CA . ALA B 1 60 ? 2.545 -14.922 -8.57 1 98.94 60 ALA B CA 1
ATOM 2652 C C . ALA B 1 60 ? 3.949 -14.727 -8.008 1 98.94 60 ALA B C 1
ATOM 2654 O O . ALA B 1 60 ? 4.605 -13.719 -8.289 1 98.94 60 ALA B O 1
ATOM 2655 N N . LEU B 1 61 ? 4.387 -15.656 -7.195 1 98.69 61 LEU B N 1
ATOM 2656 C CA . LEU B 1 61 ? 5.773 -15.734 -6.754 1 98.69 61 LEU B CA 1
ATOM 2657 C C . LEU B 1 61 ? 6.5 -16.875 -7.445 1 98.69 61 LEU B C 1
ATOM 2659 O O . LEU B 1 61 ? 7.734 -16.891 -7.508 1 98.69 61 LEU B O 1
ATOM 2663 N N . GLY B 1 62 ? 5.617 -17.812 -8.078 1 98.38 62 GLY B N 1
ATOM 2664 C CA . GLY B 1 62 ? 6.262 -18.969 -8.664 1 98.38 62 GLY B CA 1
ATOM 2665 C C . GLY B 1 62 ? 5.52 -19.531 -9.867 1 98.38 62 GLY B C 1
ATOM 2666 O O . GLY B 1 62 ? 5.223 -20.719 -9.93 1 98.38 62 GLY B O 1
ATOM 2667 N N . ASN B 1 63 ? 5.16 -18.703 -10.797 1 98.81 63 ASN B N 1
ATOM 2668 C CA . ASN B 1 63 ? 4.695 -19.203 -12.086 1 98.81 63 ASN B CA 1
ATOM 2669 C C . ASN B 1 63 ? 5.859 -19.641 -12.969 1 98.81 63 ASN B C 1
ATOM 2671 O O . ASN B 1 63 ? 7.023 -19.406 -12.633 1 98.81 63 ASN B O 1
ATOM 2675 N N . VAL B 1 64 ? 5.551 -20.391 -14.023 1 98.88 64 VAL B N 1
ATOM 2676 C CA . VAL B 1 64 ? 6.629 -20.891 -14.859 1 98.88 64 VAL B CA 1
ATOM 2677 C C . VAL B 1 64 ? 6.27 -20.703 -16.328 1 98.88 64 VAL B C 1
ATOM 2679 O O . VAL B 1 64 ? 5.133 -20.953 -16.734 1 98.88 64 VAL B O 1
ATOM 2682 N N . ILE B 1 65 ? 7.219 -20.25 -17.047 1 98.81 65 ILE B N 1
ATOM 2683 C CA . ILE B 1 65 ? 7.09 -20.203 -18.5 1 98.81 65 ILE B CA 1
ATOM 2684 C C . ILE B 1 65 ? 8.203 -21.016 -19.156 1 98.81 65 ILE B C 1
ATOM 2686 O O . ILE B 1 65 ? 9.234 -21.281 -18.516 1 98.81 65 ILE B O 1
ATOM 2690 N N . ALA B 1 66 ? 7.98 -21.453 -20.391 1 98.88 66 ALA B N 1
ATOM 2691 C CA . ALA B 1 66 ? 8.984 -22.188 -21.141 1 98.88 66 ALA B CA 1
ATOM 2692 C C . ALA B 1 66 ? 8.969 -21.797 -22.625 1 98.88 66 ALA B C 1
ATOM 2694 O O . ALA B 1 66 ? 7.922 -21.438 -23.156 1 98.88 66 ALA B O 1
ATOM 2695 N N . PHE B 1 67 ? 10.117 -21.844 -23.203 1 98.81 67 PHE B N 1
ATOM 2696 C CA . PHE B 1 67 ? 10.25 -21.531 -24.625 1 98.81 67 PHE B CA 1
ATOM 2697 C C . PHE B 1 67 ? 11.547 -22.109 -25.172 1 98.81 67 PHE B C 1
ATOM 2699 O O . PHE B 1 67 ? 12.461 -22.453 -24.406 1 98.81 67 PHE B O 1
ATOM 2706 N N . ASN B 1 68 ? 11.562 -22.234 -26.453 1 98.62 68 ASN B N 1
ATOM 2707 C CA . ASN B 1 68 ? 12.773 -22.609 -27.172 1 98.62 68 ASN B CA 1
ATOM 2708 C C . ASN B 1 68 ? 13.602 -21.391 -27.562 1 98.62 68 ASN B C 1
ATOM 2710 O O . ASN B 1 68 ? 13.047 -20.359 -27.953 1 98.62 68 ASN B O 1
ATOM 2714 N N . THR B 1 69 ? 14.906 -21.562 -27.453 1 98.31 69 THR B N 1
ATOM 2715 C CA . THR B 1 69 ? 15.758 -20.453 -27.875 1 98.31 69 THR B CA 1
ATOM 2716 C C . THR B 1 69 ? 17.109 -20.969 -28.359 1 98.31 69 THR B C 1
ATOM 2718 O O . THR B 1 69 ? 17.609 -21.984 -27.875 1 98.31 69 THR B O 1
ATOM 2721 N N . ALA B 1 70 ? 17.688 -20.25 -29.297 1 97.31 70 ALA B N 1
ATOM 2722 C CA . ALA B 1 70 ? 19.031 -20.531 -29.766 1 97.31 70 ALA B CA 1
ATOM 2723 C C . ALA B 1 70 ? 20.078 -19.734 -28.969 1 97.31 70 ALA B C 1
ATOM 2725 O O . ALA B 1 70 ? 21.281 -19.938 -29.125 1 97.31 70 ALA B O 1
ATOM 2726 N N . LYS B 1 71 ? 19.578 -18.906 -28.062 1 97.5 71 LYS B N 1
ATOM 2727 C CA . LYS B 1 71 ? 20.469 -18.031 -27.312 1 97.5 71 LYS B CA 1
ATOM 2728 C C . LYS B 1 71 ? 20.203 -18.141 -25.812 1 97.5 71 LYS B C 1
ATOM 2730 O O . LYS B 1 71 ? 19.922 -17.141 -25.141 1 97.5 71 LYS B O 1
ATOM 2735 N N . PRO B 1 72 ? 20.391 -19.297 -25.297 1 96.19 72 PRO B N 1
ATOM 2736 C CA . PRO B 1 72 ? 20.094 -19.5 -23.875 1 96.19 72 PRO B CA 1
ATOM 2737 C C . PRO B 1 72 ? 20.953 -18.641 -22.953 1 96.19 72 PRO B C 1
ATOM 2739 O O . PRO B 1 72 ? 20.547 -18.344 -21.828 1 96.19 72 PRO B O 1
ATOM 2742 N N . GLU B 1 73 ? 22.031 -18.125 -23.438 1 95.31 73 GLU B N 1
ATOM 2743 C CA . GLU B 1 73 ? 22.953 -17.312 -22.625 1 95.31 73 GLU B CA 1
ATOM 2744 C C . GLU B 1 73 ? 22.344 -15.945 -22.344 1 95.31 73 GLU B C 1
ATOM 2746 O O . GLU B 1 73 ? 22.766 -15.266 -21.391 1 95.31 73 GLU B O 1
ATOM 2751 N N . LEU B 1 74 ? 21.375 -15.578 -23.141 1 97 74 LEU B N 1
ATOM 2752 C CA . LEU B 1 74 ? 20.734 -14.281 -22.953 1 97 74 LEU B CA 1
ATOM 2753 C C . LEU B 1 74 ? 19.516 -14.414 -22.047 1 97 74 LEU B C 1
ATOM 2755 O O . LEU B 1 74 ? 19.016 -13.422 -21.516 1 97 74 LEU B O 1
ATOM 2759 N N . ALA B 1 75 ? 19.062 -15.648 -21.891 1 97.12 75 ALA B N 1
ATOM 2760 C CA . ALA B 1 75 ? 17.875 -15.891 -21.062 1 97.12 75 ALA B CA 1
ATOM 2761 C C . ALA B 1 75 ? 18.25 -16.031 -19.594 1 97.12 75 ALA B C 1
ATOM 2763 O O . ALA B 1 75 ? 17.891 -17.031 -18.953 1 97.12 75 ALA B O 1
ATOM 2764 N N . GLU B 1 76 ? 18.922 -14.977 -19.078 1 97.44 76 GLU B N 1
ATOM 2765 C CA . GLU B 1 76 ? 19.375 -14.953 -17.703 1 97.44 76 GLU B CA 1
ATOM 2766 C C . GLU B 1 76 ? 18.578 -13.953 -16.875 1 97.44 76 GLU B C 1
ATOM 2768 O O . GLU B 1 76 ? 18.203 -12.891 -17.359 1 97.44 76 GLU B O 1
ATOM 2773 N N . ALA B 1 77 ? 18.438 -14.344 -15.633 1 98 77 ALA B N 1
ATOM 2774 C CA . ALA B 1 77 ? 17.656 -13.508 -14.727 1 98 77 ALA B CA 1
ATOM 2775 C C . ALA B 1 77 ? 18.219 -12.086 -14.672 1 98 77 ALA B C 1
ATOM 2777 O O . ALA B 1 77 ? 17.469 -11.109 -14.727 1 98 77 ALA B O 1
ATOM 2778 N N . ARG B 1 78 ? 19.516 -11.945 -14.586 1 96.75 78 ARG B N 1
ATOM 2779 C CA . ARG B 1 78 ? 20.156 -10.648 -14.461 1 96.75 78 ARG B CA 1
ATOM 2780 C C . ARG B 1 78 ? 19.859 -9.766 -15.664 1 96.75 78 ARG B C 1
ATOM 2782 O O . ARG B 1 78 ? 19.641 -8.562 -15.523 1 96.75 78 ARG B O 1
ATOM 2789 N N . ILE B 1 79 ? 19.875 -10.367 -16.828 1 97.5 79 ILE B N 1
ATOM 2790 C CA . ILE B 1 79 ? 19.641 -9.648 -18.078 1 97.5 79 ILE B CA 1
ATOM 2791 C C . ILE B 1 79 ? 18.156 -9.305 -18.203 1 97.5 79 ILE B C 1
ATOM 2793 O O . ILE B 1 79 ? 17.797 -8.141 -18.422 1 97.5 79 ILE B O 1
ATOM 2797 N N . LEU B 1 80 ? 17.312 -10.25 -18.062 1 98.56 80 LEU B N 1
ATOM 2798 C CA . LEU B 1 80 ? 15.883 -10.086 -18.266 1 98.56 80 LEU B CA 1
ATOM 2799 C C . LEU B 1 80 ? 15.289 -9.125 -17.25 1 98.56 80 LEU B C 1
ATOM 2801 O O . LEU B 1 80 ? 14.461 -8.281 -17.594 1 98.56 80 LEU B O 1
ATOM 2805 N N . ASN B 1 81 ? 15.734 -9.211 -15.984 1 98.5 81 ASN B N 1
ATOM 2806 C CA . ASN B 1 81 ? 15.195 -8.367 -14.922 1 98.5 81 ASN B CA 1
ATOM 2807 C C . ASN B 1 81 ? 15.539 -6.898 -15.141 1 98.5 81 ASN B C 1
ATOM 2809 O O . ASN B 1 81 ? 14.852 -6.012 -14.625 1 98.5 81 ASN B O 1
ATOM 2813 N N . HIS B 1 82 ? 16.547 -6.691 -15.891 1 97.5 82 HIS B N 1
ATOM 2814 C CA . HIS B 1 82 ? 16.906 -5.316 -16.219 1 97.5 82 HIS B CA 1
ATOM 2815 C C . HIS B 1 82 ? 15.859 -4.676 -17.125 1 97.5 82 HIS B C 1
ATOM 2817 O O . HIS B 1 82 ? 15.68 -3.455 -17.109 1 97.5 82 HIS B O 1
ATOM 2823 N N . HIS B 1 83 ? 15.141 -5.48 -17.875 1 98.06 83 HIS B N 1
ATOM 2824 C CA . HIS B 1 83 ? 14.227 -4.973 -18.891 1 98.06 83 HIS B CA 1
ATOM 2825 C C . HIS B 1 83 ? 12.773 -5.152 -18.453 1 98.06 83 HIS B C 1
ATOM 2827 O O . HIS B 1 83 ? 11.859 -4.695 -19.141 1 98.06 83 HIS B O 1
ATOM 2833 N N . LEU B 1 84 ? 12.602 -5.789 -17.391 1 98.56 84 LEU B N 1
ATOM 2834 C CA . LEU B 1 84 ? 11.25 -6.094 -16.938 1 98.56 84 LEU B CA 1
ATOM 2835 C C . LEU B 1 84 ? 10.844 -5.195 -15.773 1 98.56 84 LEU B C 1
ATOM 2837 O O . LEU B 1 84 ? 11.68 -4.836 -14.945 1 98.56 84 LEU B O 1
ATOM 2841 N N . ARG B 1 85 ? 9.57 -4.828 -15.734 1 98.06 85 ARG B N 1
ATOM 2842 C CA . ARG B 1 85 ? 8.977 -4.086 -14.625 1 98.06 85 ARG B CA 1
ATOM 2843 C C . ARG B 1 85 ? 7.758 -4.82 -14.07 1 98.06 85 ARG B C 1
ATOM 2845 O O . ARG B 1 85 ? 6.906 -5.289 -14.828 1 98.06 85 ARG B O 1
ATOM 2852 N N . ASP B 1 86 ? 7.707 -4.992 -12.789 1 98.69 86 ASP B N 1
ATOM 2853 C CA . ASP B 1 86 ? 6.609 -5.641 -12.086 1 98.69 86 ASP B CA 1
ATOM 2854 C C . ASP B 1 86 ? 6.582 -7.141 -12.367 1 98.69 86 ASP B C 1
ATOM 2856 O O . ASP B 1 86 ? 5.629 -7.832 -12 1 98.69 86 ASP B O 1
ATOM 2860 N N . ILE B 1 87 ? 7.516 -7.652 -13.125 1 98.88 87 ILE B N 1
ATOM 2861 C CA . ILE B 1 87 ? 7.793 -9.062 -13.367 1 98.88 87 ILE B CA 1
ATOM 2862 C C . ILE B 1 87 ? 9.242 -9.375 -13.016 1 98.88 87 ILE B C 1
ATOM 2864 O O . ILE B 1 87 ? 10.148 -8.586 -13.32 1 98.88 87 ILE B O 1
ATOM 2868 N N . TRP B 1 88 ? 9.5 -10.469 -12.359 1 98.88 88 TRP B N 1
ATOM 2869 C CA . TRP B 1 88 ? 10.852 -10.828 -11.945 1 98.88 88 TRP B CA 1
ATOM 2870 C C . TRP B 1 88 ? 11.172 -12.273 -12.305 1 98.88 88 TRP B C 1
ATOM 2872 O O . TRP B 1 88 ? 10.383 -13.18 -12.023 1 98.88 88 TRP B O 1
ATOM 2882 N N . ILE B 1 89 ? 12.281 -12.461 -12.93 1 98.81 89 ILE B N 1
ATOM 2883 C CA . ILE B 1 89 ? 12.797 -13.805 -13.156 1 98.81 89 ILE B CA 1
ATOM 2884 C C . ILE B 1 89 ? 13.555 -14.281 -11.914 1 98.81 89 ILE B C 1
ATOM 2886 O O . ILE B 1 89 ? 14.508 -13.641 -11.469 1 98.81 89 ILE B O 1
ATOM 2890 N N . LEU B 1 90 ? 13.164 -15.406 -11.383 1 98.62 90 LEU B N 1
ATOM 2891 C CA . LEU B 1 90 ? 13.719 -15.875 -10.117 1 98.62 90 LEU B CA 1
ATOM 2892 C C . LEU B 1 90 ? 14.688 -17.031 -10.344 1 98.62 90 LEU B C 1
ATOM 2894 O O . LEU B 1 90 ? 15.586 -17.266 -9.531 1 98.62 90 LEU B O 1
ATOM 2898 N N . GLY B 1 91 ? 14.43 -17.766 -11.406 1 98.25 91 GLY B N 1
ATOM 2899 C CA . GLY B 1 91 ? 15.25 -18.922 -11.688 1 98.25 91 GLY B CA 1
ATOM 2900 C C . GLY B 1 91 ? 15.102 -19.438 -13.109 1 98.25 91 GLY B C 1
ATOM 2901 O O . GLY B 1 91 ? 14.133 -19.094 -13.797 1 98.25 91 GLY B O 1
ATOM 2902 N N . LYS B 1 92 ? 16.109 -20.25 -13.508 1 98.44 92 LYS B N 1
ATOM 2903 C CA . LYS B 1 92 ? 16.156 -20.812 -14.852 1 98.44 92 LYS B CA 1
ATOM 2904 C C . LYS B 1 92 ? 16.5 -22.297 -14.82 1 98.44 92 LYS B C 1
ATOM 2906 O O . LYS B 1 92 ? 17.25 -22.75 -13.953 1 98.44 92 LYS B O 1
ATOM 2911 N N . ALA B 1 93 ? 15.867 -23.047 -15.75 1 98.56 93 ALA B N 1
ATOM 2912 C CA . ALA B 1 93 ? 16.203 -24.453 -15.898 1 98.56 93 ALA B CA 1
ATOM 2913 C C . ALA B 1 93 ? 16.219 -24.859 -17.375 1 98.56 93 ALA B C 1
ATOM 2915 O O . ALA B 1 93 ? 15.367 -24.438 -18.156 1 98.56 93 ALA B O 1
ATOM 2916 N N . GLU B 1 94 ? 17.266 -25.594 -17.703 1 97.94 94 GLU B N 1
ATOM 2917 C CA . GLU B 1 94 ? 17.188 -26.328 -18.969 1 97.94 94 GLU B CA 1
ATOM 2918 C C . GLU B 1 94 ? 16.281 -27.547 -18.844 1 97.94 94 GLU B C 1
ATOM 2920 O O . GLU B 1 94 ? 16.422 -28.328 -17.891 1 97.94 94 GLU B O 1
ATOM 2925 N N . VAL B 1 95 ? 15.383 -27.656 -19.766 1 98.62 95 VAL B N 1
ATOM 2926 C CA . VAL B 1 95 ? 14.383 -28.703 -19.625 1 98.62 95 VAL B CA 1
ATOM 2927 C C . VAL B 1 95 ? 14.32 -29.547 -20.891 1 98.62 95 VAL B C 1
ATOM 2929 O O . VAL B 1 95 ? 14.867 -29.156 -21.938 1 98.62 95 VAL B O 1
ATOM 2932 N N . PRO B 1 96 ? 13.688 -30.734 -20.797 1 98.12 96 PRO B N 1
ATOM 2933 C CA . PRO B 1 96 ? 13.523 -31.562 -21.984 1 98.12 96 PRO B CA 1
ATOM 2934 C C . PRO B 1 96 ? 12.734 -30.844 -23.094 1 98.12 96 PRO B C 1
ATOM 2936 O O . PRO B 1 96 ? 11.914 -29.969 -22.812 1 98.12 96 PRO B O 1
ATOM 2939 N N . GLU B 1 97 ? 12.945 -31.266 -24.297 1 97.19 97 GLU B N 1
ATOM 2940 C CA . GLU B 1 97 ? 12.336 -30.625 -25.469 1 97.19 97 GLU B CA 1
ATOM 2941 C C . GLU B 1 97 ? 10.812 -30.734 -25.422 1 97.19 97 GLU B C 1
ATOM 2943 O O . GLU B 1 97 ? 10.117 -29.859 -25.938 1 97.19 97 GLU B O 1
ATOM 2948 N N . ASP B 1 98 ? 10.359 -31.719 -24.75 1 97.19 98 ASP B N 1
ATOM 2949 C CA . ASP B 1 98 ? 8.914 -31.938 -24.719 1 97.19 98 ASP B CA 1
ATOM 2950 C C . ASP B 1 98 ? 8.297 -31.359 -23.453 1 97.19 98 ASP B C 1
ATOM 2952 O O . ASP B 1 98 ? 7.105 -31.547 -23.188 1 97.19 98 ASP B O 1
ATOM 2956 N N . PHE B 1 99 ? 9.086 -30.688 -22.656 1 98.38 99 PHE B N 1
ATOM 2957 C CA . PHE B 1 99 ? 8.609 -30.109 -21.406 1 98.38 99 PHE B CA 1
ATOM 2958 C C . PHE B 1 99 ? 7.492 -29.094 -21.672 1 98.38 99 PHE B C 1
ATOM 2960 O O . PHE B 1 99 ? 7.66 -28.172 -22.469 1 98.38 99 PHE B O 1
ATOM 2967 N N . HIS B 1 100 ? 6.379 -29.375 -21.078 1 98.31 100 HIS B N 1
ATOM 2968 C CA . HIS B 1 100 ? 5.246 -28.453 -21.062 1 98.31 100 HIS B CA 1
ATOM 2969 C C . HIS B 1 100 ? 4.922 -28.016 -19.641 1 98.31 100 HIS B C 1
ATOM 2971 O O . HIS B 1 100 ? 4.477 -28.812 -18.812 1 98.31 100 HIS B O 1
ATOM 2977 N N . PRO B 1 101 ? 5.133 -26.688 -19.344 1 98.19 101 PRO B N 1
ATOM 2978 C CA . PRO B 1 101 ? 5.027 -26.234 -17.953 1 98.19 101 PRO B CA 1
ATOM 2979 C C . PRO B 1 101 ? 3.664 -26.547 -17.344 1 98.19 101 PRO B C 1
ATOM 2981 O O . PRO B 1 101 ? 3.574 -26.844 -16.141 1 98.19 101 PRO B O 1
ATOM 2984 N N . ARG B 1 102 ? 2.6 -26.516 -18.062 1 97 102 ARG B N 1
ATOM 2985 C CA . ARG B 1 102 ? 1.264 -26.766 -17.531 1 97 102 ARG B CA 1
ATOM 2986 C C . ARG B 1 102 ? 1.051 -28.266 -17.281 1 97 102 ARG B C 1
ATOM 2988 O O . ARG B 1 102 ? 0.613 -28.656 -16.203 1 97 102 ARG B O 1
ATOM 2995 N N . PHE B 1 103 ? 1.475 -29.094 -18.234 1 96.44 103 PHE B N 1
ATOM 2996 C CA . PHE B 1 103 ? 1.089 -30.5 -18.219 1 96.44 103 PHE B CA 1
ATOM 2997 C C . PHE B 1 103 ? 2.066 -31.328 -17.375 1 96.44 103 PHE B C 1
ATOM 2999 O O . PHE B 1 103 ? 1.739 -32.406 -16.922 1 96.44 103 PHE B O 1
ATOM 3006 N N . TRP B 1 104 ? 3.227 -30.828 -17.234 1 97.62 104 TRP B N 1
ATOM 3007 C CA . TRP B 1 104 ? 4.215 -31.516 -16.422 1 97.62 104 TRP B CA 1
ATOM 3008 C C . TRP B 1 104 ? 4.062 -31.141 -14.945 1 97.62 104 TRP B C 1
ATOM 3010 O O . TRP B 1 104 ? 4.703 -31.75 -14.078 1 97.62 104 TRP B O 1
ATOM 3020 N N . ALA B 1 105 ? 3.25 -30.125 -14.695 1 97.75 105 ALA B N 1
ATOM 3021 C CA . ALA B 1 105 ? 3.066 -29.703 -13.312 1 97.75 105 ALA B CA 1
ATOM 3022 C C . ALA B 1 105 ? 2.482 -30.828 -12.461 1 97.75 105 ALA B C 1
ATOM 3024 O O . ALA B 1 105 ? 1.517 -31.484 -12.867 1 97.75 105 ALA B O 1
ATOM 3025 N N . LYS B 1 106 ? 3.01 -31.016 -11.305 1 97.69 106 LYS B N 1
ATOM 3026 C CA . LYS B 1 106 ? 2.523 -32.031 -10.375 1 97.69 106 LYS B CA 1
ATOM 3027 C C . LYS B 1 106 ? 1.525 -31.438 -9.383 1 97.69 106 LYS B C 1
ATOM 3029 O O . LYS B 1 106 ? 0.627 -32.125 -8.906 1 97.69 106 LYS B O 1
ATOM 3034 N N . ASN B 1 107 ? 1.742 -30.25 -9.055 1 98 107 ASN B N 1
ATOM 3035 C CA . ASN B 1 107 ? 0.866 -29.531 -8.141 1 98 107 ASN B CA 1
ATOM 3036 C C . ASN B 1 107 ? 1.042 -28.016 -8.281 1 98 107 ASN B C 1
ATOM 3038 O O . ASN B 1 107 ? 1.997 -27.547 -8.906 1 98 107 ASN B O 1
ATOM 3042 N N . LYS B 1 108 ? 0.09 -27.375 -7.805 1 98.44 108 LYS B N 1
ATOM 3043 C CA . LYS B 1 108 ? 0.124 -25.922 -7.652 1 98.44 108 LYS B CA 1
ATOM 3044 C C . LYS B 1 108 ? -0.265 -25.5 -6.234 1 98.44 108 LYS B C 1
ATOM 3046 O O . LYS B 1 108 ? -1.157 -26.109 -5.629 1 98.44 108 LYS B O 1
ATOM 3051 N N . ILE B 1 109 ? 0.426 -24.516 -5.734 1 98.81 109 ILE B N 1
ATOM 3052 C CA . ILE B 1 109 ? 0.127 -23.969 -4.418 1 98.81 109 ILE B CA 1
ATOM 3053 C C . ILE B 1 109 ? -0.307 -22.5 -4.559 1 98.81 109 ILE B C 1
ATOM 3055 O O . ILE B 1 109 ? 0.357 -21.719 -5.234 1 98.81 109 ILE B O 1
ATOM 3059 N N . TYR B 1 110 ? -1.418 -22.219 -3.98 1 98.81 110 TYR B N 1
ATOM 3060 C CA . TYR B 1 110 ? -1.91 -20.844 -3.914 1 98.81 110 TYR B CA 1
ATOM 3061 C C . TYR B 1 110 ? -1.988 -20.359 -2.473 1 98.81 110 TYR B C 1
ATOM 3063 O O . TYR B 1 110 ? -2.238 -21.156 -1.559 1 98.81 110 TYR B O 1
ATOM 3071 N N . ARG B 1 111 ? -1.774 -19.078 -2.283 1 98.88 111 ARG B N 1
ATOM 3072 C CA . ARG B 1 111 ? -2.029 -18.406 -1.012 1 98.88 111 ARG B CA 1
ATOM 3073 C C . ARG B 1 111 ? -3.012 -17.25 -1.188 1 98.88 111 ARG B C 1
ATOM 3075 O O . ARG B 1 111 ? -2.898 -16.469 -2.135 1 98.88 111 ARG B O 1
ATOM 3082 N N . TYR B 1 112 ? -3.959 -17.234 -0.389 1 98.94 112 TYR B N 1
ATOM 3083 C CA . TYR B 1 112 ? -4.859 -16.078 -0.329 1 98.94 112 TYR B CA 1
ATOM 3084 C C . TYR B 1 112 ? -4.738 -15.359 1.008 1 98.94 112 TYR B C 1
ATOM 3086 O O . TYR B 1 112 ? -4.691 -16 2.062 1 98.94 112 TYR B O 1
ATOM 3094 N N . TYR B 1 113 ? -4.75 -14.055 0.959 1 98.88 113 TYR B N 1
ATOM 3095 C CA . TYR B 1 113 ? -4.59 -13.219 2.146 1 98.88 113 TYR B CA 1
ATOM 3096 C C . TYR B 1 113 ? -5.898 -12.523 2.498 1 98.88 113 TYR B C 1
ATOM 3098 O O . TYR B 1 113 ? -6.309 -11.578 1.812 1 98.88 113 TYR B O 1
ATOM 3106 N N . LEU B 1 114 ? -6.5 -12.984 3.602 1 98.5 114 LEU B N 1
ATOM 3107 C CA . LEU B 1 114 ? -7.754 -12.43 4.098 1 98.5 114 LEU B CA 1
ATOM 3108 C C . LEU B 1 114 ? -7.5 -11.406 5.203 1 98.5 114 LEU B C 1
ATOM 3110 O O . LEU B 1 114 ? -6.664 -11.641 6.082 1 98.5 114 LEU B O 1
ATOM 3114 N N . PHE B 1 115 ? -8.156 -10.297 5.055 1 98 115 PHE B N 1
ATOM 3115 C CA . PHE B 1 115 ? -8.164 -9.367 6.18 1 98 115 PHE B CA 1
ATOM 3116 C C . PHE B 1 115 ? -9.117 -9.844 7.27 1 98 115 PHE B C 1
ATOM 3118 O O . PHE B 1 115 ? -10.273 -10.18 6.988 1 98 115 PHE B O 1
ATOM 3125 N N . ASP B 1 116 ? -8.688 -9.891 8.531 1 97.5 116 ASP B N 1
ATOM 3126 C CA . ASP B 1 116 ? -9.492 -10.391 9.641 1 97.5 116 ASP B CA 1
ATOM 3127 C C . ASP B 1 116 ? -10.523 -9.344 10.078 1 97.5 116 ASP B C 1
ATOM 3129 O O . ASP B 1 116 ? -10.219 -8.469 10.898 1 97.5 116 ASP B O 1
ATOM 3133 N N . GLU B 1 117 ? -11.68 -9.484 9.602 1 96.12 117 GLU B N 1
ATOM 3134 C CA . GLU B 1 117 ? -12.773 -8.586 9.969 1 96.12 117 GLU B CA 1
ATOM 3135 C C . GLU B 1 117 ? -13.727 -9.258 10.961 1 96.12 117 GLU B C 1
ATOM 3137 O O . GLU B 1 117 ? -14.945 -9.164 10.82 1 96.12 117 GLU B O 1
ATOM 3142 N N . GLY B 1 118 ? -13.148 -10 11.867 1 96.69 118 GLY B N 1
ATOM 3143 C CA . GLY B 1 118 ? -13.93 -10.734 12.852 1 96.69 118 GLY B CA 1
ATOM 3144 C C . GLY B 1 118 ? -14.188 -12.172 12.461 1 96.69 118 GLY B C 1
ATOM 3145 O O . GLY B 1 118 ? -15.227 -12.742 12.797 1 96.69 118 GLY B O 1
ATOM 3146 N N . ILE B 1 119 ? -13.281 -12.719 11.719 1 98 119 ILE B N 1
ATOM 3147 C CA . ILE B 1 119 ? -13.406 -14.078 11.203 1 98 119 ILE B CA 1
ATOM 3148 C C . ILE B 1 119 ? -13.078 -15.078 12.305 1 98 119 ILE B C 1
ATOM 3150 O O . ILE B 1 119 ? -12.047 -14.961 12.969 1 98 119 ILE B O 1
ATOM 3154 N N . ASP B 1 120 ? -13.992 -15.977 12.508 1 98.25 120 ASP B N 1
ATOM 3155 C CA . ASP B 1 120 ? -13.703 -17.109 13.375 1 98.25 120 ASP B CA 1
ATOM 3156 C C . ASP B 1 120 ? -12.844 -18.156 12.656 1 98.25 120 ASP B C 1
ATOM 3158 O O . ASP B 1 120 ? -13.359 -18.953 11.867 1 98.25 120 ASP B O 1
ATOM 3162 N N . VAL B 1 121 ? -11.625 -18.203 13.008 1 98.12 121 VAL B N 1
ATOM 3163 C CA . VAL B 1 121 ? -10.648 -19.031 12.297 1 98.12 121 VAL B CA 1
ATOM 3164 C C . VAL B 1 121 ? -10.969 -20.5 12.5 1 98.12 121 VAL B C 1
ATOM 3166 O O . VAL B 1 121 ? -10.734 -21.328 11.609 1 98.12 121 VAL B O 1
ATOM 3169 N N . ILE B 1 122 ? -11.492 -20.859 13.609 1 97.75 122 ILE B N 1
ATOM 3170 C CA . ILE B 1 122 ? -11.852 -22.25 13.891 1 97.75 122 ILE B CA 1
ATOM 3171 C C . ILE B 1 122 ? -12.93 -22.703 12.914 1 97.75 122 ILE B C 1
ATOM 3173 O O . ILE B 1 122 ? -12.82 -23.781 12.312 1 97.75 122 ILE B O 1
ATOM 3177 N N . LYS B 1 123 ? -13.969 -21.875 12.758 1 98.19 123 LYS B N 1
ATOM 3178 C CA . LYS B 1 123 ? -15.031 -22.188 11.805 1 98.19 123 LYS B CA 1
ATOM 3179 C C . LYS B 1 123 ? -14.492 -22.25 10.375 1 98.19 123 LYS B C 1
ATOM 3181 O O . LYS B 1 123 ? -14.875 -23.125 9.602 1 98.19 123 LYS B O 1
ATOM 3186 N N . LEU B 1 124 ? -13.648 -21.281 10.094 1 98.62 124 LEU B N 1
ATOM 3187 C CA . LEU B 1 124 ? -13.039 -21.25 8.766 1 98.62 124 LEU B CA 1
ATOM 3188 C C . LEU B 1 124 ? -12.258 -22.531 8.492 1 98.62 124 LEU B C 1
ATOM 3190 O O . LEU B 1 124 ? -12.414 -23.141 7.434 1 98.62 124 LEU B O 1
ATOM 3194 N N . LYS B 1 125 ? -11.453 -22.984 9.445 1 98.38 125 LYS B N 1
ATOM 3195 C CA . LYS B 1 125 ? -10.633 -24.172 9.305 1 98.38 125 LYS B CA 1
ATOM 3196 C C . LYS B 1 125 ? -11.508 -25.422 9.141 1 98.38 125 LYS B C 1
ATOM 3198 O O . LYS B 1 125 ? -11.188 -26.312 8.352 1 98.38 125 LYS B O 1
ATOM 3203 N N . ALA B 1 126 ? -12.531 -25.484 9.883 1 97.75 126 ALA B N 1
ATOM 3204 C CA . ALA B 1 126 ? -13.453 -26.609 9.773 1 97.75 126 ALA B CA 1
ATOM 3205 C C . ALA B 1 126 ? -14.016 -26.719 8.359 1 97.75 126 ALA B C 1
ATOM 3207 O O . ALA B 1 126 ? -14.039 -27.812 7.777 1 97.75 126 ALA B O 1
ATOM 3208 N N . CYS B 1 127 ? -14.43 -25.625 7.844 1 98.56 127 CYS B N 1
ATOM 3209 C CA . CYS B 1 127 ? -14.961 -25.594 6.484 1 98.56 127 CYS B CA 1
ATOM 3210 C C . CYS B 1 127 ? -13.883 -25.969 5.469 1 98.56 127 CYS B C 1
ATOM 3212 O O . CYS B 1 127 ? -14.164 -26.609 4.461 1 98.56 127 CYS B O 1
ATOM 3214 N N . ALA B 1 128 ? -12.648 -25.547 5.719 1 98.62 128 ALA B N 1
ATOM 3215 C CA . ALA B 1 128 ? -11.531 -25.828 4.816 1 98.62 128 ALA B CA 1
ATOM 3216 C C . ALA B 1 128 ? -11.32 -27.328 4.664 1 98.62 128 ALA B C 1
ATOM 3218 O O . ALA B 1 128 ? -11.016 -27.812 3.572 1 98.62 128 ALA B O 1
ATOM 3219 N N . GLU B 1 129 ? -11.547 -28.047 5.656 1 97.44 129 GLU B N 1
ATOM 3220 C CA . GLU B 1 129 ? -11.359 -29.5 5.668 1 97.44 129 GLU B CA 1
ATOM 3221 C C . GLU B 1 129 ? -12.328 -30.188 4.703 1 97.44 129 GLU B C 1
ATOM 3223 O O . GLU B 1 129 ? -12 -31.219 4.125 1 97.44 129 GLU B O 1
ATOM 3228 N N . ALA B 1 130 ? -13.422 -29.609 4.523 1 97.88 130 ALA B N 1
ATOM 3229 C CA . ALA B 1 130 ? -14.438 -30.203 3.656 1 97.88 130 ALA B CA 1
ATOM 3230 C C . ALA B 1 130 ? -13.969 -30.234 2.203 1 97.88 130 ALA B C 1
ATOM 3232 O O . ALA B 1 130 ? -14.469 -31.016 1.397 1 97.88 130 ALA B O 1
ATOM 3233 N N . PHE B 1 131 ? -13.016 -29.391 1.884 1 98.31 131 PHE B N 1
ATOM 3234 C CA . PHE B 1 131 ? -12.578 -29.266 0.499 1 98.31 131 PHE B CA 1
ATOM 3235 C C . PHE B 1 131 ? -11.469 -30.266 0.188 1 98.31 131 PHE B C 1
ATOM 3237 O O . PHE B 1 131 ? -11.117 -30.469 -0.976 1 98.31 131 PHE B O 1
ATOM 3244 N N . LEU B 1 132 ? -10.93 -30.891 1.229 1 98.12 132 LEU B N 1
ATOM 3245 C CA . LEU B 1 132 ? -9.836 -31.828 1.021 1 98.12 132 LEU B CA 1
ATOM 3246 C C . LEU B 1 132 ? -10.32 -33.062 0.267 1 98.12 132 LEU B C 1
ATOM 3248 O O . LEU B 1 132 ? -11.398 -33.594 0.549 1 98.12 132 LEU B O 1
ATOM 3252 N N . GLY B 1 133 ? -9.508 -33.469 -0.726 1 97.62 133 GLY B N 1
ATOM 3253 C CA . GLY B 1 133 ? -9.828 -34.656 -1.502 1 97.62 133 GLY B CA 1
ATOM 3254 C C . GLY B 1 133 ? -10.398 -34.344 -2.869 1 97.62 133 GLY B C 1
ATOM 3255 O O . GLY B 1 133 ? -10.172 -33.25 -3.408 1 97.62 133 GLY B O 1
ATOM 3256 N N . ARG B 1 134 ? -10.953 -35.375 -3.479 1 97.25 134 ARG B N 1
ATOM 3257 C CA . ARG B 1 134 ? -11.5 -35.25 -4.828 1 97.25 134 ARG B CA 1
ATOM 3258 C C . ARG B 1 134 ? -12.984 -34.906 -4.789 1 97.25 134 ARG B C 1
ATOM 3260 O O . ARG B 1 134 ? -13.773 -35.562 -4.105 1 97.25 134 ARG B O 1
ATOM 3267 N N . HIS B 1 135 ? -13.352 -33.812 -5.395 1 97.19 135 HIS B N 1
ATOM 3268 C CA . HIS B 1 135 ? -14.734 -33.344 -5.422 1 97.19 135 HIS B CA 1
ATOM 3269 C C . HIS B 1 135 ? -15.102 -32.781 -6.789 1 97.19 135 HIS B C 1
ATOM 3271 O O . HIS B 1 135 ? -14.219 -32.5 -7.613 1 97.19 135 HIS B O 1
ATOM 3277 N N . ASP B 1 136 ? -16.391 -32.781 -7.062 1 96 136 ASP B N 1
ATOM 3278 C CA . ASP B 1 136 ? -16.922 -31.953 -8.156 1 96 136 ASP B CA 1
ATOM 3279 C C . ASP B 1 136 ? -17 -30.484 -7.762 1 96 136 ASP B C 1
ATOM 3281 O O . ASP B 1 136 ? -17.797 -30.109 -6.895 1 96 136 ASP B O 1
ATOM 3285 N N . PHE B 1 137 ? -16.219 -29.625 -8.398 1 96.56 137 PHE B N 1
ATOM 3286 C CA . PHE B 1 137 ? -16.125 -28.219 -7.992 1 96.56 137 PHE B CA 1
ATOM 3287 C C . PHE B 1 137 ? -16.969 -27.328 -8.898 1 96.56 137 PHE B C 1
ATOM 3289 O O . PHE B 1 137 ? -16.688 -26.141 -9.031 1 96.56 137 PHE B O 1
ATOM 3296 N N . SER B 1 138 ? -18 -27.875 -9.539 1 94.5 138 SER B N 1
ATOM 3297 C CA . SER B 1 138 ? -18.859 -27.141 -10.461 1 94.5 138 SER B CA 1
ATOM 3298 C C . SER B 1 138 ? -19.453 -25.906 -9.805 1 94.5 138 SER B C 1
ATOM 3300 O O . SER B 1 138 ? -19.594 -24.859 -10.438 1 94.5 138 SER B O 1
ATOM 3302 N N . ASN B 1 139 ? -19.781 -26 -8.531 1 95.69 139 ASN B N 1
ATOM 3303 C CA . ASN B 1 139 ? -20.406 -24.891 -7.816 1 95.69 139 ASN B CA 1
ATOM 3304 C C . ASN B 1 139 ? -19.375 -23.859 -7.363 1 95.69 139 ASN B C 1
ATOM 3306 O O . ASN B 1 139 ? -19.719 -22.766 -6.926 1 95.69 139 ASN B O 1
ATOM 3310 N N . PHE B 1 140 ? -18.094 -24.203 -7.516 1 97 140 PHE B N 1
ATOM 3311 C CA . PHE B 1 140 ? -17.016 -23.344 -7.027 1 97 140 PHE B CA 1
ATOM 3312 C C . PHE B 1 140 ? -16.109 -22.922 -8.172 1 97 140 PHE B C 1
ATOM 3314 O O . PHE B 1 140 ? -14.922 -22.641 -7.957 1 97 140 PHE B O 1
ATOM 3321 N N . ALA B 1 141 ? -16.625 -22.875 -9.383 1 95.56 141 ALA B N 1
ATOM 3322 C CA . ALA B 1 141 ? -15.789 -22.5 -10.516 1 95.56 141 ALA B CA 1
ATOM 3323 C C . ALA B 1 141 ? -16.625 -21.922 -11.656 1 95.56 141 ALA B C 1
ATOM 3325 O O . ALA B 1 141 ? -17.844 -22.078 -11.672 1 95.56 141 ALA B O 1
ATOM 3326 N N . ARG B 1 142 ? -16 -21.141 -12.453 1 91.69 142 ARG B N 1
ATOM 3327 C CA . ARG B 1 142 ? -16.578 -20.828 -13.758 1 91.69 142 ARG B CA 1
ATOM 3328 C C . ARG B 1 142 ? -16.297 -21.938 -14.758 1 91.69 142 ARG B C 1
ATOM 3330 O O . ARG B 1 142 ? -15.141 -22.172 -15.133 1 91.69 142 ARG B O 1
ATOM 3337 N N . LEU B 1 143 ? -17.359 -22.578 -15.148 1 84.75 143 LEU B N 1
ATOM 3338 C CA . LEU B 1 143 ? -17.188 -23.781 -15.969 1 84.75 143 LEU B CA 1
ATOM 3339 C C . LEU B 1 143 ? -17.016 -23.406 -17.438 1 84.75 143 LEU B C 1
ATOM 3341 O O . LEU B 1 143 ? -17.75 -22.578 -17.969 1 84.75 143 LEU B O 1
ATOM 3345 N N . GLU B 1 144 ? -15.891 -23.766 -17.859 1 80.44 144 GLU B N 1
ATOM 3346 C CA . GLU B 1 144 ? -15.656 -23.672 -19.297 1 80.44 144 GLU B CA 1
ATOM 3347 C C . GLU B 1 144 ? -16.156 -24.922 -20.016 1 80.44 144 GLU B C 1
ATOM 3349 O O . GLU B 1 144 ? -16.234 -25.984 -19.422 1 80.44 144 GLU B O 1
ATOM 3354 N N . GLU B 1 145 ? -16.422 -24.781 -21.25 1 76.5 145 GLU B N 1
ATOM 3355 C CA . GLU B 1 145 ? -16.922 -25.891 -22.047 1 76.5 145 GLU B CA 1
ATOM 3356 C C . GLU B 1 145 ? -15.914 -27.047 -22.078 1 76.5 145 GLU B C 1
ATOM 3358 O O . GLU B 1 145 ? -14.711 -26.828 -22.25 1 76.5 145 GLU B O 1
ATOM 3363 N N . PHE B 1 146 ? -16.328 -28.25 -21.781 1 72.5 146 PHE B N 1
ATOM 3364 C CA . PHE B 1 146 ? -15.594 -29.5 -22 1 72.5 146 PHE B CA 1
ATOM 3365 C C . PHE B 1 146 ? -14.633 -29.781 -20.859 1 72.5 146 PHE B C 1
ATOM 3367 O O . PHE B 1 146 ? -13.805 -30.688 -20.938 1 72.5 146 PHE B O 1
ATOM 3374 N N . ARG B 1 147 ? -14.609 -28.875 -19.844 1 76.81 147 ARG B N 1
ATOM 3375 C CA . ARG B 1 147 ? -13.719 -29.172 -18.734 1 76.81 147 ARG B CA 1
ATOM 3376 C C . ARG B 1 147 ? -14.445 -29.984 -17.656 1 76.81 147 ARG B C 1
ATOM 3378 O O . ARG B 1 147 ? -15.562 -29.641 -17.266 1 76.81 147 ARG B O 1
ATOM 3385 N N . LYS B 1 148 ? -13.781 -31.031 -17.281 1 86.88 148 LYS B N 1
ATOM 3386 C CA . LYS B 1 148 ? -14.312 -31.828 -16.172 1 86.88 148 LYS B CA 1
ATOM 3387 C C . LYS B 1 148 ? -14.195 -31.078 -14.852 1 86.88 148 LYS B C 1
ATOM 3389 O O . LYS B 1 148 ? -13.133 -30.547 -14.523 1 86.88 148 LYS B O 1
ATOM 3394 N N . PRO B 1 149 ? -15.164 -31.047 -14.133 1 93.12 149 PRO B N 1
ATOM 3395 C CA . PRO B 1 149 ? -15.18 -30.203 -12.945 1 93.12 149 PRO B CA 1
ATOM 3396 C C . PRO B 1 149 ? -14.586 -30.875 -11.711 1 93.12 149 PRO B C 1
ATOM 3398 O O . PRO B 1 149 ? -14.477 -30.266 -10.648 1 93.12 149 PRO B O 1
ATOM 3401 N N . VAL B 1 150 ? -14.203 -32.156 -11.898 1 95.81 150 VAL B N 1
ATOM 3402 C CA . VAL B 1 150 ? -13.648 -32.875 -10.758 1 95.81 150 VAL B CA 1
ATOM 3403 C C . VAL B 1 150 ? -12.172 -32.531 -10.594 1 95.81 150 VAL B C 1
ATOM 3405 O O . VAL B 1 150 ? -11.398 -32.594 -11.555 1 95.81 150 VAL B O 1
ATOM 3408 N N . ARG B 1 151 ? -11.82 -32.094 -9.422 1 96.75 151 ARG B N 1
ATOM 3409 C CA . ARG B 1 151 ? -10.445 -31.781 -9.047 1 96.75 151 ARG B CA 1
ATOM 3410 C C . ARG B 1 151 ? -10.117 -32.344 -7.664 1 96.75 151 ARG B C 1
ATOM 3412 O O . ARG B 1 151 ? -11.008 -32.781 -6.938 1 96.75 151 ARG B O 1
ATOM 3419 N N . GLU B 1 152 ? -8.805 -32.312 -7.41 1 97.75 152 GLU B N 1
ATOM 3420 C CA . GLU B 1 152 ? -8.344 -32.812 -6.121 1 97.75 152 GLU B CA 1
ATOM 3421 C C . GLU B 1 152 ? -7.52 -31.766 -5.379 1 97.75 152 GLU B C 1
ATOM 3423 O O . GLU B 1 152 ? -6.559 -31.219 -5.93 1 97.75 152 GLU B O 1
ATOM 3428 N N . ILE B 1 153 ? -7.883 -31.484 -4.176 1 98.31 153 ILE B N 1
ATOM 3429 C CA . ILE B 1 153 ? -7.117 -30.641 -3.266 1 98.31 153 ILE B CA 1
ATOM 3430 C C . ILE B 1 153 ? -6.383 -31.5 -2.248 1 98.31 153 ILE B C 1
ATOM 3432 O O . ILE B 1 153 ? -7.008 -32.25 -1.5 1 98.31 153 ILE B O 1
ATOM 3436 N N . ASN B 1 154 ? -5.129 -31.297 -2.188 1 98.19 154 ASN B N 1
ATOM 3437 C CA . ASN B 1 154 ? -4.285 -32.188 -1.38 1 98.19 154 ASN B CA 1
ATOM 3438 C C . ASN B 1 154 ? -4.039 -31.594 0.008 1 98.19 154 ASN B C 1
ATOM 3440 O O . ASN B 1 154 ? -3.799 -32.344 0.964 1 98.19 154 ASN B O 1
ATOM 3444 N N . ARG B 1 155 ? -4.059 -30.344 0.089 1 98.62 155 ARG B N 1
ATOM 3445 C CA . ARG B 1 155 ? -3.709 -29.672 1.344 1 98.62 155 ARG B CA 1
ATOM 3446 C C . ARG B 1 155 ? -4.332 -28.297 1.425 1 98.62 155 ARG B C 1
ATOM 3448 O O . ARG B 1 155 ? -4.379 -27.562 0.43 1 98.62 155 ARG B O 1
ATOM 3455 N N . ILE B 1 156 ? -4.848 -27.969 2.562 1 98.56 156 ILE B N 1
ATOM 3456 C CA . ILE B 1 156 ? -5.285 -26.609 2.875 1 98.56 156 ILE B CA 1
ATOM 3457 C C . ILE B 1 156 ? -4.789 -26.219 4.262 1 98.56 156 ILE B C 1
ATOM 3459 O O . ILE B 1 156 ? -5.105 -26.875 5.254 1 98.56 156 ILE B O 1
ATOM 3463 N N . ASP B 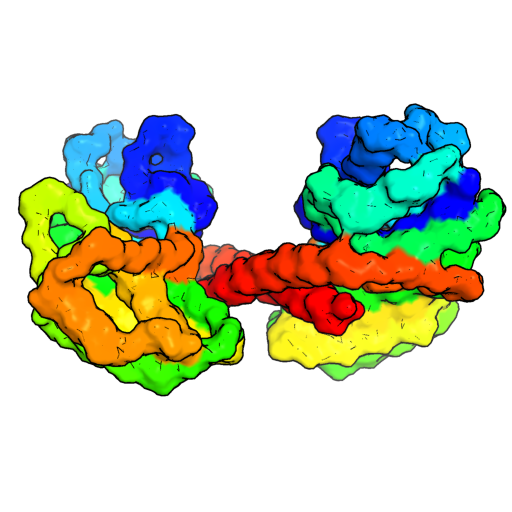1 157 ? -4.027 -25.234 4.363 1 98.44 157 ASP B N 1
ATOM 3464 C CA . ASP B 1 157 ? -3.518 -24.719 5.625 1 98.44 157 ASP B CA 1
ATOM 3465 C C . ASP B 1 157 ? -4.008 -23.297 5.871 1 98.44 157 ASP B C 1
ATOM 3467 O O . ASP B 1 157 ? -4.145 -22.5 4.93 1 98.44 157 ASP B O 1
ATOM 3471 N N . VAL B 1 158 ? -4.32 -23.016 7.137 1 98.31 158 VAL B N 1
ATOM 3472 C CA . VAL B 1 158 ? -4.762 -21.688 7.539 1 98.31 158 VAL B CA 1
ATOM 3473 C C . VAL B 1 158 ? -3.904 -21.188 8.695 1 98.31 158 VAL B C 1
ATOM 3475 O O . VAL B 1 158 ? -3.742 -21.875 9.703 1 98.31 158 VAL B O 1
ATOM 3478 N N . PHE B 1 159 ? -3.359 -20.062 8.5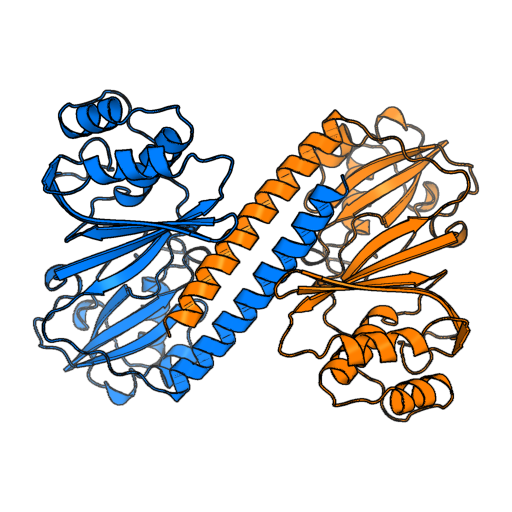62 1 95.94 159 PHE B N 1
ATOM 3479 C CA . PHE B 1 159 ? -2.621 -19.5 9.688 1 95.94 159 PHE B CA 1
ATOM 3480 C C . PHE B 1 159 ? -2.811 -17.984 9.766 1 95.94 159 PHE B C 1
ATOM 3482 O O . PHE B 1 159 ? -2.994 -17.328 8.734 1 95.94 159 PHE B O 1
ATOM 3489 N N . SER B 1 160 ? -2.779 -17.484 10.992 1 95.19 160 SER B N 1
ATOM 3490 C CA . SER B 1 160 ? -3.037 -16.062 11.25 1 95.19 160 SER B CA 1
ATOM 3491 C C . SER B 1 160 ? -1.742 -15.312 11.531 1 95.19 160 SER B C 1
ATOM 3493 O O . SER B 1 160 ? -0.833 -15.844 12.172 1 95.19 160 SER B O 1
ATOM 3495 N N . ARG B 1 161 ? -1.702 -14.164 10.984 1 91.5 161 ARG B N 1
ATOM 3496 C CA . ARG B 1 161 ? -0.639 -13.203 11.266 1 91.5 161 ARG B CA 1
ATOM 3497 C C . ARG B 1 161 ? -1.208 -11.812 11.508 1 91.5 161 ARG B C 1
ATOM 3499 O O . ARG B 1 161 ? -1.306 -11.008 10.578 1 91.5 161 ARG B O 1
ATOM 3506 N N . GLY B 1 162 ? -1.307 -11.531 12.836 1 91.38 162 GLY B N 1
ATOM 3507 C CA . GLY B 1 162 ? -1.954 -10.258 13.141 1 91.38 162 GLY B CA 1
ATOM 3508 C C . GLY B 1 162 ? -3.359 -10.164 12.57 1 91.38 162 GLY B C 1
ATOM 3509 O O . GLY B 1 162 ? -4.211 -11 12.859 1 91.38 162 GLY B O 1
ATOM 3510 N N . ARG B 1 163 ? -3.594 -9.172 11.672 1 95.44 163 ARG B N 1
ATOM 3511 C CA . ARG B 1 163 ? -4.914 -8.93 11.102 1 95.44 163 ARG B CA 1
ATOM 3512 C C . ARG B 1 163 ? -5.07 -9.656 9.766 1 95.44 163 ARG B C 1
ATOM 3514 O O . ARG B 1 163 ? -6.059 -9.453 9.055 1 95.44 163 ARG B O 1
ATOM 3521 N N . ILE B 1 164 ? -4.145 -10.453 9.422 1 98.38 164 ILE B N 1
ATOM 3522 C CA . ILE B 1 164 ? -4.184 -11.156 8.141 1 98.38 164 ILE B CA 1
ATOM 3523 C C . ILE B 1 164 ? -4.32 -12.656 8.391 1 98.38 164 ILE B C 1
ATOM 3525 O O . ILE B 1 164 ? -3.646 -13.219 9.258 1 98.38 164 ILE B O 1
ATOM 3529 N N . ILE B 1 165 ? -5.203 -13.266 7.738 1 98.62 165 ILE B N 1
ATOM 3530 C CA . ILE B 1 165 ? -5.363 -14.711 7.711 1 98.62 165 ILE B CA 1
ATOM 3531 C C . ILE B 1 165 ? -4.926 -15.25 6.352 1 98.62 165 ILE B C 1
ATOM 3533 O O . ILE B 1 165 ? -5.445 -14.836 5.312 1 98.62 165 ILE B O 1
ATOM 3537 N N . VAL B 1 166 ? -3.984 -16.156 6.352 1 98.75 166 VAL B N 1
ATOM 3538 C CA . VAL B 1 166 ? -3.484 -16.734 5.105 1 98.75 166 VAL B CA 1
ATOM 3539 C C . VAL B 1 166 ? -4.066 -18.125 4.91 1 98.75 166 VAL B C 1
ATOM 3541 O O . VAL B 1 166 ? -4.012 -18.969 5.816 1 98.75 166 VAL B O 1
ATOM 3544 N N . VAL B 1 167 ? -4.645 -18.344 3.771 1 98.88 167 VAL B N 1
ATOM 3545 C CA . VAL B 1 167 ? -5.109 -19.656 3.361 1 98.88 167 VAL B CA 1
ATOM 3546 C C . VAL B 1 167 ? -4.223 -20.203 2.244 1 98.88 167 VAL B C 1
ATOM 3548 O O . VAL B 1 167 ? -4.133 -19.609 1.169 1 98.88 167 VAL B O 1
ATOM 3551 N N . GLU B 1 168 ? -3.576 -21.266 2.502 1 98.81 168 GLU B N 1
ATOM 3552 C CA . GLU B 1 168 ? -2.746 -21.922 1.499 1 98.81 168 GLU B CA 1
ATOM 3553 C C . GLU B 1 168 ? -3.412 -23.203 0.981 1 98.81 168 GLU B C 1
ATOM 3555 O O . GLU B 1 168 ? -3.809 -24.062 1.767 1 98.81 168 GLU B O 1
ATOM 3560 N N . ILE B 1 169 ? -3.543 -23.281 -0.319 1 98.81 169 ILE B N 1
ATOM 3561 C CA . ILE B 1 169 ? -4.23 -24.406 -0.95 1 98.81 169 ILE B CA 1
ATOM 3562 C C . ILE B 1 169 ? -3.307 -25.078 -1.968 1 98.81 169 ILE B C 1
ATOM 3564 O O . ILE B 1 169 ? -2.707 -24.391 -2.807 1 98.81 169 ILE B O 1
ATOM 3568 N N . GLU B 1 170 ? -3.164 -26.344 -1.816 1 98.81 170 GLU B N 1
ATOM 3569 C CA . GLU B 1 170 ? -2.369 -27.125 -2.752 1 98.81 170 GLU B CA 1
ATOM 3570 C C . GLU B 1 170 ? -3.234 -28.141 -3.492 1 98.81 170 GLU B C 1
ATOM 3572 O O . GLU B 1 170 ? -4.027 -28.859 -2.875 1 98.81 170 GLU B O 1
ATOM 3577 N N . GLY B 1 171 ? -3.133 -28.172 -4.777 1 97.94 171 GLY B N 1
ATOM 3578 C CA . GLY B 1 171 ? -3.834 -29.125 -5.617 1 97.94 171 GLY B CA 1
ATOM 3579 C C . GLY B 1 171 ? -3.123 -29.406 -6.93 1 97.94 171 GLY B C 1
ATOM 3580 O O . GLY B 1 171 ? -2.135 -28.75 -7.254 1 97.94 171 GLY B O 1
ATOM 3581 N N . LYS B 1 172 ? -3.65 -30.344 -7.66 1 92.06 172 LYS B N 1
ATOM 3582 C CA . LYS B 1 172 ? -3.045 -30.703 -8.938 1 92.06 172 LYS B CA 1
ATOM 3583 C C . LYS B 1 172 ? -3.381 -29.688 -10.016 1 92.06 172 LYS B C 1
ATOM 3585 O O . LYS B 1 172 ? -2.518 -29.312 -10.812 1 92.06 172 LYS B O 1
ATOM 3590 N N . SER B 1 173 ? -4.602 -29.375 -10.062 1 94.5 173 SER B N 1
ATOM 3591 C CA . SER B 1 173 ? -5.098 -28.391 -11.008 1 94.5 173 SER B CA 1
ATOM 3592 C C . SER B 1 173 ? -6.336 -27.688 -10.469 1 94.5 173 SER B C 1
ATOM 3594 O O . SER B 1 173 ? -7.008 -28.188 -9.57 1 94.5 173 SER B O 1
ATOM 3596 N N . PHE B 1 174 ? -6.555 -26.562 -10.93 1 96.44 174 PHE B N 1
ATOM 3597 C CA . PHE B 1 174 ? -7.68 -25.75 -10.477 1 96.44 174 PHE B CA 1
ATOM 3598 C C . PHE B 1 174 ? -8.508 -25.266 -11.656 1 96.44 174 PHE B C 1
ATOM 3600 O O . PHE B 1 174 ? -7.957 -24.953 -12.719 1 96.44 174 PHE B O 1
ATOM 3607 N N . LEU B 1 175 ? -9.773 -25.188 -11.453 1 96 175 LEU B N 1
ATOM 3608 C CA . LEU B 1 175 ? -10.664 -24.578 -12.438 1 96 175 LEU B CA 1
ATOM 3609 C C . LEU B 1 175 ? -10.633 -23.062 -12.352 1 96 175 LEU B C 1
ATOM 3611 O O . LEU B 1 175 ? -10.07 -22.5 -11.398 1 96 175 LEU B O 1
ATOM 3615 N N . TRP B 1 176 ? -11.227 -22.453 -13.422 1 95.94 176 TRP B N 1
ATOM 3616 C CA . TRP B 1 176 ? -11.305 -20.984 -13.453 1 95.94 176 TRP B CA 1
ATOM 3617 C C . TRP B 1 176 ? -12.078 -20.469 -12.242 1 95.94 176 TRP B C 1
ATOM 3619 O O . TRP B 1 176 ? -13.219 -20.859 -12.008 1 95.94 176 TRP B O 1
ATOM 3629 N N . GLU B 1 177 ? -11.453 -19.594 -11.43 1 97.25 177 GLU B N 1
ATOM 3630 C CA . GLU B 1 177 ? -12.023 -18.906 -10.273 1 97.25 177 GLU B CA 1
ATOM 3631 C C . GLU B 1 177 ? -12.227 -19.859 -9.102 1 97.25 177 GLU B C 1
ATOM 3633 O O . GLU B 1 177 ? -12.758 -19.469 -8.062 1 97.25 177 GLU B O 1
ATOM 3638 N N . MET B 1 178 ? -11.742 -21.062 -9.25 1 97.81 178 MET B N 1
ATOM 3639 C CA . MET B 1 178 ? -12.016 -22.094 -8.25 1 97.81 178 MET B CA 1
ATOM 3640 C C . MET B 1 178 ? -11.484 -21.688 -6.883 1 97.81 178 MET B C 1
ATOM 3642 O O . MET B 1 178 ? -12.234 -21.625 -5.91 1 97.81 178 MET B O 1
ATOM 3646 N N . THR B 1 179 ? -10.203 -21.297 -6.781 1 98.5 179 THR B N 1
ATOM 3647 C CA . THR B 1 179 ? -9.586 -20.938 -5.512 1 98.5 179 THR B CA 1
ATOM 3648 C C . THR B 1 179 ? -10.297 -19.734 -4.887 1 98.5 179 THR B C 1
ATOM 3650 O O . THR B 1 179 ? -10.594 -19.734 -3.689 1 98.5 179 THR B O 1
ATOM 3653 N N . ARG B 1 180 ? -10.656 -18.781 -5.691 1 98.75 180 ARG B N 1
ATOM 3654 C CA . ARG B 1 180 ? -11.258 -17.547 -5.195 1 98.75 180 ARG B CA 1
ATOM 3655 C C . ARG B 1 180 ? -12.68 -17.797 -4.699 1 98.75 180 ARG B C 1
ATOM 3657 O O . ARG B 1 180 ? -13.133 -17.156 -3.754 1 98.75 180 ARG B O 1
ATOM 3664 N N . ARG B 1 181 ? -13.383 -18.703 -5.297 1 98.56 181 ARG B N 1
ATOM 3665 C CA . ARG B 1 181 ? -14.719 -19.031 -4.824 1 98.56 181 ARG B CA 1
ATOM 3666 C C . ARG B 1 181 ? -14.664 -19.875 -3.553 1 98.56 181 ARG B C 1
ATOM 3668 O O . ARG B 1 181 ? -15.508 -19.719 -2.666 1 98.56 181 ARG B O 1
ATOM 3675 N N . ILE B 1 182 ? -13.664 -20.734 -3.492 1 98.69 182 ILE B N 1
ATOM 3676 C CA . ILE B 1 182 ? -13.422 -21.453 -2.252 1 98.69 182 ILE B CA 1
ATOM 3677 C C . ILE B 1 182 ? -13.148 -20.469 -1.118 1 98.69 182 ILE B C 1
ATOM 3679 O O . ILE B 1 182 ? -13.703 -20.609 -0.024 1 98.69 182 ILE B O 1
ATOM 3683 N N . ILE B 1 183 ? -12.414 -19.469 -1.355 1 98.81 183 ILE B N 1
ATOM 3684 C CA . ILE B 1 183 ? -12.047 -18.469 -0.363 1 98.81 183 ILE B CA 1
ATOM 3685 C C . ILE B 1 183 ? -13.297 -17.734 0.116 1 98.81 183 ILE B C 1
ATOM 3687 O O . ILE B 1 183 ? -13.453 -17.469 1.311 1 98.81 183 ILE B O 1
ATOM 3691 N N . THR B 1 184 ? -14.148 -17.359 -0.836 1 98.75 184 THR B N 1
ATOM 3692 C CA . THR B 1 184 ? -15.391 -16.719 -0.446 1 98.75 184 THR B CA 1
ATOM 3693 C C . THR B 1 184 ? -16.188 -17.609 0.515 1 98.75 184 THR B C 1
ATOM 3695 O O . THR B 1 184 ? -16.703 -17.125 1.528 1 98.75 184 THR B O 1
ATOM 3698 N N . ALA B 1 185 ? -16.281 -18.906 0.203 1 98.75 185 ALA B N 1
ATOM 3699 C CA . ALA B 1 185 ? -16.984 -19.828 1.081 1 98.75 185 ALA B CA 1
ATOM 3700 C C . ALA B 1 185 ? -16.344 -19.859 2.469 1 98.75 185 ALA B C 1
ATOM 3702 O O . ALA B 1 185 ? -17.047 -19.812 3.48 1 98.75 185 ALA B O 1
ATOM 3703 N N . LEU B 1 186 ? -15.055 -19.922 2.496 1 98.81 186 LEU B N 1
ATOM 3704 C CA . LEU B 1 186 ? -14.336 -20 3.762 1 98.81 186 LEU B CA 1
ATOM 3705 C C . LEU B 1 186 ? -14.547 -18.719 4.578 1 98.81 186 LEU B C 1
ATOM 3707 O O . LEU B 1 186 ? -14.75 -18.781 5.793 1 98.81 186 LEU B O 1
ATOM 3711 N N . LYS B 1 187 ? -14.469 -17.578 3.938 1 98.75 187 LYS B N 1
ATOM 3712 C CA . LYS B 1 187 ? -14.727 -16.297 4.605 1 98.75 187 LYS B CA 1
ATOM 3713 C C . LYS B 1 187 ? -16.109 -16.281 5.23 1 98.75 187 LYS B C 1
ATOM 3715 O O . LYS B 1 187 ? -16.281 -15.891 6.391 1 98.75 187 LYS B O 1
ATOM 3720 N N . LEU B 1 188 ? -17.094 -16.719 4.477 1 98.69 188 LEU B N 1
ATOM 3721 C CA . LEU B 1 188 ? -18.469 -16.719 4.949 1 98.69 188 LEU B CA 1
ATOM 3722 C C . LEU B 1 188 ? -18.641 -17.703 6.109 1 98.69 188 LEU B C 1
ATOM 3724 O O . LEU B 1 188 ? -19.422 -17.438 7.031 1 98.69 188 LEU B O 1
ATOM 3728 N N . CYS B 1 189 ? -17.953 -18.828 6.066 1 98.69 189 CYS B N 1
ATOM 3729 C CA . CYS B 1 189 ? -17.953 -19.766 7.191 1 98.69 189 CYS B CA 1
ATOM 3730 C C . CYS B 1 189 ? -17.391 -19.094 8.445 1 98.69 189 CYS B C 1
ATOM 3732 O O . CYS B 1 189 ? -18 -19.172 9.516 1 98.69 189 CYS B O 1
ATOM 3734 N N . GLY B 1 190 ? -16.297 -18.469 8.297 1 98.62 190 GLY B N 1
ATOM 3735 C CA . GLY B 1 190 ? -15.672 -17.797 9.422 1 98.62 190 GLY B CA 1
ATOM 3736 C C . GLY B 1 190 ? -16.531 -16.703 10.016 1 98.62 190 GLY B C 1
ATOM 3737 O O . GLY B 1 190 ? -16.453 -16.406 11.211 1 98.62 190 GLY B O 1
ATOM 3738 N N . LEU B 1 191 ? -17.391 -16.141 9.164 1 98.44 191 LEU B N 1
ATOM 3739 C CA . LEU B 1 191 ? -18.281 -15.055 9.594 1 98.44 191 LEU B CA 1
ATOM 3740 C C . LEU B 1 191 ? -19.594 -15.617 10.117 1 98.44 191 LEU B C 1
ATOM 3742 O O . LEU B 1 191 ? -20.469 -14.859 10.555 1 98.44 191 LEU B O 1
ATOM 3746 N N . GLY B 1 192 ? -19.797 -16.906 10 1 98.06 192 GLY B N 1
ATOM 3747 C CA . GLY B 1 192 ? -20.969 -17.578 10.531 1 98.06 192 GLY B CA 1
ATOM 3748 C C . GLY B 1 192 ? -22.156 -17.547 9.586 1 98.06 192 GLY B C 1
ATOM 3749 O O . GLY B 1 192 ? -23.266 -17.875 9.977 1 98.06 192 GLY B O 1
ATOM 3750 N N . VAL B 1 193 ? -21.906 -17.156 8.383 1 98 193 VAL B N 1
ATOM 3751 C CA . VAL B 1 193 ? -22.953 -17.031 7.383 1 98 193 VAL B CA 1
ATOM 3752 C C . VAL B 1 193 ? -23.203 -18.391 6.719 1 98 193 VAL B C 1
ATOM 3754 O O . VAL B 1 193 ? -24.344 -18.719 6.367 1 98 193 VAL B O 1
ATOM 3757 N N . LEU B 1 194 ? -22.141 -19.188 6.52 1 97.5 194 LEU B N 1
ATOM 3758 C CA . LEU B 1 194 ? -22.188 -20.531 5.957 1 97.5 194 LEU B CA 1
ATOM 3759 C C . LEU B 1 194 ? -21.75 -21.578 6.984 1 97.5 194 LEU B C 1
ATOM 3761 O O . LEU B 1 194 ? -20.859 -21.297 7.793 1 97.5 194 LEU B O 1
ATOM 3765 N N . SER B 1 195 ? -22.359 -22.75 6.941 1 97.38 195 SER B N 1
ATOM 3766 C CA . SER B 1 195 ? -21.906 -23.859 7.773 1 97.38 195 SER B CA 1
ATOM 3767 C C . SER B 1 195 ? -21.094 -24.875 6.969 1 97.38 195 SER B C 1
ATOM 3769 O O . SER B 1 195 ? -21.078 -24.812 5.734 1 97.38 195 SER B O 1
ATOM 3771 N N . ILE B 1 196 ? -20.438 -25.734 7.73 1 97.38 196 ILE B N 1
ATOM 3772 C CA . ILE B 1 196 ? -19.703 -26.812 7.074 1 97.38 196 ILE B CA 1
ATOM 3773 C C . ILE B 1 196 ? -20.672 -27.672 6.266 1 97.38 196 ILE B C 1
ATOM 3775 O O . ILE B 1 196 ? -20.328 -28.156 5.184 1 97.38 196 ILE B O 1
ATOM 3779 N N . GLY B 1 197 ? -21.875 -27.859 6.77 1 96.88 197 GLY B N 1
ATOM 3780 C CA . GLY B 1 197 ? -22.906 -28.609 6.051 1 96.88 197 GLY B CA 1
ATOM 3781 C C . GLY B 1 197 ? -23.281 -27.969 4.73 1 96.88 197 GLY B C 1
ATOM 3782 O O . GLY B 1 197 ? -23.5 -28.672 3.736 1 96.88 197 GLY B O 1
ATOM 3783 N N . ASP B 1 198 ? -23.391 -26.672 4.738 1 96.44 198 ASP B N 1
ATOM 3784 C CA . ASP B 1 198 ? -23.672 -25.953 3.502 1 96.44 198 ASP B CA 1
ATOM 3785 C C . ASP B 1 198 ? -22.594 -26.203 2.453 1 96.44 198 ASP B C 1
ATOM 3787 O O . ASP B 1 198 ? -22.906 -26.453 1.284 1 96.44 198 ASP B O 1
ATOM 3791 N N . VAL B 1 199 ? -21.359 -26.172 2.895 1 97.25 199 VAL B N 1
ATOM 3792 C CA . VAL B 1 199 ? -20.219 -26.375 1.996 1 97.25 199 VAL B CA 1
ATOM 3793 C C . VAL B 1 199 ? -20.25 -27.781 1.433 1 97.25 199 VAL B C 1
ATOM 3795 O O . VAL B 1 199 ? -20.094 -27.984 0.227 1 97.25 199 VAL B O 1
ATOM 3798 N N . GLU B 1 200 ? -20.516 -28.719 2.283 1 96.88 200 GLU B N 1
ATOM 3799 C CA . GLU B 1 200 ? -20.594 -30.125 1.862 1 96.88 200 GLU B CA 1
ATOM 3800 C C . GLU B 1 200 ? -21.703 -30.328 0.846 1 96.88 200 GLU B C 1
ATOM 3802 O O . GLU B 1 200 ? -21.531 -31.062 -0.128 1 96.88 200 GLU B O 1
ATOM 3807 N N . LEU B 1 201 ? -22.766 -29.703 1.088 1 95.88 201 LEU B N 1
ATOM 3808 C CA . LEU B 1 201 ? -23.891 -29.797 0.163 1 95.88 201 LEU B CA 1
ATOM 3809 C C . LEU B 1 201 ? -23.516 -29.234 -1.203 1 95.88 201 LEU B C 1
ATOM 3811 O O . LEU B 1 201 ? -23.859 -29.812 -2.236 1 95.88 201 LEU B O 1
ATOM 3815 N N . MET B 1 202 ? -22.812 -28.125 -1.198 1 96.19 202 MET B N 1
ATOM 3816 C CA . MET B 1 202 ? -22.422 -27.469 -2.441 1 96.19 202 MET B CA 1
ATOM 3817 C C . MET B 1 202 ? -21.453 -28.344 -3.227 1 96.19 202 MET B C 1
ATOM 3819 O O . MET B 1 202 ? -21.344 -28.219 -4.449 1 96.19 202 MET B O 1
ATOM 3823 N N . LEU B 1 203 ? -20.672 -29.234 -2.52 1 96.5 203 LEU B N 1
ATOM 3824 C CA . LEU B 1 203 ? -19.719 -30.109 -3.17 1 96.5 203 LEU B CA 1
ATOM 3825 C C . LEU B 1 203 ? -20.391 -31.359 -3.711 1 96.5 203 LEU B C 1
ATOM 3827 O O . LEU B 1 203 ? -19.844 -32.062 -4.566 1 96.5 203 LEU B O 1
ATOM 3831 N N . LYS B 1 204 ? -21.656 -31.609 -3.258 1 93.88 204 LYS B N 1
ATOM 3832 C CA . LYS B 1 204 ? -22.328 -32.875 -3.6 1 93.88 204 LYS B CA 1
ATOM 3833 C C . LYS B 1 204 ? -23.469 -32.625 -4.59 1 93.88 204 LYS B C 1
ATOM 3835 O O . LYS B 1 204 ? -23.797 -33.5 -5.395 1 93.88 204 LYS B O 1
ATOM 3840 N N . GLU B 1 205 ? -24.078 -31.438 -4.453 1 91.88 205 GLU B N 1
ATOM 3841 C CA . GLU B 1 205 ? -25.266 -31.141 -5.254 1 91.88 205 GLU B CA 1
ATOM 3842 C C . GLU B 1 205 ? -25.094 -29.844 -6.027 1 91.88 205 GLU B C 1
ATOM 3844 O O . GLU B 1 205 ? -24.359 -28.953 -5.598 1 91.88 205 GLU B O 1
ATOM 3849 N N . LYS B 1 206 ? -25.844 -29.844 -7.117 1 88.94 206 LYS B N 1
ATOM 3850 C CA . LYS B 1 206 ? -25.859 -28.594 -7.887 1 88.94 206 LYS B CA 1
ATOM 3851 C C . LYS B 1 206 ? -26.703 -27.531 -7.191 1 88.94 206 LYS B C 1
ATOM 3853 O O . LYS B 1 206 ? -27.781 -27.828 -6.664 1 88.94 206 LYS B O 1
ATOM 3858 N N . VAL B 1 207 ? -26.109 -26.422 -7.148 1 87.44 207 VAL B N 1
ATOM 3859 C CA . VAL B 1 207 ? -26.859 -25.328 -6.527 1 87.44 207 VAL B CA 1
ATOM 3860 C C . VAL B 1 207 ? -27.281 -24.312 -7.594 1 87.44 207 VAL B C 1
ATOM 3862 O O . VAL B 1 207 ? -26.672 -24.234 -8.664 1 87.44 207 VAL B O 1
ATOM 3865 N N . ASP B 1 208 ? -28.281 -23.484 -7.305 1 82.88 208 ASP B N 1
ATOM 3866 C CA . ASP B 1 208 ? -28.812 -22.5 -8.234 1 82.88 208 ASP B CA 1
ATOM 3867 C C . ASP B 1 208 ? -27.906 -21.281 -8.32 1 82.88 208 ASP B C 1
ATOM 3869 O O . ASP B 1 208 ? -27.719 -20.703 -9.398 1 82.88 208 ASP B O 1
ATOM 3873 N N . LYS B 1 209 ? -27.406 -20.797 -7.148 1 85.62 209 LYS B N 1
ATOM 3874 C CA . LYS B 1 209 ? -26.578 -19.594 -7.141 1 85.62 209 LYS B CA 1
ATOM 3875 C C . LYS B 1 209 ? -25.188 -19.891 -6.57 1 85.62 209 LYS B C 1
ATOM 3877 O O . LYS B 1 209 ? -25.062 -20.281 -5.41 1 85.62 209 LYS B O 1
ATOM 3882 N N . LYS B 1 210 ? -24.266 -19.594 -7.379 1 91.62 210 LYS B N 1
ATOM 3883 C CA . LYS B 1 210 ? -22.875 -19.797 -6.977 1 91.62 210 LYS B CA 1
ATOM 3884 C C . LYS B 1 210 ? -22.328 -18.609 -6.191 1 91.62 210 LYS B C 1
ATOM 3886 O O . LYS B 1 210 ? -22.781 -17.484 -6.387 1 91.62 210 LYS B O 1
ATOM 3891 N N . LEU B 1 211 ? -21.422 -18.922 -5.277 1 95.81 211 LEU B N 1
ATOM 3892 C CA . LEU B 1 211 ? -20.734 -17.844 -4.57 1 95.81 211 LEU B CA 1
ATOM 3893 C C . LEU B 1 211 ? -19.844 -17.062 -5.52 1 95.81 211 LEU B C 1
ATOM 3895 O O . LEU B 1 211 ? -19.219 -17.625 -6.418 1 95.81 211 LEU B O 1
ATOM 3899 N N . PRO B 1 212 ? -19.797 -15.719 -5.375 1 97.44 212 PRO B N 1
ATOM 3900 C CA . PRO B 1 212 ? -18.875 -14.93 -6.191 1 97.44 212 PRO B CA 1
ATOM 3901 C C . PRO B 1 212 ? -17.406 -15.195 -5.84 1 97.44 212 PRO B C 1
ATOM 3903 O O . PRO B 1 212 ? -17.109 -15.602 -4.719 1 97.44 212 PRO B O 1
ATOM 3906 N N . PRO B 1 213 ? -16.516 -15 -6.773 1 98.31 213 PRO B N 1
ATOM 3907 C CA . PRO B 1 213 ? -15.094 -15.156 -6.449 1 98.31 213 PRO B CA 1
ATOM 3908 C C . PRO B 1 213 ? -14.578 -14.047 -5.535 1 98.31 213 PRO B C 1
ATOM 3910 O O . PRO B 1 213 ? -15 -12.891 -5.656 1 98.31 213 PRO B O 1
ATOM 3913 N N . ALA B 1 214 ? -13.672 -14.422 -4.609 1 98.62 214 ALA B N 1
ATOM 3914 C CA . ALA B 1 214 ? -12.984 -13.438 -3.775 1 98.62 214 ALA B CA 1
ATOM 3915 C C . ALA B 1 214 ? -12.125 -12.5 -4.621 1 98.62 214 ALA B C 1
ATOM 3917 O O . ALA B 1 214 ? -11.773 -12.836 -5.758 1 98.62 214 ALA B O 1
ATOM 3918 N N . PRO B 1 215 ? -11.758 -11.297 -4.133 1 98.19 215 PRO B N 1
ATOM 3919 C CA . PRO B 1 215 ? -10.93 -10.359 -4.895 1 98.19 215 PRO B CA 1
ATOM 3920 C C . PRO B 1 215 ? -9.625 -10.984 -5.383 1 98.19 215 PRO B C 1
ATOM 3922 O O . PRO B 1 215 ? -8.953 -11.688 -4.625 1 98.19 215 PRO B O 1
ATOM 3925 N N . PRO B 1 216 ? -9.305 -10.719 -6.641 1 98.69 216 PRO B N 1
ATOM 3926 C CA . PRO B 1 216 ? -8.141 -11.391 -7.215 1 98.69 216 PRO B CA 1
ATOM 3927 C C . PRO B 1 216 ? -6.816 -10.852 -6.672 1 98.69 216 PRO B C 1
ATOM 3929 O O . PRO B 1 216 ? -5.809 -11.562 -6.672 1 98.69 216 PRO B O 1
ATOM 3932 N N . GLU B 1 217 ? -6.789 -9.633 -6.176 1 98.44 217 GLU B N 1
ATOM 3933 C CA . GLU B 1 217 ? -5.547 -8.945 -5.828 1 98.44 217 GLU B CA 1
ATOM 3934 C C . GLU B 1 217 ? -4.887 -9.586 -4.609 1 98.44 217 GLU B C 1
ATOM 3936 O O . GLU B 1 217 ? -3.715 -9.328 -4.328 1 98.44 217 GLU B O 1
ATOM 3941 N N . ASN B 1 218 ? -5.637 -10.406 -3.898 1 98.62 218 ASN B N 1
ATOM 3942 C CA . ASN B 1 218 ? -5.102 -11.016 -2.684 1 98.62 218 ASN B CA 1
ATOM 3943 C C . ASN B 1 218 ? -4.703 -12.469 -2.912 1 98.62 218 ASN B C 1
ATOM 3945 O O . ASN B 1 218 ? -4.348 -13.172 -1.967 1 98.62 218 ASN B O 1
ATOM 3949 N N . LEU B 1 219 ? -4.816 -12.93 -4.121 1 98.88 219 LEU B N 1
ATOM 3950 C CA . LEU B 1 219 ? -4.43 -14.289 -4.477 1 98.88 219 LEU B CA 1
ATOM 3951 C C . LEU B 1 219 ? -3.039 -14.32 -5.102 1 98.88 219 LEU B C 1
ATOM 3953 O O . LEU B 1 219 ? -2.719 -13.477 -5.945 1 98.88 219 LEU B O 1
ATOM 3957 N N . VAL B 1 220 ? -2.205 -15.234 -4.629 1 98.94 220 VAL B N 1
ATOM 3958 C CA . VAL B 1 220 ? -0.848 -15.391 -5.137 1 98.94 220 VAL B CA 1
ATOM 3959 C C . VAL B 1 220 ? -0.615 -16.844 -5.543 1 98.94 220 VAL B C 1
ATOM 3961 O O . VAL B 1 220 ? -0.785 -17.766 -4.73 1 98.94 220 VAL B O 1
ATOM 3964 N N . LEU B 1 221 ? -0.35 -17.062 -6.852 1 98.88 221 LEU B N 1
ATOM 3965 C CA . LEU B 1 221 ? 0.229 -18.359 -7.211 1 98.88 221 LEU B CA 1
ATOM 3966 C C . LEU B 1 221 ? 1.625 -18.516 -6.617 1 98.88 221 LEU B C 1
ATOM 3968 O O . LEU B 1 221 ? 2.576 -17.875 -7.09 1 98.88 221 LEU B O 1
ATOM 3972 N N . TRP B 1 222 ? 1.703 -19.375 -5.664 1 98.75 222 TRP B N 1
ATOM 3973 C CA . TRP B 1 222 ? 2.896 -19.438 -4.824 1 98.75 222 TRP B CA 1
ATOM 3974 C C . TRP B 1 222 ? 3.971 -20.312 -5.465 1 98.75 222 TRP B C 1
ATOM 3976 O O . TRP B 1 222 ? 5.156 -19.969 -5.426 1 98.75 222 TRP B O 1
ATOM 3986 N N . GLU B 1 223 ? 3.451 -21.391 -6.023 1 98.31 223 GLU B N 1
ATOM 3987 C CA . GLU B 1 223 ? 4.414 -22.344 -6.551 1 98.31 223 GLU B CA 1
ATOM 3988 C C . GLU B 1 223 ? 3.756 -23.297 -7.543 1 98.31 223 GLU B C 1
ATOM 3990 O O . GLU B 1 223 ? 2.586 -23.656 -7.391 1 98.31 223 GLU B O 1
ATOM 3995 N N . VAL B 1 224 ? 4.523 -23.656 -8.57 1 98.62 224 VAL B N 1
ATOM 3996 C CA . VAL B 1 224 ? 4.219 -24.797 -9.438 1 98.62 224 VAL B CA 1
ATOM 3997 C C . VAL B 1 224 ? 5.293 -25.859 -9.281 1 98.62 224 VAL B C 1
ATOM 3999 O O . VAL B 1 224 ? 6.48 -25.594 -9.492 1 98.62 224 VAL B O 1
ATOM 4002 N N . GLY B 1 225 ? 4.836 -27.062 -8.922 1 98.25 225 GLY B N 1
ATOM 4003 C CA . GLY B 1 225 ? 5.785 -28.125 -8.648 1 98.25 225 GLY B CA 1
ATOM 4004 C C . GLY B 1 225 ? 6.02 -29.031 -9.836 1 98.25 225 GLY B C 1
ATOM 4005 O O . GLY B 1 225 ? 5.09 -29.344 -10.586 1 98.25 225 GLY B O 1
ATOM 4006 N N . TYR B 1 226 ? 7.305 -29.453 -10.016 1 98.19 226 TYR B N 1
ATOM 4007 C CA . TYR B 1 226 ? 7.695 -30.391 -11.062 1 98.19 226 TYR B CA 1
ATOM 4008 C C . TYR B 1 226 ? 8.578 -31.5 -10.508 1 98.19 226 TYR B C 1
ATOM 4010 O O . TYR B 1 226 ? 9.344 -31.281 -9.562 1 98.19 226 TYR B O 1
ATOM 4018 N N . GLU B 1 227 ? 8.414 -32.625 -11.102 1 97.12 227 GLU B N 1
ATOM 4019 C CA . GLU B 1 227 ? 9.352 -33.719 -10.797 1 97.12 227 GLU B CA 1
ATOM 4020 C C . GLU B 1 227 ? 10.586 -33.625 -11.688 1 97.12 227 GLU B C 1
ATOM 4022 O O . GLU B 1 227 ? 10.477 -33.531 -12.914 1 97.12 227 GLU B O 1
ATOM 4027 N N . GLY B 1 228 ? 11.695 -33.531 -11.102 1 96.69 228 GLY B N 1
ATOM 4028 C CA . GLY B 1 228 ? 12.938 -33.656 -11.836 1 96.69 228 GLY B CA 1
ATOM 4029 C C . GLY B 1 228 ? 13.406 -32.344 -12.438 1 96.69 228 GLY B C 1
ATOM 4030 O O . GLY B 1 228 ? 14.32 -32.312 -13.266 1 96.69 228 GLY B O 1
ATOM 4031 N N . ILE B 1 229 ? 12.82 -31.25 -12.133 1 97.81 229 ILE B N 1
ATOM 4032 C CA . ILE B 1 229 ? 13.211 -29.953 -12.648 1 97.81 229 ILE B CA 1
ATOM 4033 C C . ILE B 1 229 ? 13.688 -29.062 -11.5 1 97.81 229 ILE B C 1
ATOM 4035 O O . ILE B 1 229 ? 12.961 -28.859 -10.523 1 97.81 229 ILE B O 1
ATOM 4039 N N . LYS B 1 230 ? 14.859 -28.641 -11.602 1 97.25 230 LYS B N 1
ATOM 4040 C CA . LYS B 1 230 ? 15.422 -27.734 -10.602 1 97.25 230 LYS B CA 1
ATOM 4041 C C . LYS B 1 230 ? 15.781 -26.391 -11.211 1 97.25 230 LYS B C 1
ATOM 4043 O O . LYS B 1 230 ? 16.531 -26.312 -12.188 1 97.25 230 LYS B O 1
ATOM 4048 N N . PHE B 1 231 ? 15.289 -25.328 -10.648 1 98.06 231 PHE B N 1
ATOM 4049 C CA . PHE B 1 231 ? 15.57 -23.984 -11.141 1 98.06 231 PHE B CA 1
ATOM 4050 C C . PHE B 1 231 ? 16.828 -23.422 -10.492 1 98.06 231 PHE B C 1
ATOM 4052 O O . PHE B 1 231 ? 16.938 -23.359 -9.266 1 98.06 231 PHE B O 1
ATOM 4059 N N . GLU B 1 232 ? 17.703 -23.031 -11.297 1 97.69 232 GLU B N 1
ATOM 4060 C CA . GLU B 1 232 ? 18.922 -22.375 -10.82 1 97.69 232 GLU B CA 1
ATOM 4061 C C . GLU B 1 232 ? 18.672 -20.891 -10.57 1 97.69 232 GLU B C 1
ATOM 4063 O O . GLU B 1 232 ? 18.016 -20.219 -11.367 1 97.69 232 GLU B O 1
ATOM 4068 N N . VAL B 1 233 ? 19.266 -20.438 -9.453 1 97 233 VAL B N 1
ATOM 4069 C CA . VAL B 1 233 ? 19.062 -19.047 -9.047 1 97 233 VAL B CA 1
ATOM 4070 C C . VAL B 1 233 ? 20.359 -18.266 -9.164 1 97 233 VAL B C 1
ATOM 4072 O O . VAL B 1 233 ? 21.422 -18.75 -8.766 1 97 233 VAL B O 1
ATOM 4075 N N . ASP B 1 234 ? 20.25 -17.156 -9.805 1 95.81 234 ASP B N 1
ATOM 4076 C CA . ASP B 1 234 ? 21.375 -16.219 -9.812 1 95.81 234 ASP B CA 1
ATOM 4077 C C . ASP B 1 234 ? 21.359 -15.352 -8.562 1 95.81 234 ASP B C 1
ATOM 4079 O O . ASP B 1 234 ? 20.469 -14.531 -8.367 1 95.81 234 ASP B O 1
ATOM 4083 N N . ALA B 1 235 ? 22.422 -15.5 -7.781 1 95.81 235 ALA B N 1
ATOM 4084 C CA . ALA B 1 235 ? 22.469 -14.867 -6.469 1 95.81 235 ALA B CA 1
ATOM 4085 C C . ALA B 1 235 ? 22.375 -13.344 -6.594 1 95.81 235 ALA B C 1
ATOM 4087 O O . ALA B 1 235 ? 21.703 -12.688 -5.797 1 95.81 235 ALA B O 1
ATOM 4088 N N . TYR B 1 236 ? 23.031 -12.875 -7.559 1 96.19 236 TYR B N 1
ATOM 4089 C CA . TYR B 1 236 ? 23.031 -11.43 -7.75 1 96.19 236 TYR B CA 1
ATOM 4090 C C . TYR B 1 236 ? 21.656 -10.938 -8.172 1 96.19 236 TYR B C 1
ATOM 4092 O O . TYR B 1 236 ? 21.156 -9.938 -7.645 1 96.19 236 TYR B O 1
ATOM 4100 N N . ALA B 1 237 ? 21.062 -11.641 -9.055 1 96.25 237 ALA B N 1
ATOM 4101 C CA . ALA B 1 237 ? 19.734 -11.266 -9.539 1 96.25 237 ALA B CA 1
ATOM 4102 C C . ALA B 1 237 ? 18.703 -11.328 -8.414 1 96.25 237 ALA B C 1
ATOM 4104 O O . ALA B 1 237 ? 17.859 -10.438 -8.297 1 96.25 237 ALA B O 1
ATOM 4105 N N . ILE B 1 238 ? 18.844 -12.32 -7.582 1 97.69 238 ILE B N 1
ATOM 4106 C CA . ILE B 1 238 ? 17.859 -12.508 -6.512 1 97.69 238 ILE B CA 1
ATOM 4107 C C . ILE B 1 238 ? 18.031 -11.406 -5.465 1 97.69 238 ILE B C 1
ATOM 4109 O O . ILE B 1 238 ? 17.047 -10.945 -4.883 1 97.69 238 ILE B O 1
ATOM 4113 N N . GLU B 1 239 ? 19.219 -11 -5.223 1 97.81 239 GLU B N 1
ATOM 4114 C CA . GLU B 1 239 ? 19.453 -9.914 -4.277 1 97.81 239 GLU B CA 1
ATOM 4115 C C . GLU B 1 239 ? 18.781 -8.625 -4.746 1 97.81 239 GLU B C 1
ATOM 4117 O O . GLU B 1 239 ? 18.234 -7.875 -3.941 1 97.81 239 GLU B O 1
ATOM 4122 N N . LYS B 1 240 ? 18.906 -8.406 -6.023 1 97.5 240 LYS B N 1
ATOM 4123 C CA . LYS B 1 240 ? 18.266 -7.227 -6.586 1 97.5 240 LYS B CA 1
ATOM 4124 C C . LYS B 1 240 ? 16.734 -7.32 -6.453 1 97.5 240 LYS B C 1
ATOM 4126 O O . LYS B 1 240 ? 16.078 -6.328 -6.141 1 97.5 240 LYS B O 1
ATOM 4131 N N . VAL B 1 241 ? 16.188 -8.5 -6.656 1 98.38 241 VAL B N 1
ATOM 4132 C CA . VAL B 1 241 ? 14.758 -8.742 -6.508 1 98.38 241 VAL B CA 1
ATOM 4133 C C . VAL B 1 241 ? 14.344 -8.508 -5.059 1 98.38 241 VAL B C 1
ATOM 4135 O O . VAL B 1 241 ? 13.344 -7.828 -4.797 1 98.38 241 VAL B O 1
ATOM 4138 N N . LYS B 1 242 ? 15.117 -8.984 -4.156 1 98.38 242 LYS B N 1
ATOM 4139 C CA . LYS B 1 242 ? 14.836 -8.812 -2.734 1 98.38 242 LYS B CA 1
ATOM 4140 C C . LYS B 1 242 ? 14.812 -7.336 -2.352 1 98.38 242 LYS B C 1
ATOM 4142 O O . LYS B 1 242 ? 13.969 -6.906 -1.566 1 98.38 242 LYS B O 1
ATOM 4147 N N . ARG B 1 243 ? 15.711 -6.617 -2.889 1 97.94 243 ARG B N 1
ATOM 4148 C CA . ARG B 1 243 ? 15.766 -5.188 -2.605 1 97.94 243 ARG B CA 1
ATOM 4149 C C . ARG B 1 243 ? 14.508 -4.48 -3.104 1 97.94 243 ARG B C 1
ATOM 4151 O O . ARG B 1 243 ? 13.969 -3.609 -2.422 1 97.94 243 ARG B O 1
ATOM 4158 N N . GLU B 1 244 ? 14.07 -4.867 -4.25 1 98.12 244 GLU B N 1
ATOM 4159 C CA . GLU B 1 244 ? 12.852 -4.273 -4.801 1 98.12 244 GLU B CA 1
ATOM 4160 C C . GLU B 1 244 ? 11.633 -4.652 -3.967 1 98.12 244 GLU B C 1
ATOM 4162 O O . GLU B 1 244 ? 10.773 -3.807 -3.688 1 98.12 244 GLU B O 1
ATOM 4167 N N . PHE B 1 245 ? 11.539 -5.934 -3.582 1 98.62 245 PHE B N 1
ATOM 4168 C CA . PHE B 1 245 ? 10.445 -6.383 -2.73 1 98.62 245 PHE B CA 1
ATOM 4169 C C . PHE B 1 245 ? 10.445 -5.625 -1.407 1 98.62 245 PHE B C 1
ATOM 4171 O O . PHE B 1 245 ? 9.391 -5.215 -0.92 1 98.62 245 PHE B O 1
ATOM 4178 N N . LEU B 1 246 ? 11.633 -5.453 -0.872 1 98.25 246 LEU B N 1
ATOM 4179 C CA . LEU B 1 246 ? 11.766 -4.758 0.404 1 98.25 246 LEU B CA 1
ATOM 4180 C C . LEU B 1 246 ? 11.273 -3.316 0.293 1 98.25 246 LEU B C 1
ATOM 4182 O O . LEU B 1 246 ? 10.586 -2.822 1.185 1 98.25 246 LEU B O 1
ATOM 4186 N N . GLU B 1 247 ? 11.672 -2.68 -0.76 1 97.81 247 GLU B N 1
ATOM 4187 C CA . GLU B 1 247 ? 11.242 -1.302 -0.972 1 97.81 247 GLU B CA 1
ATOM 4188 C C . GLU B 1 247 ? 9.719 -1.207 -1.066 1 97.81 247 GLU B C 1
ATOM 4190 O O . GLU B 1 247 ? 9.109 -0.32 -0.467 1 97.81 247 GLU B O 1
ATOM 4195 N N . ARG B 1 248 ? 9.109 -2.105 -1.757 1 98.25 248 ARG B N 1
ATOM 4196 C CA . ARG B 1 248 ? 7.656 -2.131 -1.876 1 98.25 248 ARG B CA 1
ATOM 4197 C C . ARG B 1 248 ? 7.004 -2.471 -0.541 1 98.25 248 ARG B C 1
ATOM 4199 O O . ARG B 1 248 ? 5.996 -1.867 -0.165 1 98.25 248 ARG B O 1
ATOM 4206 N N . PHE B 1 249 ? 7.641 -3.387 0.173 1 98.5 249 PHE B N 1
ATOM 4207 C CA . PHE B 1 249 ? 7.16 -3.779 1.493 1 98.5 249 PHE B CA 1
ATOM 4208 C C . PHE B 1 249 ? 7.152 -2.588 2.443 1 98.5 249 PHE B C 1
ATOM 4210 O O . PHE B 1 249 ? 6.133 -2.297 3.072 1 98.5 249 PHE B O 1
ATOM 4217 N N . ARG B 1 250 ? 8.227 -1.88 2.465 1 97.88 250 ARG B N 1
ATOM 4218 C CA . ARG B 1 250 ? 8.359 -0.701 3.312 1 97.88 250 ARG B CA 1
ATOM 4219 C C . ARG B 1 250 ? 7.289 0.331 2.99 1 97.88 250 ARG B C 1
ATOM 4221 O O . ARG B 1 250 ? 6.656 0.882 3.895 1 97.88 250 ARG B O 1
ATOM 4228 N N . LYS B 1 251 ? 7.113 0.532 1.752 1 98 251 LYS B N 1
ATOM 4229 C CA . LYS B 1 251 ? 6.145 1.523 1.293 1 98 251 LYS B CA 1
ATOM 4230 C C . LYS B 1 251 ? 4.73 1.149 1.724 1 98 251 LYS B C 1
ATOM 4232 O O . LYS B 1 251 ? 4.023 1.964 2.32 1 98 251 LYS B O 1
ATOM 4237 N N . TYR B 1 252 ? 4.297 -0.081 1.512 1 98.38 252 TYR B N 1
ATOM 4238 C CA . TYR B 1 252 ? 2.938 -0.514 1.814 1 98.38 252 TYR B CA 1
ATOM 4239 C C . TYR B 1 252 ? 2.713 -0.589 3.32 1 98.38 252 TYR B C 1
ATOM 4241 O O . TYR B 1 252 ? 1.637 -0.238 3.811 1 98.38 252 TYR B O 1
ATOM 4249 N N . LEU B 1 253 ? 3.717 -1.065 4.023 1 98.25 253 LEU B N 1
ATOM 4250 C CA . LEU B 1 253 ? 3.588 -1.152 5.473 1 98.25 253 LEU B CA 1
ATOM 4251 C C . LEU B 1 253 ? 3.438 0.235 6.09 1 98.25 253 LEU B C 1
ATOM 4253 O O . LEU B 1 253 ? 2.602 0.438 6.973 1 98.25 253 LEU B O 1
ATOM 4257 N N . THR B 1 254 ? 4.242 1.167 5.621 1 98.38 254 THR B N 1
ATOM 4258 C CA . THR B 1 254 ? 4.191 2.529 6.137 1 98.38 254 THR B CA 1
ATOM 4259 C C . THR B 1 254 ? 2.836 3.17 5.848 1 98.38 254 THR B C 1
ATOM 4261 O O . THR B 1 254 ? 2.227 3.771 6.734 1 98.38 254 THR B O 1
ATOM 4264 N N . LYS B 1 255 ? 2.355 3.006 4.629 1 98.38 255 LYS B N 1
ATOM 4265 C CA . LYS B 1 255 ? 1.048 3.549 4.27 1 98.38 255 LYS B CA 1
ATOM 4266 C C . LYS B 1 255 ? -0.055 2.938 5.129 1 98.38 255 LYS B C 1
ATOM 4268 O O . LYS B 1 255 ? -0.981 3.633 5.551 1 98.38 255 LYS B O 1
ATOM 4273 N N . SER B 1 256 ? 0.062 1.635 5.359 1 98.38 256 SER B N 1
ATOM 4274 C CA . SER B 1 256 ? -0.939 0.981 6.195 1 98.38 256 SER B CA 1
ATOM 4275 C C . SER B 1 256 ? -0.913 1.529 7.617 1 98.38 256 SER B C 1
ATOM 4277 O O . SER B 1 256 ? -1.962 1.697 8.242 1 98.38 256 SER B O 1
ATOM 4279 N N . ALA B 1 257 ? 0.256 1.826 8.148 1 98.31 257 ALA B N 1
ATOM 4280 C CA . ALA B 1 257 ? 0.392 2.377 9.5 1 98.31 257 ALA B CA 1
ATOM 4281 C C . ALA B 1 257 ? -0.231 3.768 9.586 1 98.31 257 ALA B C 1
ATOM 4283 O O . ALA B 1 257 ? -0.909 4.09 10.562 1 98.31 257 ALA B O 1
ATOM 4284 N N . ILE B 1 258 ? 0.03 4.566 8.562 1 98.56 258 ILE B N 1
ATOM 4285 C CA . ILE B 1 258 ? -0.542 5.91 8.508 1 98.56 258 ILE B CA 1
ATOM 4286 C C . ILE B 1 258 ? -2.066 5.82 8.523 1 98.56 258 ILE B C 1
ATOM 4288 O O . ILE B 1 258 ? -2.721 6.477 9.344 1 98.56 258 ILE B O 1
ATOM 4292 N N . LEU B 1 259 ? -2.607 4.953 7.711 1 98.5 259 LEU B N 1
ATOM 4293 C CA . LEU B 1 259 ? -4.055 4.828 7.598 1 98.5 259 LEU B CA 1
ATOM 4294 C C . LEU B 1 259 ? -4.656 4.262 8.875 1 98.5 259 LEU B C 1
ATOM 4296 O O . LEU B 1 259 ? -5.766 4.629 9.266 1 98.5 259 LEU B O 1
ATOM 4300 N N . GLU B 1 260 ? -3.959 3.359 9.492 1 97.5 260 GLU B N 1
ATOM 4301 C CA . GLU B 1 260 ? -4.422 2.842 10.773 1 97.5 260 GLU B CA 1
ATOM 4302 C C . GLU B 1 260 ? -4.559 3.961 11.805 1 97.5 260 GLU B C 1
ATOM 4304 O O . GLU B 1 260 ? -5.57 4.047 12.508 1 97.5 260 GLU B O 1
ATOM 4309 N N . ASP B 1 261 ? -3.551 4.812 11.883 1 98 261 ASP B N 1
ATOM 4310 C CA . ASP B 1 261 ? -3.592 5.941 12.805 1 98 261 ASP B CA 1
ATOM 4311 C C . ASP B 1 261 ? -4.723 6.902 12.453 1 98 261 ASP B C 1
ATOM 4313 O O . ASP B 1 261 ? -5.359 7.477 13.336 1 98 261 ASP B O 1
ATOM 4317 N N . TRP B 1 262 ? -4.914 7.141 11.086 1 98.38 262 TRP B N 1
ATOM 4318 C CA . TRP B 1 262 ? -6.023 7.98 10.648 1 98.38 262 TRP B CA 1
ATOM 4319 C C . TRP B 1 262 ? -7.352 7.441 11.172 1 98.38 262 TRP B C 1
ATOM 4321 O O . TRP B 1 262 ? -8.164 8.195 11.719 1 98.38 262 TRP B O 1
ATOM 4331 N N . LEU B 1 263 ? -7.512 6.121 11.062 1 97.62 263 LEU B N 1
ATOM 4332 C CA . LEU B 1 263 ? -8.742 5.461 11.484 1 97.62 263 LEU B CA 1
ATOM 4333 C C . LEU B 1 263 ? -8.961 5.617 12.984 1 97.62 263 LEU B C 1
ATOM 4335 O O . LEU B 1 263 ? -10.055 5.957 13.43 1 97.62 263 LEU B O 1
ATOM 4339 N N . ILE B 1 264 ? -7.922 5.473 13.734 1 96 264 ILE B N 1
ATOM 4340 C CA . ILE B 1 264 ? -8 5.527 15.188 1 96 264 ILE B CA 1
ATOM 4341 C C . ILE B 1 264 ? -8.336 6.949 15.633 1 96 264 ILE B C 1
ATOM 4343 O O . ILE B 1 264 ? -9.055 7.145 16.625 1 96 264 ILE B O 1
ATOM 4347 N N . SER B 1 265 ? -7.859 7.895 14.844 1 95.75 265 SER B N 1
ATOM 4348 C CA . SER B 1 265 ? -8 9.297 15.219 1 95.75 265 SER B CA 1
ATOM 4349 C C . SER B 1 265 ? -9.406 9.812 14.93 1 95.75 265 SER B C 1
ATOM 4351 O O . SER B 1 265 ? -9.805 10.859 15.43 1 95.75 265 SER B O 1
ATOM 4353 N N . LEU B 1 266 ? -10.172 9.188 14.078 1 94.62 266 LEU B N 1
ATOM 4354 C CA . LEU B 1 266 ? -11.508 9.641 13.703 1 94.62 266 LEU B CA 1
ATOM 4355 C C . LEU B 1 266 ? -12.57 8.984 14.578 1 94.62 266 LEU B C 1
ATOM 4357 O O . LEU B 1 266 ? -13.625 9.578 14.836 1 94.62 266 LEU B O 1
#

Organism: Thermococcus sibiricus (strain DSM 12597 / MM 739) (NCBI:txid604354)

Solvent-accessible surface area (backbone atoms only — not comparable to full-atom values): 27505 Å² total; per-residue (Å²): 91,31,40,34,36,32,30,26,34,55,16,74,77,26,66,12,26,55,68,46,90,97,48,61,13,53,47,44,54,52,52,51,49,34,41,74,71,60,36,32,90,43,63,74,82,18,53,63,41,57,38,68,76,43,51,52,19,29,23,26,63,24,40,38,35,32,32,38,28,92,38,67,86,64,72,34,44,61,58,48,39,71,72,41,77,66,41,40,51,59,24,38,25,84,46,60,85,82,66,41,53,45,79,56,36,60,28,34,32,35,37,34,59,40,73,58,83,71,55,36,61,67,48,19,51,57,39,50,57,70,59,55,39,76,40,47,40,62,51,33,33,57,85,55,89,92,59,75,47,63,41,41,30,78,44,74,47,76,51,76,56,92,59,32,35,37,39,35,40,30,23,54,60,76,57,53,56,21,69,32,16,47,47,36,51,31,53,33,21,14,62,67,76,40,52,56,66,55,54,50,43,42,47,75,40,89,67,94,75,63,68,64,61,41,73,38,67,41,31,28,39,50,36,61,39,54,82,92,64,68,66,47,64,53,69,67,39,48,52,55,49,45,51,53,40,47,52,52,24,52,52,26,42,47,53,19,51,53,33,48,51,54,54,73,73,105,89,32,39,34,37,34,28,26,33,55,16,73,75,26,65,14,28,56,68,45,89,99,47,60,13,52,47,42,53,50,51,52,51,36,42,74,71,59,35,32,90,44,62,74,82,18,53,63,42,58,37,67,76,42,51,51,20,27,24,26,63,24,40,37,34,30,32,36,27,91,38,66,86,61,72,33,44,62,59,49,40,71,73,41,76,66,40,40,52,59,23,38,26,84,46,60,84,80,66,41,53,45,79,55,37,62,28,35,31,36,37,35,59,40,72,58,84,73,54,36,62,67,48,20,51,56,39,51,57,69,58,57,39,77,42,45,39,62,52,32,32,60,83,55,90,94,60,75,48,64,40,41,28,78,42,74,47,75,51,74,56,90,58,33,35,38,40,35,40,31,24,55,60,76,57,52,55,21,69,32,15,49,46,36,52,32,53,33,22,14,62,67,76,40,51,56,66,55,52,51,44,42,47,75,42,91,66,93,75,64,67,64,60,40,74,39,68,42,31,28,40,51,36,62,40,54,81,93,65,68,65,46,64,50,67,69,39,48,51,54,50,44,50,52,40,48,53,52,24,51,52,24,42,48,53,19,52,52,31,50,51,54,54,74,72,106

Secondary structure (DSSP, 8-state):
-EEEEEEEE-GGGSS-SS--TTS--HHHHHHHHHHHTTS-S-TTTTT-EES--PPTT-EEEEEEEEEE-S-GGG--HHHHHHH-SSEEEEEEEEE-TT--TTTTEEEEEEEEEEE-SS--HHHHHHHHHTT-EEEE-GGGSBPPTT---EEEEEEEEEEEETTEEEEEEEES---BTHHHHHHHHHHHHHTTSS-HHHHHHHHHS--SSPPPPPPGGGEEEEEEEESS---B--HHHHHHHHHHHHHHHHHHHHHHHHHHHHHHH-/-EEEEEEEE-GGGSS-SS--TTS--HHHHHHHHHHHTTS-S-TTTTT-EES--PPTT-EEEEEEEEEE-S-GGG--HHHHHHH-SSEEEEEEEEE-TT--TTTTEEEEEEEEEEE-SS--HHHHHHHHHTT-EEEE-GGGSBPPTT---EEEEEEEEEEEETTEEEEEEEES---BTHHHHHHHHHHHHHTTSS-HHHHHHHHHS--SSPPPPPPGGGEEEEEEEESS---B--HHHHHHHHHHHHHHHHHHHHHHHHHHHHHHH-

Radius of gyration: 27.51 Å; Cα contacts (8 Å, |Δi|>4): 1118; chains: 2; bounding box: 58×73×56 Å

InterPro domains:
  IPR001406 Pseudouridine synthase I, TruA [MF_00171] (1-226)
  IPR001406 Pseudouridine synthase I, TruA [PIRSF001430] (1-241)
  IPR001406 Pseudouridine synthase I, TruA [PTHR11142] (2-256)
  IPR001406 Pseudouridine synthase I, TruA [TIGR00071] (2-221)
  IPR020094 Pseudouridine synthase TruA/RsuA/RluB/E/F, N-terminal [G3DSA:3.30.70.580] (1-102)
  IPR020095 Pseudouridine synthase I, TruA, C-terminal [G3DSA:3.30.70.660] (103-266)
  IPR020097 Pseudouridine synthase I, TruA, alpha/beta domain [PF01416] (128-227)
  IPR020103 Pseudouridine synthase, catalytic domain superfamily [SSF55120] (1-233)